Protein AF-0000000073194329 (afdb_homodimer)

Secondary structure (DSSP, 8-state):
-HHHHHHHHH-SB-HHHHHHHHHS--HHHHHTT-EEEEES-SSHHHHHHHHHHHHH---EEEEE-S-HHHHHHHHHHHHHHSS--GGGEEE----TT-GGGHHHHHHHHHHTTSS---EEEE-----B---GGG--HHHHHHHHIIIIIHHHHHHHHHHHHHHHTT--S-EEEEEE--GGGTSPPTT-HHHHHHHHHHHHHHHHHHHHTTTSSEEEEEEEE-SB--HHHHHT-B-SSTT-B------S--TTPBPHHHHHHHHHHHHHTT-SEEEE-SSHHHHHHHHHHHH-HHHHHHHHHHH-HHHHHHHHHT--/-HHHHHHHHH-SB-HHHHHHHHHS--HHHHHTT-EEEEES-SSHHHHHHHHHHHHH---EEEEE-S-HHHHHHHHHHHHHHSS--GGGEEE----TT-GGGHHHHHHHHHHTTSS---EEEE-----B---GGG--HHHHHHHHIIIIIHHHHHHHHHHHHHHHTT--S-EEEEEE--GGGTSPPTT-HHHHHHHHHHHHHHHHHHHHTTTSSEEEEEEEE-SB--HHHHHT-B-SSTT-B------S--TTPBPHHHHHHHHHHHHHTT-SEEEE-SSHHHHHHHHHHHH-HHHHHHHHHHH-HHHHHHHHHT--

Organism: Anisakis simplex (NCBI:txid6269)

InterPro domains:
  IPR002347 Short-chain dehydrogenase/reductase SDR [PF00106] (34-228)
  IPR002347 Short-chain dehydrogenase/reductase SDR [PR00081] (35-52)
  IPR002347 Short-chain dehydrogenase/reductase SDR [PR00081] (191-210)
  IPR036291 NAD(P)-binding domain superfamily [SSF51735] (32-267)
  IPR053011 Dehydrogenase/reductase SDR family member 7 [PTHR44269] (3-314)

pLDDT: mean 85.77, std 14.83, range [34.53, 98.88]

Structure (mmCIF, N/CA/C/O backbone):
data_AF-0000000073194329-model_v1
#
loop_
_entity.id
_entity.type
_entity.pdbx_description
1 polymer 'Uncharacterized protein'
#
loop_
_atom_site.group_PDB
_atom_site.id
_atom_site.type_symbol
_atom_site.label_atom_id
_atom_site.label_alt_id
_atom_site.label_comp_id
_atom_site.label_asym_id
_atom_site.label_entity_id
_atom_site.label_seq_id
_atom_site.pdbx_PDB_ins_code
_atom_site.Cartn_x
_atom_site.Cartn_y
_atom_site.Cartn_z
_atom_site.occupancy
_atom_site.B_iso_or_equiv
_atom_site.auth_seq_id
_atom_site.auth_comp_id
_atom_site.auth_asym_id
_atom_site.auth_atom_id
_atom_site.pdbx_PDB_model_num
ATOM 1 N N . MET A 1 1 ? -4.758 -9.828 30.031 1 46.78 1 MET A N 1
ATOM 2 C CA . MET A 1 1 ? -5.98 -10.078 29.266 1 46.78 1 MET A CA 1
ATOM 3 C C . MET A 1 1 ? -7.098 -9.141 29.719 1 46.78 1 MET A C 1
ATOM 5 O O . MET A 1 1 ? -7.742 -8.5 28.875 1 46.78 1 MET A O 1
ATOM 9 N N . VAL A 1 2 ? -7.359 -9.133 31.062 1 44.59 2 VAL A N 1
ATOM 10 C CA . VAL A 1 2 ? -8.422 -8.281 31.578 1 44.59 2 VAL A CA 1
ATOM 11 C C . VAL A 1 2 ? -8.125 -6.82 31.25 1 44.59 2 VAL A C 1
ATOM 13 O O . VAL A 1 2 ? -9.016 -6.082 30.828 1 44.59 2 VAL A O 1
ATOM 16 N N . LEU A 1 3 ? -7.004 -6.332 31.391 1 46.41 3 LEU A N 1
ATOM 17 C CA . LEU A 1 3 ? -6.605 -4.957 31.094 1 46.41 3 LEU A CA 1
ATOM 18 C C . LEU A 1 3 ? -6.699 -4.668 29.594 1 46.41 3 LEU A C 1
ATOM 20 O O . LEU A 1 3 ? -7.113 -3.58 29.203 1 46.41 3 LEU A O 1
ATOM 24 N N . PHE A 1 4 ? -6.367 -5.703 28.922 1 56.47 4 PHE A N 1
ATOM 25 C CA . PHE A 1 4 ? -6.5 -5.582 27.484 1 56.47 4 PHE A CA 1
ATOM 26 C C . PHE A 1 4 ? -7.965 -5.477 27.078 1 56.47 4 PHE A C 1
ATOM 28 O O . PHE A 1 4 ? -8.328 -4.645 26.25 1 56.47 4 PHE A O 1
ATOM 35 N N . ILE A 1 5 ? -8.719 -6.262 27.781 1 54.94 5 ILE A N 1
ATOM 36 C CA . ILE A 1 5 ? -10.148 -6.246 27.516 1 54.94 5 ILE A CA 1
ATOM 37 C C . ILE A 1 5 ? -10.734 -4.898 27.938 1 54.94 5 ILE A C 1
ATOM 39 O O . ILE A 1 5 ? -11.555 -4.32 27.203 1 54.94 5 ILE A O 1
ATOM 43 N N . GLY A 1 6 ? -10.375 -4.441 29.109 1 56.62 6 GLY A N 1
ATOM 44 C CA . GLY A 1 6 ? -10.836 -3.141 29.562 1 56.62 6 GLY A CA 1
ATOM 45 C C . GLY A 1 6 ? -10.445 -2.004 28.641 1 56.62 6 GLY A C 1
ATOM 46 O O . GLY A 1 6 ? -11.258 -1.117 28.359 1 56.62 6 GLY A O 1
ATOM 47 N N . PHE A 1 7 ? -9.266 -2.117 28.188 1 66 7 PHE A N 1
ATOM 48 C CA . PHE A 1 7 ? -8.789 -1.106 27.25 1 66 7 PHE A CA 1
ATOM 49 C C . PHE A 1 7 ? -9.664 -1.069 26 1 66 7 PHE A C 1
ATOM 51 O O . PHE A 1 7 ? -10.109 0.001 25.578 1 66 7 PHE A O 1
ATOM 58 N N . PHE A 1 8 ? -9.953 -2.25 25.531 1 66.12 8 PHE A N 1
ATOM 59 C CA . PHE A 1 8 ? -10.688 -2.273 24.281 1 66.12 8 PHE A CA 1
ATOM 60 C C . PHE A 1 8 ? -12.156 -1.916 24.5 1 66.12 8 PHE A C 1
ATOM 62 O O . PHE A 1 8 ? -12.828 -1.442 23.594 1 66.12 8 PHE A O 1
ATOM 69 N N . ALA A 1 9 ? -12.523 -2.088 25.703 1 63.16 9 ALA A N 1
ATOM 70 C CA . ALA A 1 9 ? -13.906 -1.741 26 1 63.16 9 ALA A CA 1
ATOM 71 C C . ALA A 1 9 ? -14.086 -0.23 26.109 1 63.16 9 ALA A C 1
ATOM 73 O O . ALA A 1 9 ? -15.188 0.289 25.922 1 63.16 9 ALA A O 1
ATOM 74 N N . VAL A 1 10 ? -13 0.378 26.281 1 67.81 10 VAL A N 1
ATOM 75 C CA . VAL A 1 10 ? -13.172 1.79 26.609 1 67.81 10 VAL A CA 1
ATOM 76 C C . VAL A 1 10 ? -12.445 2.65 25.578 1 67.81 10 VAL A C 1
ATOM 78 O O . VAL A 1 10 ? -12.781 3.822 25.391 1 67.81 10 VAL A O 1
ATOM 81 N N . SER A 1 11 ? -11.555 1.96 24.906 1 77.94 11 SER A N 1
ATOM 82 C CA . SER A 1 11 ? -10.703 2.814 24.094 1 77.94 11 SER A CA 1
ATOM 83 C C . SER A 1 11 ? -11.227 2.918 22.672 1 77.94 11 SER A C 1
ATOM 85 O O . SER A 1 11 ? -11.742 1.942 22.109 1 77.94 11 SER A O 1
ATOM 87 N N . ASP A 1 12 ? -11.117 4.125 22.141 1 87.25 12 ASP A N 1
ATOM 88 C CA . ASP A 1 12 ? -11.492 4.363 20.75 1 87.25 12 ASP A CA 1
ATOM 89 C C . ASP A 1 12 ? -10.258 4.668 19.891 1 87.25 12 ASP A C 1
ATOM 91 O O . ASP A 1 12 ? -10.375 5.285 18.844 1 87.25 12 ASP A O 1
ATOM 95 N N . SER A 1 13 ? -9.125 4.266 20.562 1 86.75 13 SER A N 1
ATOM 96 C CA . SER A 1 13 ? -7.875 4.438 19.828 1 86.75 13 SER A CA 1
ATOM 97 C C . SER A 1 13 ? -6.859 3.373 20.219 1 86.75 13 SER A C 1
ATOM 99 O O . SER A 1 13 ? -7.102 2.578 21.125 1 86.75 13 SER A O 1
ATOM 101 N N . THR A 1 14 ? -5.785 3.297 19.531 1 84.06 14 THR A N 1
ATOM 102 C CA . THR A 1 14 ? -4.684 2.416 19.906 1 84.06 14 THR A CA 1
ATOM 103 C C . THR A 1 14 ? -4.105 2.816 21.266 1 84.06 14 THR A C 1
ATOM 105 O O . THR A 1 14 ? -4.277 3.953 21.703 1 84.06 14 THR A O 1
ATOM 108 N N . LEU A 1 15 ? -3.381 1.917 21.828 1 79.94 15 LEU A N 1
ATOM 109 C CA . LEU A 1 15 ? -2.896 2.074 23.203 1 79.94 15 LEU A CA 1
ATOM 110 C C . LEU A 1 15 ? -1.995 3.299 23.328 1 79.94 15 LEU A C 1
ATOM 112 O O . LEU A 1 15 ? -2.072 4.035 24.312 1 79.94 15 LEU A O 1
ATOM 116 N N . ASN A 1 16 ? -1.137 3.506 22.391 1 84.12 16 ASN A N 1
ATOM 117 C CA . ASN A 1 16 ? -0.22 4.641 22.453 1 84.12 16 ASN A CA 1
ATOM 118 C C . ASN A 1 16 ? -0.971 5.969 22.469 1 84.12 16 ASN A C 1
ATOM 120 O O . ASN A 1 16 ? -0.647 6.855 23.266 1 84.12 16 ASN A O 1
ATOM 124 N N . LEU A 1 17 ? -1.942 6.055 21.656 1 87.94 17 LEU A N 1
ATOM 125 C CA . LEU A 1 17 ? -2.74 7.277 21.625 1 87.94 17 LEU A CA 1
ATOM 126 C C . LEU A 1 17 ? -3.582 7.414 22.875 1 87.94 17 LEU A C 1
ATOM 128 O O . LEU A 1 17 ? -3.74 8.516 23.406 1 87.94 17 LEU A O 1
ATOM 132 N N . PHE A 1 18 ? -4.094 6.324 23.328 1 87.12 18 PHE A N 1
ATOM 133 C CA . PHE A 1 18 ? -4.875 6.328 24.562 1 87.12 18 PHE A CA 1
ATOM 134 C C . PHE A 1 18 ? -4.047 6.867 25.719 1 87.12 18 PHE A C 1
ATOM 136 O O . PHE A 1 18 ? -4.531 7.691 26.5 1 87.12 18 PHE A O 1
ATOM 143 N N . ILE A 1 19 ? -2.865 6.441 25.812 1 87.62 19 ILE A N 1
ATOM 144 C CA . ILE A 1 19 ? -1.968 6.867 26.875 1 87.62 19 ILE A CA 1
ATOM 145 C C . ILE A 1 19 ? -1.648 8.352 26.719 1 87.62 19 ILE A C 1
ATOM 147 O O . ILE A 1 19 ? -1.682 9.102 27.703 1 87.62 19 ILE A O 1
ATOM 151 N N . CYS A 1 20 ? -1.438 8.773 25.531 1 89 20 CYS A N 1
ATOM 152 C CA . CYS A 1 20 ? -1.065 10.164 25.281 1 89 20 CYS A CA 1
ATOM 153 C C . CYS A 1 20 ? -2.25 11.094 25.516 1 89 20 CYS A C 1
ATOM 155 O O . CYS A 1 20 ? -2.07 12.234 25.953 1 89 20 CYS A O 1
ATOM 157 N N . GLU A 1 21 ? -3.412 10.586 25.219 1 89.19 21 GLU A N 1
ATOM 158 C CA . GLU A 1 21 ? -4.598 11.391 25.484 1 89.19 21 GLU A CA 1
ATOM 159 C C . GLU A 1 21 ? -4.73 11.703 26.984 1 89.19 21 GLU A C 1
ATOM 161 O O . GLU A 1 21 ? -5.184 12.781 27.359 1 89.19 21 GLU A O 1
ATOM 166 N N . LYS A 1 22 ? -4.305 10.828 27.797 1 87.62 22 LYS A N 1
ATOM 167 C CA . LYS A 1 22 ? -4.469 10.961 29.234 1 87.62 22 LYS A CA 1
ATOM 168 C C . LYS A 1 22 ? -3.246 11.617 29.875 1 87.62 22 LYS A C 1
ATOM 170 O O . LYS A 1 22 ? -3.371 12.383 30.828 1 87.62 22 LYS A O 1
ATOM 175 N N . PHE A 1 23 ? -2.039 11.328 29.266 1 87.38 23 PHE A N 1
ATOM 176 C CA . PHE A 1 23 ? -0.834 11.695 30 1 87.38 23 PHE A CA 1
ATOM 177 C C . PHE A 1 23 ? 0.134 12.461 29.094 1 87.38 23 PHE A C 1
ATOM 179 O O . PHE A 1 23 ? 1.197 12.891 29.547 1 87.38 23 PHE A O 1
ATOM 186 N N . GLY A 1 24 ? -0.209 12.57 27.859 1 86.62 24 GLY A N 1
ATOM 187 C CA . GLY A 1 24 ? 0.739 13.133 26.906 1 86.62 24 GLY A CA 1
ATOM 188 C C . GLY A 1 24 ? 0.737 14.648 26.891 1 86.62 24 GLY A C 1
ATOM 189 O O . GLY A 1 24 ? 0.232 15.281 27.828 1 86.62 24 GLY A O 1
ATOM 190 N N . TYR A 1 25 ? 1.499 15.156 25.922 1 83.19 25 TYR A N 1
ATOM 191 C CA . TYR A 1 25 ? 1.61 16.594 25.719 1 83.19 25 TYR A CA 1
ATOM 192 C C . TYR A 1 25 ? 0.269 17.203 25.312 1 83.19 25 TYR A C 1
ATOM 194 O O . TYR A 1 25 ? -0.468 16.609 24.531 1 83.19 25 TYR A O 1
ATOM 202 N N . SER A 1 26 ? 0.057 18.312 25.859 1 79.62 26 SER A N 1
ATOM 203 C CA . SER A 1 26 ? -1.218 18.969 25.609 1 79.62 26 SER A CA 1
ATOM 204 C C . SER A 1 26 ? -1.266 19.578 24.203 1 79.62 26 SER A C 1
ATOM 206 O O . SER A 1 26 ? -0.27 20.109 23.719 1 79.62 26 SER A O 1
ATOM 208 N N . GLU A 1 27 ? -2.375 19.516 23.547 1 81.44 27 GLU A N 1
ATOM 209 C CA . GLU A 1 27 ? -2.635 20.078 22.234 1 81.44 27 GLU A CA 1
ATOM 210 C C . GLU A 1 27 ? -2.365 21.578 22.219 1 81.44 27 GLU A C 1
ATOM 212 O O . GLU A 1 27 ? -1.794 22.109 21.25 1 81.44 27 GLU A O 1
ATOM 217 N N . GLY A 1 28 ? -2.85 22.156 23.266 1 75.88 28 GLY A N 1
ATOM 218 C CA . GLY A 1 28 ? -2.729 23.609 23.328 1 75.88 28 GLY A CA 1
ATOM 219 C C . GLY A 1 28 ? -1.295 24.094 23.203 1 75.88 28 GLY A C 1
ATOM 220 O O . GLY A 1 28 ? -1.014 25.047 22.469 1 75.88 28 GLY A O 1
ATOM 221 N N . GLN A 1 29 ? -0.383 23.484 23.75 1 83.06 29 GLN A N 1
ATOM 222 C CA . GLN A 1 29 ? 1.022 23.875 23.703 1 83.06 29 GLN A CA 1
ATOM 223 C C . GLN A 1 29 ? 1.617 23.641 22.328 1 83.06 29 GLN A C 1
ATOM 225 O O . GLN A 1 29 ? 2.51 24.375 21.891 1 83.06 29 GLN A O 1
ATOM 230 N N . HIS A 1 30 ? 1.017 22.75 21.594 1 93.44 30 HIS A N 1
ATOM 231 C CA . HIS A 1 30 ? 1.651 22.344 20.344 1 93.44 30 HIS A CA 1
ATOM 232 C C . HIS A 1 30 ? 1.155 23.203 19.188 1 93.44 30 HIS A C 1
ATOM 234 O O . HIS A 1 30 ? 1.922 23.516 18.266 1 93.44 30 HIS A O 1
ATOM 240 N N . PHE A 1 31 ? -0.049 23.688 19.203 1 96.38 31 PHE A N 1
ATOM 241 C CA . PHE A 1 31 ? -0.659 24.266 18.016 1 96.38 31 PHE A CA 1
ATOM 242 C C . PHE A 1 31 ? -0.695 25.781 18.109 1 96.38 31 PHE A C 1
ATOM 244 O O . PHE A 1 31 ? -0.845 26.469 17.109 1 96.38 31 PHE A O 1
ATOM 251 N N . VAL A 1 32 ? -0.575 26.344 19.328 1 95.31 32 VAL A N 1
ATOM 252 C CA . VAL A 1 32 ? -0.648 27.797 19.531 1 95.31 32 VAL A CA 1
ATOM 253 C C . VAL A 1 32 ? 0.504 28.484 18.797 1 95.31 32 VAL A C 1
ATOM 255 O O . VAL A 1 32 ? 1.657 28.047 18.906 1 95.31 32 VAL A O 1
ATOM 258 N N . GLY A 1 33 ? 0.202 29.453 17.984 1 94.94 33 GLY A N 1
ATOM 259 C CA . GLY A 1 33 ? 1.202 30.266 17.312 1 94.94 33 GLY A CA 1
ATOM 260 C C . GLY A 1 33 ? 1.693 29.656 16.016 1 94.94 33 GLY A C 1
ATOM 261 O O . GLY A 1 33 ? 2.482 30.266 15.297 1 94.94 33 GLY A O 1
ATOM 262 N N . LYS A 1 34 ? 1.23 28.516 15.68 1 97.06 34 LYS A N 1
ATOM 263 C CA . LYS A 1 34 ? 1.729 27.797 14.508 1 97.06 34 LYS A CA 1
ATOM 264 C C . LYS A 1 34 ? 0.876 28.109 13.281 1 97.06 34 LYS A C 1
ATOM 266 O O . LYS A 1 34 ? -0.273 28.531 13.406 1 97.06 34 LYS A O 1
ATOM 271 N N . VAL A 1 35 ? 1.477 27.984 12.141 1 98.31 35 VAL A N 1
ATOM 272 C CA . VAL A 1 35 ? 0.755 27.984 10.875 1 98.31 35 VAL A CA 1
ATOM 273 C C . VAL A 1 35 ? 0.424 26.562 10.453 1 98.31 35 VAL A C 1
ATOM 275 O O . VAL A 1 35 ? 1.323 25.734 10.273 1 98.31 35 VAL A O 1
ATOM 278 N N . ILE A 1 36 ? -0.87 26.266 10.344 1 98.62 36 ILE A N 1
ATOM 279 C CA . ILE A 1 36 ? -1.354 24.922 10.07 1 98.62 36 ILE A CA 1
ATOM 280 C C . ILE A 1 36 ? -2.102 24.906 8.734 1 98.62 36 ILE A C 1
ATOM 282 O O . ILE A 1 36 ? -3.039 25.672 8.531 1 98.62 36 ILE A O 1
ATOM 286 N N . TRP A 1 37 ? -1.616 24.109 7.797 1 98.88 37 TRP A N 1
ATOM 287 C CA . TRP A 1 37 ? -2.223 23.953 6.48 1 98.88 37 TRP A CA 1
ATOM 288 C C . TRP A 1 37 ? -3.027 22.656 6.41 1 98.88 37 TRP A C 1
ATOM 290 O O . TRP A 1 37 ? -2.461 21.562 6.461 1 98.88 37 TRP A O 1
ATOM 300 N N . VAL A 1 38 ? -4.355 22.75 6.324 1 98.69 38 VAL A N 1
ATOM 301 C CA . VAL A 1 38 ? -5.246 21.594 6.27 1 98.69 38 VAL A CA 1
ATOM 302 C C . VAL A 1 38 ? -5.703 21.359 4.832 1 98.69 38 VAL A C 1
ATOM 304 O O . VAL A 1 38 ? -6.414 22.188 4.258 1 98.69 38 VAL A O 1
ATOM 307 N N . ILE A 1 39 ? -5.246 20.25 4.281 1 98.19 39 ILE A N 1
ATOM 308 C CA . ILE A 1 39 ? -5.68 19.812 2.957 1 98.19 39 ILE A CA 1
ATOM 309 C C . ILE A 1 39 ? -6.883 18.891 3.084 1 98.19 39 ILE A C 1
ATOM 311 O O . ILE A 1 39 ? -6.852 17.922 3.842 1 98.19 39 ILE A O 1
ATOM 315 N N . GLY A 1 40 ? -7.91 19.094 2.246 1 96.25 40 GLY A N 1
ATOM 316 C CA . GLY A 1 40 ? -9.172 18.375 2.426 1 96.25 40 GLY A CA 1
ATOM 317 C C . GLY A 1 40 ? -10.016 18.938 3.555 1 96.25 40 GLY A C 1
ATOM 318 O O . GLY A 1 40 ? -10.547 18.188 4.371 1 96.25 40 GLY A O 1
ATOM 319 N N . ALA A 1 41 ? -10.117 20.25 3.611 1 96.5 41 ALA A N 1
ATOM 320 C CA . ALA A 1 41 ? -10.688 20.938 4.766 1 96.5 41 ALA A CA 1
ATOM 321 C C . ALA A 1 41 ? -12.18 21.172 4.582 1 96.5 41 ALA A C 1
ATOM 323 O O . ALA A 1 41 ? -12.852 21.656 5.496 1 96.5 41 ALA A O 1
ATOM 324 N N . SER A 1 42 ? -12.766 20.766 3.484 1 93.25 42 SER A N 1
ATOM 325 C CA . SER A 1 42 ? -14.109 21.219 3.145 1 93.25 42 SER A CA 1
ATOM 326 C C . SER A 1 42 ? -15.172 20.297 3.719 1 93.25 42 SER A C 1
ATOM 328 O O . SER A 1 42 ? -16.359 20.578 3.643 1 93.25 42 SER A O 1
ATOM 330 N N . SER A 1 43 ? -14.805 19.156 4.227 1 89.38 43 SER A N 1
ATOM 331 C CA . SER A 1 43 ? -15.797 18.234 4.773 1 89.38 43 SER A CA 1
ATOM 332 C C . SER A 1 43 ? -15.141 17.219 5.711 1 89.38 43 SER A C 1
ATOM 334 O O . SER A 1 43 ? -13.922 17.219 5.883 1 89.38 43 SER A O 1
ATOM 336 N N . GLY A 1 44 ? -15.977 16.594 6.449 1 90.81 44 GLY A N 1
ATOM 337 C CA . GLY A 1 44 ? -15.547 15.43 7.219 1 90.81 44 GLY A CA 1
ATOM 338 C C . GLY A 1 44 ? -14.523 15.766 8.289 1 90.81 44 GLY A C 1
ATOM 339 O O . GLY A 1 44 ? -14.711 16.719 9.055 1 90.81 44 GLY A O 1
ATOM 340 N N . ILE A 1 45 ? -13.539 14.945 8.32 1 93.38 45 ILE A N 1
ATOM 341 C CA . ILE A 1 45 ? -12.492 15.055 9.336 1 93.38 45 ILE A CA 1
ATOM 342 C C . ILE A 1 45 ? -11.742 16.359 9.156 1 93.38 45 ILE A C 1
ATOM 344 O O . ILE A 1 45 ? -11.43 17.047 10.141 1 93.38 45 ILE A O 1
ATOM 348 N N . GLY A 1 46 ? -11.484 16.766 7.898 1 95.94 46 GLY A N 1
ATOM 349 C CA . GLY A 1 46 ? -10.773 18 7.645 1 95.94 46 GLY A CA 1
ATOM 350 C C . GLY A 1 46 ? -11.492 19.234 8.18 1 95.94 46 GLY A C 1
ATOM 351 O O . GLY A 1 46 ? -10.891 20.078 8.82 1 95.94 46 GLY A O 1
ATOM 352 N N . GLU A 1 47 ? -12.75 19.234 7.93 1 95.69 47 GLU A N 1
ATOM 353 C CA . GLU A 1 47 ? -13.57 20.328 8.445 1 95.69 47 GLU A CA 1
ATOM 354 C C . GLU A 1 47 ? -13.578 20.344 9.969 1 95.69 47 GLU A C 1
ATOM 356 O O . GLU A 1 47 ? -13.438 21.406 10.586 1 95.69 47 GLU A O 1
ATOM 361 N N . ALA A 1 48 ? -13.734 19.188 10.547 1 95.69 48 ALA A N 1
ATOM 362 C CA . ALA A 1 48 ? -13.789 19.062 12 1 95.69 48 ALA A CA 1
ATOM 363 C C . ALA A 1 48 ? -12.469 19.5 12.633 1 95.69 48 ALA A C 1
ATOM 365 O O . ALA A 1 48 ? -12.461 20.125 13.703 1 95.69 48 ALA A O 1
ATOM 366 N N . VAL A 1 49 ? -11.414 19.188 11.992 1 96.75 49 VAL A N 1
ATOM 367 C CA . VAL A 1 49 ? -10.094 19.594 12.484 1 96.75 49 VAL A CA 1
ATOM 368 C C . VAL A 1 49 ? -9.961 21.109 12.461 1 96.75 49 VAL A C 1
ATOM 370 O O . VAL A 1 49 ? -9.516 21.719 13.438 1 96.75 49 VAL A O 1
ATOM 373 N N . CYS A 1 50 ? -10.359 21.688 11.367 1 97.38 50 CYS A N 1
ATOM 374 C CA . CYS A 1 50 ? -10.305 23.156 11.258 1 97.38 50 CYS A CA 1
ATOM 375 C C . CYS A 1 50 ? -11.125 23.812 12.359 1 97.38 50 CYS A C 1
ATOM 377 O O . CYS A 1 50 ? -10.648 24.734 13.016 1 97.38 50 CYS A O 1
ATOM 379 N N . LYS A 1 51 ? -12.297 23.328 12.57 1 96.81 51 LYS A N 1
ATOM 380 C CA . LYS A 1 51 ? -13.18 23.891 13.586 1 96.81 51 LYS A CA 1
ATOM 381 C C . LYS A 1 51 ? -12.594 23.734 14.984 1 96.81 51 LYS A C 1
ATOM 383 O O . LYS A 1 51 ? -12.664 24.656 15.797 1 96.81 51 LYS A O 1
ATOM 388 N N . ARG A 1 52 ? -12.031 22.594 15.203 1 95.88 52 ARG A N 1
ATOM 389 C CA . ARG A 1 52 ? -11.445 22.375 16.516 1 95.88 52 ARG A CA 1
ATOM 390 C C . ARG A 1 52 ? -10.234 23.266 16.75 1 95.88 52 ARG A C 1
ATOM 392 O O . ARG A 1 52 ? -10.078 23.844 17.828 1 95.88 52 ARG A O 1
ATOM 399 N N . LEU A 1 53 ? -9.375 23.375 15.773 1 96.81 53 LEU A N 1
ATOM 400 C CA . LEU A 1 53 ? -8.211 24.25 15.883 1 96.81 53 LEU A CA 1
ATOM 401 C C . LEU A 1 53 ? -8.633 25.688 16.141 1 96.81 53 LEU A C 1
ATOM 403 O O . LEU A 1 53 ? -8.094 26.359 17.016 1 96.81 53 LEU A O 1
ATOM 407 N N . ALA A 1 54 ? -9.609 26.125 15.398 1 96.38 54 ALA A N 1
ATOM 408 C CA . ALA A 1 54 ? -10.07 27.5 15.477 1 96.38 54 ALA A CA 1
ATOM 409 C C . ALA A 1 54 ? -10.719 27.781 16.828 1 96.38 54 ALA A C 1
ATOM 411 O O . ALA A 1 54 ? -10.602 28.891 17.359 1 96.38 54 ALA A O 1
ATOM 412 N N . SER A 1 55 ? -11.367 26.766 17.375 1 95.06 55 SER A N 1
ATOM 413 C CA . SER A 1 55 ? -12.125 26.953 18.609 1 95.06 55 SER A CA 1
ATOM 414 C C . SER A 1 55 ? -11.211 26.922 19.828 1 95.06 55 SER A C 1
ATOM 416 O O . SER A 1 55 ? -11.5 27.531 20.859 1 95.06 55 SER A O 1
ATOM 418 N N . ASN A 1 56 ? -10.102 26.266 19.688 1 94.19 56 ASN A N 1
ATOM 419 C CA . ASN A 1 56 ? -9.391 25.922 20.922 1 94.19 56 ASN A CA 1
ATOM 420 C C . ASN A 1 56 ? -8.008 26.578 20.969 1 94.19 56 ASN A C 1
ATOM 422 O O . ASN A 1 56 ? -7.422 26.734 22.031 1 94.19 56 ASN A O 1
ATOM 426 N N . TYR A 1 57 ? -7.496 26.953 19.797 1 94.06 57 TYR A N 1
ATOM 427 C CA . TYR A 1 57 ? -6.102 27.375 19.781 1 94.06 57 TYR A CA 1
ATOM 428 C C . TYR A 1 57 ? -5.914 28.625 18.938 1 94.06 57 TYR A C 1
ATOM 430 O O . TYR A 1 57 ? -6.535 28.766 17.875 1 94.06 57 TYR A O 1
ATOM 438 N N . GLN A 1 58 ? -5.039 29.594 19.453 1 94.62 58 GLN A N 1
ATOM 439 C CA . GLN A 1 58 ? -4.652 30.75 18.656 1 94.62 58 GLN A CA 1
ATOM 440 C C . GLN A 1 58 ? -3.59 30.391 17.625 1 94.62 58 GLN A C 1
ATOM 442 O O . GLN A 1 58 ? -2.393 30.516 17.891 1 94.62 58 GLN A O 1
ATOM 447 N N . CYS A 1 59 ? -4.004 29.938 16.5 1 96.5 59 CYS A N 1
ATOM 448 C CA . CYS A 1 59 ? -3.141 29.547 15.398 1 96.5 59 CYS A CA 1
ATOM 449 C C . CYS A 1 59 ? -3.562 30.219 14.102 1 96.5 59 CYS A C 1
ATOM 451 O O . CYS A 1 59 ? -4.445 31.078 14.109 1 96.5 59 CYS A O 1
ATOM 453 N N . ARG A 1 60 ? -2.832 30.047 13.102 1 97.44 60 ARG A N 1
ATOM 454 C CA . ARG A 1 60 ? -3.186 30.484 11.758 1 97.44 60 ARG A CA 1
ATOM 455 C C . ARG A 1 60 ? -3.496 29.281 10.859 1 97.44 60 ARG A C 1
ATOM 457 O O . ARG A 1 60 ? -2.764 28.297 10.867 1 97.44 60 ARG A O 1
ATOM 464 N N . LEU A 1 61 ? -4.59 29.391 10.156 1 98.12 61 LEU A N 1
ATOM 465 C CA . LEU A 1 61 ? -5.074 28.266 9.367 1 98.12 61 LEU A CA 1
ATOM 466 C C . LEU A 1 61 ? -5.016 28.578 7.875 1 98.12 61 LEU A C 1
ATOM 468 O O . LEU A 1 61 ? -5.41 29.672 7.449 1 98.12 61 LEU A O 1
ATOM 472 N N . ILE A 1 62 ? -4.406 27.719 7.137 1 98.75 62 ILE A N 1
ATOM 473 C CA . ILE A 1 62 ? -4.566 27.656 5.688 1 98.75 62 ILE A CA 1
ATOM 474 C C . ILE A 1 62 ? -5.441 26.453 5.32 1 98.75 62 ILE A C 1
ATOM 476 O O . ILE A 1 62 ? -5.152 25.328 5.711 1 98.75 62 ILE A O 1
ATOM 480 N N . ILE A 1 63 ? -6.566 26.703 4.652 1 98.62 63 ILE A N 1
ATOM 481 C CA . ILE A 1 63 ? -7.504 25.625 4.375 1 98.62 63 ILE A CA 1
ATOM 482 C C . ILE A 1 63 ? -7.617 25.406 2.867 1 98.62 63 ILE A C 1
ATOM 484 O O . ILE A 1 63 ? -7.773 26.375 2.111 1 98.62 63 ILE A O 1
ATOM 488 N N . SER A 1 64 ? -7.449 24.172 2.449 1 98.44 64 SER A N 1
ATOM 489 C CA . SER A 1 64 ? -7.434 23.844 1.026 1 98.44 64 SER A CA 1
ATOM 490 C C . SER A 1 64 ? -8.375 22.688 0.709 1 98.44 64 SER A C 1
ATOM 492 O O . SER A 1 64 ? -8.492 21.75 1.497 1 98.44 64 SER A O 1
ATOM 494 N N . ALA A 1 65 ? -8.984 22.688 -0.304 1 96.75 65 ALA A N 1
ATOM 495 C CA . ALA A 1 65 ? -9.805 21.703 -1.016 1 96.75 65 ALA A CA 1
ATOM 496 C C . ALA A 1 65 ? -10.117 22.172 -2.434 1 96.75 65 ALA A C 1
ATOM 498 O O . ALA A 1 65 ? -9.641 23.219 -2.863 1 96.75 65 ALA A O 1
ATOM 499 N N . ARG A 1 66 ? -10.914 21.422 -3.145 1 91 66 ARG A N 1
ATOM 500 C CA . ARG A 1 66 ? -11.164 21.75 -4.547 1 91 66 ARG A CA 1
ATOM 501 C C . ARG A 1 66 ? -12.164 22.891 -4.676 1 91 66 ARG A C 1
ATOM 503 O O . ARG A 1 66 ? -11.984 23.781 -5.504 1 91 66 ARG A O 1
ATOM 510 N N . ARG A 1 67 ? -13.156 22.875 -3.729 1 88.25 67 ARG A N 1
ATOM 511 C CA . ARG A 1 67 ? -14.266 23.797 -3.891 1 88.25 67 ARG A CA 1
ATOM 512 C C . ARG A 1 67 ? -14.133 24.984 -2.941 1 88.25 67 ARG A C 1
ATOM 514 O O . ARG A 1 67 ? -14.398 24.875 -1.744 1 88.25 67 ARG A O 1
ATOM 521 N N . GLU A 1 68 ? -13.898 26.094 -3.592 1 95.31 68 GLU A N 1
ATOM 522 C CA . GLU A 1 68 ? -13.641 27.312 -2.822 1 95.31 68 GLU A CA 1
ATOM 523 C C . GLU A 1 68 ? -14.852 27.703 -1.979 1 95.31 68 GLU A C 1
ATOM 525 O O . GLU A 1 68 ? -14.711 28.109 -0.827 1 95.31 68 GLU A O 1
ATOM 530 N N . ASN A 1 69 ? -16.016 27.547 -2.525 1 96.56 69 ASN A N 1
ATOM 531 C CA . ASN A 1 69 ? -17.219 27.922 -1.807 1 96.56 69 ASN A CA 1
ATOM 532 C C . ASN A 1 69 ? -17.375 27.125 -0.512 1 96.56 69 ASN A C 1
ATOM 534 O O . ASN A 1 69 ? -17.781 27.688 0.516 1 96.56 69 ASN A O 1
ATOM 538 N N . ASN A 1 70 ? -17.125 25.875 -0.59 1 95.19 70 ASN A N 1
ATOM 539 C CA . ASN A 1 70 ? -17.188 25.047 0.607 1 95.19 70 ASN A CA 1
ATOM 540 C C . ASN A 1 70 ? -16.141 25.469 1.637 1 95.19 70 ASN A C 1
ATOM 542 O O . ASN A 1 70 ? -16.391 25.422 2.842 1 95.19 70 ASN A O 1
ATOM 546 N N . LEU A 1 71 ? -15.008 25.875 1.171 1 97 71 LEU A N 1
ATOM 547 C CA . LEU A 1 71 ? -13.938 26.344 2.051 1 97 71 LEU A CA 1
ATOM 548 C C . LEU A 1 71 ? -14.344 27.625 2.766 1 97 71 LEU A C 1
ATOM 550 O O . LEU A 1 71 ? -14.055 27.797 3.951 1 97 71 LEU A O 1
ATOM 554 N N . GLU A 1 72 ? -15.008 28.469 2.014 1 97.12 72 GLU A N 1
ATOM 555 C CA . GLU A 1 72 ? -15.469 29.719 2.602 1 97.12 72 GLU A CA 1
ATOM 556 C C . GLU A 1 72 ? -16.484 29.469 3.717 1 97.12 72 GLU A C 1
ATOM 558 O O . GLU A 1 72 ? -16.484 30.188 4.727 1 97.12 72 GLU A O 1
ATOM 563 N N . VAL A 1 73 ? -17.297 28.484 3.494 1 96.44 73 VAL A N 1
ATOM 564 C CA . VAL A 1 73 ? -18.266 28.109 4.52 1 96.44 73 VAL A CA 1
ATOM 565 C C . VAL A 1 73 ? -17.531 27.656 5.781 1 96.44 73 VAL A C 1
ATOM 567 O O . VAL A 1 73 ? -17.891 28.047 6.895 1 96.44 73 VAL A O 1
ATOM 570 N N . VAL A 1 74 ? -16.5 26.875 5.609 1 96.44 74 VAL A N 1
ATOM 571 C CA . VAL A 1 74 ? -15.711 26.391 6.738 1 96.44 74 VAL A CA 1
ATOM 572 C C . VAL A 1 74 ? -15 27.562 7.406 1 96.44 74 VAL A C 1
ATOM 574 O O . VAL A 1 74 ? -14.977 27.672 8.633 1 96.44 74 VAL A O 1
ATOM 577 N N . ALA A 1 75 ? -14.453 28.469 6.621 1 97.19 75 ALA A N 1
ATOM 578 C CA . ALA A 1 75 ? -13.758 29.641 7.152 1 97.19 75 ALA A CA 1
ATOM 579 C C . ALA A 1 75 ? -14.688 30.5 8.008 1 97.19 75 ALA A C 1
ATOM 581 O O . ALA A 1 75 ? -14.312 30.938 9.102 1 97.19 75 ALA A O 1
ATOM 582 N N . ARG A 1 76 ? -15.867 30.688 7.543 1 96.06 76 ARG A N 1
ATOM 583 C CA . ARG A 1 76 ? -16.844 31.484 8.273 1 96.06 76 ARG A CA 1
ATOM 584 C C . ARG A 1 76 ? -17.234 30.812 9.586 1 96.06 76 ARG A C 1
ATOM 586 O O . ARG A 1 76 ? -17.375 31.484 10.617 1 96.06 76 ARG A O 1
ATOM 593 N N . SER A 1 77 ? -17.359 29.531 9.492 1 94.56 77 SER A N 1
ATOM 594 C CA . SER A 1 77 ? -17.688 28.781 10.703 1 94.56 77 SER A CA 1
ATOM 595 C C . SER A 1 77 ? -16.562 28.875 11.734 1 94.56 77 SER A C 1
ATOM 597 O O . SER A 1 77 ? -16.828 28.984 12.93 1 94.56 77 SER A O 1
ATOM 599 N N . CYS A 1 78 ? -15.391 28.828 11.289 1 95.38 78 CYS A N 1
ATOM 600 C CA . CYS A 1 78 ? -14.227 28.891 12.164 1 95.38 78 CYS A CA 1
ATOM 601 C C . CYS A 1 78 ? -14.109 30.25 12.828 1 95.38 78 CYS A C 1
ATOM 603 O O . CYS A 1 78 ? -13.664 30.344 13.977 1 95.38 78 CYS A O 1
ATOM 605 N N . THR A 1 79 ? -14.531 31.266 12.164 1 94 79 THR A N 1
ATOM 606 C CA . THR A 1 79 ? -14.438 32.625 12.703 1 94 79 THR A CA 1
ATOM 607 C C . THR A 1 79 ? -15.617 32.938 13.625 1 94 79 THR A C 1
ATOM 609 O O . THR A 1 79 ? -15.469 33.656 14.609 1 94 79 THR A O 1
ATOM 612 N N . LYS A 1 80 ? -16.719 32.375 13.289 1 90.06 80 LYS A N 1
ATOM 613 C CA . LYS A 1 80 ? -17.922 32.656 14.047 1 90.06 80 LYS A CA 1
ATOM 614 C C . LYS A 1 80 ? -17.922 31.938 15.383 1 90.06 80 LYS A C 1
ATOM 616 O O . LYS A 1 80 ? -18.328 32.5 16.406 1 90.06 80 LYS A O 1
ATOM 621 N N . PHE A 1 81 ? -17.422 30.703 15.32 1 81.19 81 PHE A N 1
ATOM 622 C CA . PHE A 1 81 ? -17.547 29.875 16.516 1 81.19 81 PHE A CA 1
ATOM 623 C C . PHE A 1 81 ? -16.188 29.594 17.141 1 81.19 81 PHE A C 1
ATOM 625 O O . PHE A 1 81 ? -16.078 28.828 18.094 1 81.19 81 PHE A O 1
ATOM 632 N N . GLY A 1 82 ? -15.211 30.203 16.562 1 81.81 82 GLY A N 1
ATOM 633 C CA . GLY A 1 82 ? -13.867 29.984 17.078 1 81.81 82 GLY A CA 1
ATOM 634 C C . GLY A 1 82 ? -13.227 31.25 17.641 1 81.81 82 GLY A C 1
ATOM 635 O O . GLY A 1 82 ? -13.93 32.219 17.953 1 81.81 82 GLY A O 1
ATOM 636 N N . GLN A 1 83 ? -11.938 31.094 17.938 1 86.81 83 GLN A N 1
ATOM 637 C CA . GLN A 1 83 ? -11.172 32.188 18.516 1 86.81 83 GLN A CA 1
ATOM 638 C C . GLN A 1 83 ? -10.359 32.938 17.453 1 86.81 83 GLN A C 1
ATOM 640 O O . GLN A 1 83 ? -9.656 33.906 17.766 1 86.81 83 GLN A O 1
ATOM 645 N N . LEU A 1 84 ? -10.555 32.438 16.234 1 92.25 84 LEU A N 1
ATOM 646 C CA . LEU A 1 84 ? -9.742 33.031 15.172 1 92.25 84 LEU A CA 1
ATOM 647 C C . LEU A 1 84 ? -10.516 34.094 14.422 1 92.25 84 LEU A C 1
ATOM 649 O O . LEU A 1 84 ? -11.734 34.031 14.305 1 92.25 84 LEU A O 1
ATOM 653 N N . SER A 1 85 ? -9.82 35.094 13.961 1 94.69 85 SER A N 1
ATOM 654 C CA . SER A 1 85 ? -10.398 36.094 13.086 1 94.69 85 SER A CA 1
ATOM 655 C C . SER A 1 85 ? -10.203 35.75 11.617 1 94.69 85 SER A C 1
ATOM 657 O O . SER A 1 85 ? -9.5 34.781 11.297 1 94.69 85 SER A O 1
ATOM 659 N N . ALA A 1 86 ? -10.891 36.438 10.797 1 94.19 86 ALA A N 1
ATOM 660 C CA . ALA A 1 86 ? -10.797 36.188 9.359 1 94.19 86 ALA A CA 1
ATOM 661 C C . ALA A 1 86 ? -9.352 36.312 8.883 1 94.19 86 ALA A C 1
ATOM 663 O O . ALA A 1 86 ? -8.945 35.625 7.945 1 94.19 86 ALA A O 1
ATOM 664 N N . GLU A 1 87 ? -8.57 37.156 9.555 1 95.62 87 GLU A N 1
ATOM 665 C CA . GLU A 1 87 ? -7.188 37.375 9.164 1 95.62 87 GLU A CA 1
ATOM 666 C C . GLU A 1 87 ? -6.312 36.156 9.5 1 95.62 87 GLU A C 1
ATOM 668 O O . GLU A 1 87 ? -5.191 36.031 9 1 95.62 87 GLU A O 1
ATOM 673 N N . ASP A 1 88 ? -6.82 35.312 10.344 1 97.25 88 ASP A N 1
ATOM 674 C CA . ASP A 1 88 ? -6.062 34.125 10.781 1 97.25 88 ASP A CA 1
ATOM 675 C C . ASP A 1 88 ? -6.34 32.938 9.875 1 97.25 88 ASP A C 1
ATOM 677 O O . ASP A 1 88 ? -5.785 31.859 10.078 1 97.25 88 ASP A O 1
ATOM 681 N N . ILE A 1 89 ? -7.191 33.125 8.891 1 98.06 89 ILE A N 1
ATOM 682 C CA . ILE A 1 89 ? -7.578 32 8.023 1 98.06 89 ILE A CA 1
ATOM 683 C C . ILE A 1 89 ? -7.316 32.375 6.566 1 98.06 89 ILE A C 1
ATOM 685 O O . ILE A 1 89 ? -7.77 33.438 6.094 1 98.06 89 ILE A O 1
ATOM 689 N N . TYR A 1 90 ? -6.562 31.562 5.883 1 98.38 90 TYR A N 1
ATOM 690 C CA . TYR A 1 90 ? -6.285 31.719 4.461 1 98.38 90 TYR A CA 1
ATOM 691 C C . TYR A 1 90 ? -6.953 30.609 3.65 1 98.38 90 TYR A C 1
ATOM 693 O O . TYR A 1 90 ? -6.633 29.438 3.814 1 98.38 90 TYR A O 1
ATOM 701 N N . VAL A 1 91 ? -7.938 31.016 2.842 1 98.56 91 VAL A N 1
ATOM 702 C CA . VAL A 1 91 ? -8.578 30.078 1.929 1 98.56 91 VAL A CA 1
ATOM 703 C C . VAL A 1 91 ? -7.727 29.906 0.675 1 98.56 91 VAL A C 1
ATOM 705 O O . VAL A 1 91 ? -7.57 30.844 -0.109 1 98.56 91 VAL A O 1
ATOM 708 N N . LEU A 1 92 ? -7.109 28.766 0.449 1 98.56 92 LEU A N 1
ATOM 709 C CA . LEU A 1 92 ? -6.211 28.453 -0.656 1 98.56 92 LEU A CA 1
ATOM 710 C C . LEU A 1 92 ? -6.688 27.219 -1.418 1 98.56 92 LEU A C 1
ATOM 712 O O . LEU A 1 92 ? -6.277 26.094 -1.114 1 98.56 92 LEU A O 1
ATOM 716 N N . PRO A 1 93 ? -7.59 27.438 -2.439 1 98.19 93 PRO A N 1
ATOM 717 C CA . PRO A 1 93 ? -8.102 26.297 -3.193 1 98.19 93 PRO A CA 1
ATOM 718 C C . PRO A 1 93 ? -6.996 25.453 -3.828 1 98.19 93 PRO A C 1
ATOM 720 O O . PRO A 1 93 ? -6.027 26.016 -4.359 1 98.19 93 PRO A O 1
ATOM 723 N N . LEU A 1 94 ? -7.137 24.156 -3.703 1 97.69 94 LEU A N 1
ATOM 724 C CA . LEU A 1 94 ? -6.121 23.219 -4.18 1 97.69 94 LEU A CA 1
ATOM 725 C C . LEU A 1 94 ? -6.746 21.875 -4.539 1 97.69 94 LEU A C 1
ATOM 727 O O . LEU A 1 94 ? -7.52 21.312 -3.758 1 97.69 94 LEU A O 1
ATOM 731 N N . ASP A 1 95 ? -6.531 21.469 -5.801 1 97.12 95 ASP A N 1
ATOM 732 C CA . ASP A 1 95 ? -6.855 20.109 -6.227 1 97.12 95 ASP A CA 1
ATOM 733 C C . ASP A 1 95 ? -5.656 19.188 -6.051 1 97.12 95 ASP A C 1
ATOM 735 O O . ASP A 1 95 ? -4.652 19.312 -6.754 1 97.12 95 ASP A O 1
ATOM 739 N N . ILE A 1 96 ? -5.824 18.203 -5.16 1 97.12 96 ILE A N 1
ATOM 740 C CA . ILE A 1 96 ? -4.723 17.344 -4.719 1 97.12 96 ILE A CA 1
ATOM 741 C C . ILE A 1 96 ? -4.227 16.5 -5.887 1 97.12 96 ILE A C 1
ATOM 743 O O . ILE A 1 96 ? -3.162 15.883 -5.805 1 97.12 96 ILE A O 1
ATOM 747 N N . THR A 1 97 ? -4.949 16.453 -7.027 1 96.38 97 THR A N 1
ATOM 748 C CA . THR A 1 97 ? -4.547 15.648 -8.18 1 96.38 97 THR A CA 1
ATOM 749 C C . THR A 1 97 ? -3.85 16.516 -9.219 1 96.38 97 THR A C 1
ATOM 751 O O . THR A 1 97 ? -3.355 16.016 -10.227 1 96.38 97 THR A O 1
ATOM 754 N N . LYS A 1 98 ? -3.811 17.828 -8.992 1 97.56 98 LYS A N 1
ATOM 755 C CA . LYS A 1 98 ? -3.172 18.734 -9.945 1 97.56 98 LYS A CA 1
ATOM 756 C C . LYS A 1 98 ? -1.76 19.094 -9.492 1 97.56 98 LYS A C 1
ATOM 758 O O . LYS A 1 98 ? -1.507 20.234 -9.086 1 97.56 98 LYS A O 1
ATOM 763 N N . PHE A 1 99 ? -0.841 18.25 -9.828 1 97.62 99 PHE A N 1
ATOM 764 C CA . PHE A 1 99 ? 0.525 18.312 -9.32 1 97.62 99 PHE A CA 1
ATOM 765 C C . PHE A 1 99 ? 1.236 19.547 -9.828 1 97.62 99 PHE A C 1
ATOM 767 O O . PHE A 1 99 ? 2.113 20.094 -9.156 1 97.62 99 PHE A O 1
ATOM 774 N N . ASP A 1 100 ? 0.876 20 -10.969 1 96.62 100 ASP A N 1
ATOM 775 C CA . ASP A 1 100 ? 1.563 21.109 -11.625 1 96.62 100 ASP A CA 1
ATOM 776 C C . ASP A 1 100 ? 1.324 22.422 -10.883 1 96.62 100 ASP A C 1
ATOM 778 O O . ASP A 1 100 ? 2.031 23.406 -11.109 1 96.62 100 ASP A O 1
ATOM 782 N N . THR A 1 101 ? 0.373 22.5 -9.977 1 97.88 101 THR A N 1
ATOM 783 C CA . THR A 1 101 ? 0.054 23.719 -9.242 1 97.88 101 THR A CA 1
ATOM 784 C C . THR A 1 101 ? 0.755 23.734 -7.883 1 97.88 101 THR A C 1
ATOM 786 O O . THR A 1 101 ? 0.768 24.75 -7.195 1 97.88 101 THR A O 1
ATOM 789 N N . PHE A 1 102 ? 1.399 22.656 -7.484 1 98.31 102 PHE A N 1
ATOM 790 C CA . PHE A 1 102 ? 1.811 22.453 -6.102 1 98.31 102 PHE A CA 1
ATOM 791 C C . PHE A 1 102 ? 2.934 23.406 -5.723 1 98.31 102 PHE A C 1
ATOM 793 O O . PHE A 1 102 ? 2.967 23.922 -4.602 1 98.31 102 PHE A O 1
ATOM 800 N N . GLU A 1 103 ? 3.824 23.609 -6.633 1 97.38 103 GLU A N 1
ATOM 801 C CA . GLU A 1 103 ? 4.914 24.531 -6.324 1 97.38 103 GLU A CA 1
ATOM 802 C C . GLU A 1 103 ? 4.375 25.922 -5.949 1 97.38 103 GLU A C 1
ATOM 804 O O . GLU A 1 103 ? 4.77 26.484 -4.93 1 97.38 103 GLU A O 1
ATOM 809 N N . GLN A 1 104 ? 3.512 26.391 -6.773 1 98.12 104 GLN A N 1
ATOM 810 C CA . GLN A 1 104 ? 2.912 27.703 -6.535 1 98.12 104 GLN A CA 1
ATOM 811 C C . GLN A 1 104 ? 2.107 27.703 -5.234 1 98.12 104 GLN A C 1
ATOM 813 O O . GLN A 1 104 ? 2.168 28.672 -4.469 1 98.12 104 GLN A O 1
ATOM 818 N N . LYS A 1 105 ? 1.317 26.672 -5.012 1 98.62 105 LYS A N 1
ATOM 819 C CA . LYS A 1 105 ? 0.481 26.594 -3.816 1 98.62 105 LYS A CA 1
ATOM 820 C C . LYS A 1 105 ? 1.333 26.547 -2.551 1 98.62 105 LYS A C 1
ATOM 822 O O . LYS A 1 105 ? 0.996 27.172 -1.543 1 98.62 105 LYS A O 1
ATOM 827 N N . VAL A 1 106 ? 2.438 25.797 -2.604 1 98.62 106 VAL A N 1
ATOM 828 C CA . VAL A 1 106 ? 3.348 25.688 -1.468 1 98.62 106 VAL A CA 1
ATOM 829 C C . VAL A 1 106 ? 3.992 27.047 -1.194 1 98.62 106 VAL A C 1
ATOM 831 O O . VAL A 1 106 ? 4.105 27.469 -0.039 1 98.62 106 VAL A O 1
ATOM 834 N N . ASP A 1 107 ? 4.375 27.719 -2.23 1 98.06 107 ASP A N 1
ATOM 835 C CA . ASP A 1 107 ? 4.949 29.047 -2.076 1 98.06 107 ASP A CA 1
ATOM 836 C C . ASP A 1 107 ? 3.949 30 -1.432 1 98.06 107 ASP A C 1
ATOM 838 O O . ASP A 1 107 ? 4.297 30.75 -0.507 1 98.06 107 ASP A O 1
ATOM 842 N N . LEU A 1 108 ? 2.729 29.984 -1.893 1 98.5 108 LEU A N 1
ATOM 843 C CA . LEU A 1 108 ? 1.687 30.844 -1.352 1 98.5 108 LEU A CA 1
ATOM 844 C C . LEU A 1 108 ? 1.419 30.531 0.115 1 98.5 108 LEU A C 1
ATOM 846 O O . LEU A 1 108 ? 1.311 31.438 0.945 1 98.5 108 LEU A O 1
ATOM 850 N N . ALA A 1 109 ? 1.339 29.234 0.429 1 98.62 109 ALA A N 1
ATOM 851 C CA . ALA A 1 109 ? 1.082 28.812 1.801 1 98.62 109 ALA A CA 1
ATOM 852 C C . ALA A 1 109 ? 2.18 29.297 2.742 1 98.62 109 ALA A C 1
ATOM 854 O O . ALA A 1 109 ? 1.902 29.688 3.875 1 98.62 109 ALA A O 1
ATOM 855 N N . ASN A 1 110 ? 3.391 29.281 2.25 1 98.12 110 ASN A N 1
ATOM 856 C CA . ASN A 1 110 ? 4.539 29.578 3.102 1 98.12 110 ASN A CA 1
ATOM 857 C C . ASN A 1 110 ? 4.809 31.078 3.168 1 98.12 110 ASN A C 1
ATOM 859 O O . ASN A 1 110 ? 5.637 31.531 3.961 1 98.12 110 ASN A O 1
ATOM 863 N N . SER A 1 111 ? 4.055 31.891 2.383 1 97.44 111 SER A N 1
ATOM 864 C CA . SER A 1 111 ? 4.355 33.312 2.367 1 97.44 111 SER A CA 1
ATOM 865 C C . SER A 1 111 ? 3.195 34.125 2.926 1 97.44 111 SER A C 1
ATOM 867 O O . SER A 1 111 ? 3.377 35.281 3.33 1 97.44 111 SER A O 1
ATOM 869 N N . TYR A 1 112 ? 2.031 33.531 2.986 1 97.75 112 TYR A N 1
ATOM 870 C CA . TYR A 1 112 ? 0.82 34.312 3.227 1 97.75 112 TYR A CA 1
ATOM 871 C C . TYR A 1 112 ? 0.873 35 4.59 1 97.75 112 TYR A C 1
ATOM 873 O O . TYR A 1 112 ? 0.56 36.188 4.711 1 97.75 112 TYR A O 1
ATOM 881 N N . PHE A 1 113 ? 1.25 34.344 5.633 1 97.88 113 PHE A N 1
ATOM 882 C CA . PHE A 1 113 ? 1.245 34.875 6.988 1 97.88 113 PHE A CA 1
ATOM 883 C C . PHE A 1 113 ? 2.617 35.406 7.359 1 97.88 113 PHE A C 1
ATOM 885 O O . PHE A 1 113 ? 2.916 35.625 8.539 1 97.88 113 PHE A O 1
ATOM 892 N N . ASN A 1 114 ? 3.494 35.625 6.32 1 96.75 114 ASN A N 1
ATOM 893 C CA . ASN A 1 114 ? 4.883 36 6.539 1 96.75 114 ASN A CA 1
ATOM 894 C C . ASN A 1 114 ? 5.582 35.062 7.516 1 96.75 114 ASN A C 1
ATOM 896 O O . ASN A 1 114 ? 6.312 35.531 8.398 1 96.75 114 ASN A O 1
ATOM 900 N N . ARG A 1 115 ? 5.16 33.875 7.438 1 95.38 115 ARG A N 1
ATOM 901 C CA . ARG A 1 115 ? 5.691 32.812 8.25 1 95.38 115 ARG A CA 1
ATOM 902 C C . ARG A 1 115 ? 5.535 31.453 7.539 1 95.38 115 ARG A C 1
ATOM 904 O O . ARG A 1 115 ? 4.531 31.219 6.859 1 95.38 115 ARG A O 1
ATOM 911 N N . HIS A 1 116 ? 6.465 30.562 7.711 1 97.12 116 HIS A N 1
ATOM 912 C CA . HIS A 1 116 ? 6.426 29.25 7.074 1 97.12 116 HIS A CA 1
ATOM 913 C C . HIS A 1 116 ? 5.379 28.359 7.727 1 97.12 116 HIS A C 1
ATOM 915 O O . HIS A 1 116 ? 5.035 28.547 8.898 1 97.12 116 HIS A O 1
ATOM 921 N N . VAL A 1 117 ? 4.918 27.422 6.969 1 98.5 117 VAL A N 1
ATOM 922 C CA . VAL A 1 117 ? 3.986 26.406 7.469 1 98.5 117 VAL A CA 1
ATOM 923 C C . VAL A 1 117 ? 4.703 25.484 8.445 1 98.5 117 VAL A C 1
ATOM 925 O O . VAL A 1 117 ? 5.805 25 8.164 1 98.5 117 VAL A O 1
ATOM 928 N N . ASP A 1 118 ? 4.082 25.266 9.609 1 98.19 118 ASP A N 1
ATOM 929 C CA . ASP A 1 118 ? 4.656 24.391 10.633 1 98.19 118 ASP A CA 1
ATOM 930 C C . ASP A 1 118 ? 4.117 22.969 10.5 1 98.19 118 ASP A C 1
ATOM 932 O O . ASP A 1 118 ? 4.844 22 10.727 1 98.19 118 ASP A O 1
ATOM 936 N N . ILE A 1 119 ? 2.811 22.875 10.219 1 98.69 119 ILE A N 1
ATOM 937 C CA . ILE A 1 119 ? 2.109 21.609 10.219 1 98.69 119 ILE A CA 1
ATOM 938 C C . ILE A 1 119 ? 1.222 21.5 8.984 1 98.69 119 ILE A C 1
ATOM 940 O O . ILE A 1 119 ? 0.51 22.438 8.641 1 98.69 119 ILE A O 1
ATOM 944 N N . ILE A 1 120 ? 1.309 20.469 8.273 1 98.81 120 ILE A N 1
ATOM 945 C CA . ILE A 1 120 ? 0.432 20.172 7.145 1 98.81 120 ILE A CA 1
ATOM 946 C C . ILE A 1 120 ? -0.42 18.938 7.465 1 98.81 120 ILE A C 1
ATOM 948 O O . ILE A 1 120 ? 0.112 17.859 7.742 1 98.81 120 ILE A O 1
ATOM 952 N N . LEU A 1 121 ? -1.731 19.125 7.551 1 98.69 121 LEU A N 1
ATOM 953 C CA . LEU A 1 121 ? -2.668 18.016 7.703 1 98.69 121 LEU A CA 1
ATOM 954 C C . LEU A 1 121 ? -3.191 17.562 6.348 1 98.69 121 LEU A C 1
ATOM 956 O O . LEU A 1 121 ? -3.793 18.344 5.609 1 98.69 121 LEU A O 1
ATOM 960 N N . LEU A 1 122 ? -2.926 16.344 6.023 1 98.31 122 LEU A N 1
ATOM 961 C CA . LEU A 1 122 ? -3.373 15.734 4.777 1 98.31 122 LEU A CA 1
ATOM 962 C C . LEU A 1 122 ? -4.645 14.922 5 1 98.31 122 LEU A C 1
ATOM 964 O O . LEU A 1 122 ? -4.582 13.727 5.309 1 98.31 122 LEU A O 1
ATOM 968 N N . CYS A 1 123 ? -5.805 15.547 4.742 1 95.81 123 CYS A N 1
ATOM 969 C CA . CYS A 1 123 ? -7.094 14.945 5.047 1 95.81 123 CYS A CA 1
ATOM 970 C C . CYS A 1 123 ? -7.863 14.625 3.77 1 95.81 123 CYS A C 1
ATOM 972 O O . CYS A 1 123 ? -9.016 14.195 3.826 1 95.81 123 CYS A O 1
ATOM 974 N N . SER A 1 124 ? -7.215 14.844 2.676 1 91 124 SER A N 1
ATOM 975 C CA . SER A 1 124 ? -7.906 14.578 1.418 1 91 124 SER A CA 1
ATOM 976 C C . SER A 1 124 ? -8.031 13.078 1.166 1 91 124 SER A C 1
ATOM 978 O O . SER A 1 124 ? -7.16 12.297 1.569 1 91 124 SER A O 1
ATOM 980 N N . GLY A 1 125 ? -9.148 12.703 0.522 1 88.31 125 GLY A N 1
ATOM 981 C CA . GLY A 1 125 ? -9.359 11.312 0.146 1 88.31 125 GLY A CA 1
ATOM 982 C C . GLY A 1 125 ? -10.742 11.055 -0.422 1 88.31 125 GLY A C 1
ATOM 983 O O . GLY A 1 125 ? -11.648 11.883 -0.269 1 88.31 125 GLY A O 1
ATOM 984 N N . GLN A 1 126 ? -10.836 10.016 -1.095 1 86.69 126 GLN A N 1
ATOM 985 C CA . GLN A 1 126 ? -12.086 9.547 -1.686 1 86.69 126 GLN A CA 1
ATOM 986 C C . GLN A 1 126 ? -12.188 8.023 -1.633 1 86.69 126 GLN A C 1
ATOM 988 O O . GLN A 1 126 ? -11.289 7.324 -2.113 1 86.69 126 GLN A O 1
ATOM 993 N N . SER A 1 127 ? -13.266 7.523 -1.079 1 86.06 127 SER A N 1
ATOM 994 C CA . SER A 1 127 ? -13.453 6.082 -0.938 1 86.06 127 SER A CA 1
ATOM 995 C C . SER A 1 127 ? -13.82 5.441 -2.273 1 86.06 127 SER A C 1
ATOM 997 O O . SER A 1 127 ? -13.859 6.117 -3.303 1 86.06 127 SER A O 1
ATOM 999 N N . GLN A 1 128 ? -13.984 4.121 -2.232 1 85.31 128 GLN A N 1
ATOM 1000 C CA . GLN A 1 128 ? -14.32 3.332 -3.412 1 85.31 128 GLN A CA 1
ATOM 1001 C C . GLN A 1 128 ? -15.133 2.098 -3.035 1 85.31 128 GLN A C 1
ATOM 1003 O O . GLN A 1 128 ? -14.867 1.464 -2.01 1 85.31 128 GLN A O 1
ATOM 1008 N N . ARG A 1 129 ? -16.078 1.787 -3.9 1 85.25 129 ARG A N 1
ATOM 1009 C CA . ARG A 1 129 ? -16.906 0.604 -3.684 1 85.25 129 ARG A CA 1
ATOM 1010 C C . ARG A 1 129 ? -17.031 -0.218 -4.961 1 85.25 129 ARG A C 1
ATOM 1012 O O . ARG A 1 129 ? -17.531 0.269 -5.973 1 85.25 129 ARG A O 1
ATOM 1019 N N . ALA A 1 130 ? -16.609 -1.391 -4.883 1 89.31 130 ALA A N 1
ATOM 1020 C CA . ALA A 1 130 ? -16.719 -2.346 -5.98 1 89.31 130 ALA A CA 1
ATOM 1021 C C . ALA A 1 130 ? -16.172 -3.711 -5.574 1 89.31 130 ALA A C 1
ATOM 1023 O O . ALA A 1 130 ? -15.344 -3.812 -4.664 1 89.31 130 ALA A O 1
ATOM 1024 N N . GLU A 1 131 ? -16.656 -4.73 -6.242 1 90.19 131 GLU A N 1
ATOM 1025 C CA . GLU A 1 131 ? -16.047 -6.043 -6.086 1 90.19 131 GLU A CA 1
ATOM 1026 C C . GLU A 1 131 ? -14.625 -6.051 -6.633 1 90.19 131 GLU A C 1
ATOM 1028 O O . GLU A 1 131 ? -14.32 -5.363 -7.609 1 90.19 131 GLU A O 1
ATOM 1033 N N . TRP A 1 132 ? -13.82 -6.895 -6.039 1 92.25 132 TRP A N 1
ATOM 1034 C CA . TRP A 1 132 ? -12.391 -6.93 -6.324 1 92.25 132 TRP A CA 1
ATOM 1035 C C . TRP A 1 132 ? -12.141 -7.117 -7.816 1 92.25 132 TRP A C 1
ATOM 1037 O O . TRP A 1 132 ? -11.305 -6.422 -8.406 1 92.25 132 TRP A O 1
ATOM 1047 N N . HIS A 1 133 ? -12.883 -7.992 -8.484 1 93.56 133 HIS A N 1
ATOM 1048 C CA . HIS A 1 133 ? -12.586 -8.352 -9.867 1 93.56 133 HIS A CA 1
ATOM 1049 C C . HIS A 1 133 ? -13.312 -7.438 -10.844 1 93.56 133 HIS A C 1
ATOM 1051 O O . HIS A 1 133 ? -13.078 -7.5 -12.055 1 93.56 133 HIS A O 1
ATOM 1057 N N . GLU A 1 134 ? -14.102 -6.461 -10.359 1 92.5 134 GLU A N 1
ATOM 1058 C CA . GLU A 1 134 ? -14.938 -5.645 -11.234 1 92.5 134 GLU A CA 1
ATOM 1059 C C . GLU A 1 134 ? -14.375 -4.238 -11.383 1 92.5 134 GLU A C 1
ATOM 1061 O O . GLU A 1 134 ? -14.961 -3.395 -12.062 1 92.5 134 GLU A O 1
ATOM 1066 N N . VAL A 1 135 ? -13.281 -3.973 -10.875 1 94.56 135 VAL A N 1
ATOM 1067 C CA . VAL A 1 135 ? -12.727 -2.625 -10.891 1 94.56 135 VAL A CA 1
ATOM 1068 C C . VAL A 1 135 ? -11.938 -2.402 -12.172 1 94.56 135 VAL A C 1
ATOM 1070 O O . VAL A 1 135 ? -11.109 -3.238 -12.562 1 94.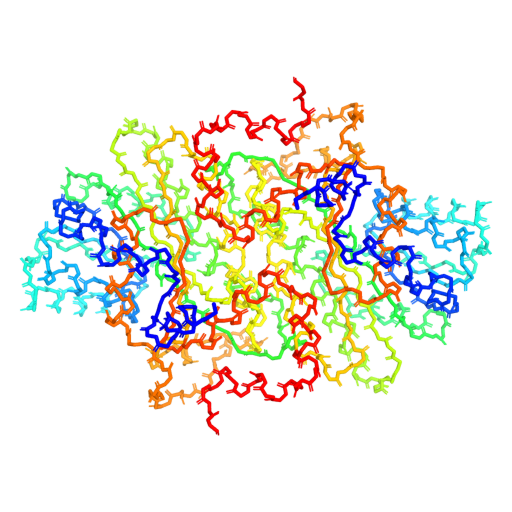56 135 VAL A O 1
ATOM 1073 N N . GLU A 1 136 ? -12.242 -1.371 -12.867 1 95.94 136 GLU A N 1
ATOM 1074 C CA . GLU A 1 136 ? -11.438 -0.977 -14.016 1 95.94 136 GLU A CA 1
ATOM 1075 C C . GLU A 1 136 ? -10.117 -0.348 -13.57 1 95.94 136 GLU A C 1
ATOM 1077 O O . GLU A 1 136 ? -10.078 0.409 -12.594 1 95.94 136 GLU A O 1
ATOM 1082 N N . ALA A 1 137 ? -9.07 -0.586 -14.328 1 96.81 137 ALA A N 1
ATOM 1083 C CA . ALA A 1 137 ? -7.727 -0.127 -13.977 1 96.81 137 ALA A CA 1
ATOM 1084 C C . ALA A 1 137 ? -7.695 1.388 -13.805 1 96.81 137 ALA A C 1
ATOM 1086 O O . ALA A 1 137 ? -6.957 1.904 -12.961 1 96.81 137 ALA A O 1
ATOM 1087 N N . SER A 1 138 ? -8.43 2.088 -14.594 1 96.25 138 SER A N 1
ATOM 1088 C CA . SER A 1 138 ? -8.445 3.545 -14.516 1 96.25 138 SER A CA 1
ATOM 1089 C C . SER A 1 138 ? -8.945 4.02 -13.156 1 96.25 138 SER A C 1
ATOM 1091 O O . SER A 1 138 ? -8.508 5.059 -12.656 1 96.25 138 SER A O 1
ATOM 1093 N N . VAL A 1 139 ? -9.852 3.268 -12.531 1 95.69 139 VAL A N 1
ATOM 1094 C CA . VAL A 1 139 ? -10.352 3.592 -11.203 1 95.69 139 VAL A CA 1
ATOM 1095 C C . VAL A 1 139 ? -9.234 3.428 -10.172 1 95.69 139 VAL A C 1
ATOM 1097 O O . VAL A 1 139 ? -9.086 4.258 -9.273 1 95.69 139 VAL A O 1
ATOM 1100 N N . ASP A 1 140 ? -8.484 2.371 -10.352 1 97.56 140 ASP A N 1
ATOM 1101 C CA . ASP A 1 140 ? -7.34 2.162 -9.477 1 97.56 140 ASP A CA 1
ATOM 1102 C C . ASP A 1 140 ? -6.371 3.34 -9.547 1 97.56 140 ASP A C 1
ATOM 1104 O O . ASP A 1 140 ? -5.906 3.832 -8.516 1 97.56 140 ASP A O 1
ATOM 1108 N N . GLU A 1 141 ? -6.07 3.736 -10.766 1 97.12 141 GLU A N 1
ATOM 1109 C CA . GLU A 1 141 ? -5.117 4.824 -10.977 1 97.12 141 GLU A CA 1
ATOM 1110 C C . GLU A 1 141 ? -5.637 6.133 -10.383 1 97.12 141 GLU A C 1
ATOM 1112 O O . GLU A 1 141 ? -4.879 6.883 -9.766 1 97.12 141 GLU A O 1
ATOM 1117 N N . GLN A 1 142 ? -6.887 6.395 -10.555 1 95.44 142 GLN A N 1
ATOM 1118 C CA . GLN A 1 142 ? -7.484 7.609 -10.008 1 95.44 142 GLN A CA 1
ATOM 1119 C C . GLN A 1 142 ? -7.48 7.574 -8.477 1 95.44 142 GLN A C 1
ATOM 1121 O O . GLN A 1 142 ? -7.156 8.57 -7.832 1 95.44 142 GLN A O 1
ATOM 1126 N N . CYS A 1 143 ? -7.859 6.453 -7.949 1 95.19 143 CYS A N 1
ATOM 1127 C CA . CYS A 1 143 ? -7.879 6.281 -6.5 1 95.19 143 CYS A CA 1
ATOM 1128 C C . CYS A 1 143 ? -6.484 6.465 -5.91 1 95.19 143 CYS A C 1
ATOM 1130 O O . CYS A 1 143 ? -6.328 7.094 -4.863 1 95.19 143 CYS A O 1
ATOM 1132 N N . TYR A 1 144 ? -5.535 5.93 -6.578 1 97 144 TYR A N 1
ATOM 1133 C CA . TYR A 1 144 ? -4.145 6.062 -6.168 1 97 144 TYR A CA 1
ATOM 1134 C C . TYR A 1 144 ? -3.701 7.52 -6.203 1 97 144 TYR A C 1
ATOM 1136 O O . TYR A 1 144 ? -3.059 8 -5.27 1 97 144 TYR A O 1
ATOM 1144 N N . ARG A 1 145 ? -4.031 8.195 -7.238 1 97.12 145 ARG A N 1
ATOM 1145 C CA . ARG A 1 145 ? -3.631 9.586 -7.438 1 97.12 145 ARG A CA 1
ATOM 1146 C C . ARG A 1 145 ? -4.219 10.484 -6.355 1 97.12 145 ARG A C 1
ATOM 1148 O O . ARG A 1 145 ? -3.518 11.32 -5.793 1 97.12 145 ARG A O 1
ATOM 1155 N N . VAL A 1 146 ? -5.418 10.266 -5.984 1 96 146 VAL A N 1
ATOM 1156 C CA . VAL A 1 146 ? -6.121 11.141 -5.051 1 96 146 VAL A CA 1
ATOM 1157 C C . VAL A 1 146 ? -5.707 10.812 -3.619 1 96 146 VAL A C 1
ATOM 1159 O O . VAL A 1 146 ? -5.461 11.719 -2.814 1 96 146 VAL A O 1
ATOM 1162 N N . ASN A 1 147 ? -5.617 9.516 -3.309 1 96.44 147 ASN A N 1
ATOM 1163 C CA . ASN A 1 147 ? -5.531 9.094 -1.914 1 96.44 147 ASN A CA 1
ATOM 1164 C C . ASN A 1 147 ? -4.086 8.914 -1.467 1 96.44 147 ASN A C 1
ATOM 1166 O O . ASN A 1 147 ? -3.791 8.953 -0.27 1 96.44 147 ASN A O 1
ATOM 1170 N N . ALA A 1 148 ? -3.203 8.711 -2.412 1 97.94 148 ALA A N 1
ATOM 1171 C CA . ALA A 1 148 ? -1.844 8.375 -1.992 1 97.94 148 ALA A CA 1
ATOM 1172 C C . ALA A 1 148 ? -0.823 9.305 -2.648 1 97.94 148 ALA A C 1
ATOM 1174 O O . ALA A 1 148 ? -0.055 9.977 -1.961 1 97.94 148 ALA A O 1
ATOM 1175 N N . LEU A 1 149 ? -0.849 9.375 -3.932 1 98.44 149 LEU A N 1
ATOM 1176 C CA . LEU A 1 149 ? 0.195 10.086 -4.66 1 98.44 149 LEU A CA 1
ATOM 1177 C C . LEU A 1 149 ? 0.071 11.594 -4.453 1 98.44 149 LEU A C 1
ATOM 1179 O O . LEU A 1 149 ? 1.074 12.281 -4.25 1 98.44 149 LEU A O 1
ATOM 1183 N N . GLY A 1 150 ? -1.133 12.117 -4.52 1 98.38 150 GLY A N 1
ATOM 1184 C CA . GLY A 1 150 ? -1.362 13.539 -4.348 1 98.38 150 GLY A CA 1
ATOM 1185 C C . GLY A 1 150 ? -0.771 14.094 -3.066 1 98.38 150 GLY A C 1
ATOM 1186 O O . GLY A 1 150 ? 0.103 14.961 -3.102 1 98.38 150 GLY A O 1
ATOM 1187 N N . PRO A 1 151 ? -1.237 13.531 -1.914 1 98.38 151 PRO A N 1
ATOM 1188 C CA . PRO A 1 151 ? -0.675 13.984 -0.638 1 98.38 151 PRO A CA 1
ATOM 1189 C C . PRO A 1 151 ? 0.844 13.828 -0.578 1 98.38 151 PRO A C 1
ATOM 1191 O O . PRO A 1 151 ? 1.527 14.664 0.026 1 98.38 151 PRO A O 1
ATOM 1194 N N . THR A 1 152 ? 1.375 12.82 -1.188 1 98.5 152 THR A N 1
ATOM 1195 C CA . THR A 1 152 ? 2.811 12.555 -1.178 1 98.5 152 THR A CA 1
ATOM 1196 C C . THR A 1 152 ? 3.559 13.617 -1.986 1 98.5 152 THR A C 1
ATOM 1198 O O . THR A 1 152 ? 4.551 14.172 -1.518 1 98.5 152 THR A O 1
ATOM 1201 N N . VAL A 1 153 ? 3.094 13.875 -3.174 1 98.56 153 VAL A N 1
ATOM 1202 C CA . VAL A 1 153 ? 3.754 14.836 -4.051 1 98.56 153 VAL A CA 1
ATOM 1203 C C . VAL A 1 153 ? 3.707 16.234 -3.426 1 98.56 153 VAL A C 1
ATOM 1205 O O . VAL A 1 153 ? 4.699 16.969 -3.449 1 98.56 153 VAL A O 1
ATOM 1208 N N . LEU A 1 154 ? 2.564 16.594 -2.855 1 98.62 154 LEU A N 1
ATOM 1209 C CA . LEU A 1 154 ? 2.48 17.875 -2.164 1 98.62 154 LEU A CA 1
ATOM 1210 C C . LEU A 1 154 ? 3.518 17.969 -1.051 1 98.62 154 LEU A C 1
ATOM 1212 O O . LEU A 1 154 ? 4.172 19 -0.886 1 98.62 154 LEU A O 1
ATOM 1216 N N . SER A 1 155 ? 3.648 16.906 -0.265 1 98.62 155 SER A N 1
ATOM 1217 C CA . SER A 1 155 ? 4.617 16.844 0.824 1 98.62 155 SER A CA 1
ATOM 1218 C C . SER A 1 155 ? 6.043 17 0.303 1 98.62 155 SER A C 1
ATOM 1220 O O . SER A 1 155 ? 6.891 17.594 0.967 1 98.62 155 SER A O 1
ATOM 1222 N N . ARG A 1 156 ? 6.312 16.422 -0.889 1 98.31 156 ARG A N 1
ATOM 1223 C CA . ARG A 1 156 ? 7.629 16.578 -1.494 1 98.31 156 ARG A CA 1
ATOM 1224 C C . ARG A 1 156 ? 7.926 18.031 -1.793 1 98.31 156 ARG A C 1
ATOM 1226 O O . ARG A 1 156 ? 9.031 18.516 -1.531 1 98.31 156 ARG A O 1
ATOM 1233 N N . PHE A 1 157 ? 6.961 18.703 -2.359 1 98.25 157 PHE A N 1
ATOM 1234 C CA . PHE A 1 157 ? 7.137 20.125 -2.643 1 98.25 157 PHE A CA 1
ATOM 1235 C C . PHE A 1 157 ? 7.352 20.906 -1.354 1 98.25 157 PHE A C 1
ATOM 1237 O O . PHE A 1 157 ? 8.164 21.844 -1.313 1 98.25 157 PHE A O 1
ATOM 1244 N N . ALA A 1 158 ? 6.621 20.578 -0.283 1 98.44 158 ALA A N 1
ATOM 1245 C CA . ALA A 1 158 ? 6.785 21.234 1.011 1 98.44 158 ALA A CA 1
ATOM 1246 C C . ALA A 1 158 ? 8.188 21.016 1.563 1 98.44 158 ALA A C 1
ATOM 1248 O O . ALA A 1 158 ? 8.812 21.938 2.074 1 98.44 158 ALA A O 1
ATOM 1249 N N . ILE A 1 159 ? 8.688 19.797 1.44 1 97.88 159 ILE A N 1
ATOM 1250 C CA . ILE A 1 159 ? 10.008 19.469 1.954 1 97.88 159 ILE A CA 1
ATOM 1251 C C . ILE A 1 159 ? 11.078 20.172 1.134 1 97.88 159 ILE A C 1
ATOM 1253 O O . ILE A 1 159 ? 12.047 20.688 1.688 1 97.88 159 ILE A O 1
ATOM 1257 N N . ARG A 1 160 ? 10.898 20.203 -0.193 1 96.88 160 ARG A N 1
ATOM 1258 C CA . ARG A 1 160 ? 11.852 20.922 -1.038 1 96.88 160 ARG A CA 1
ATOM 1259 C C . ARG A 1 160 ? 11.906 22.391 -0.661 1 96.88 160 ARG A C 1
ATOM 1261 O O . ARG A 1 160 ? 12.984 22.984 -0.625 1 96.88 160 ARG A O 1
ATOM 1268 N N . HIS A 1 161 ? 10.742 22.938 -0.423 1 96.94 161 HIS A N 1
ATOM 1269 C CA . HIS A 1 161 ? 10.688 24.328 0.039 1 96.94 161 HIS A CA 1
ATOM 1270 C C . HIS A 1 161 ? 11.406 24.484 1.373 1 96.94 161 HIS A C 1
ATOM 1272 O O . HIS A 1 161 ? 12.18 25.438 1.557 1 96.94 161 HIS A O 1
ATOM 1278 N N . TYR A 1 162 ? 11.133 23.578 2.266 1 96.56 162 TYR A N 1
ATOM 1279 C CA . TYR A 1 162 ? 11.742 23.562 3.592 1 96.56 162 TYR A CA 1
ATOM 1280 C C . TYR A 1 162 ? 13.258 23.516 3.498 1 96.56 162 TYR A C 1
ATOM 1282 O O . TYR A 1 162 ? 13.953 24.281 4.176 1 96.56 162 TYR A O 1
ATOM 1290 N N . GLN A 1 163 ? 13.734 22.672 2.631 1 94.62 163 GLN A N 1
ATOM 1291 C CA . GLN A 1 163 ? 15.172 22.484 2.457 1 94.62 163 GLN A CA 1
ATOM 1292 C C . GLN A 1 163 ? 15.797 23.672 1.73 1 94.62 163 GLN A C 1
ATOM 1294 O O . GLN A 1 163 ? 16.875 24.141 2.107 1 94.62 163 GLN A O 1
ATOM 1299 N N . LYS A 1 164 ? 15.117 24.125 0.724 1 94.19 164 LYS A N 1
ATOM 1300 C CA . LYS A 1 164 ? 15.594 25.234 -0.088 1 94.19 164 LYS A CA 1
ATOM 1301 C C . LYS A 1 164 ? 15.828 26.484 0.766 1 94.19 164 LYS A C 1
ATOM 1303 O O . LYS A 1 164 ? 16.781 27.234 0.538 1 94.19 164 LYS A O 1
ATOM 1308 N N . HIS A 1 165 ? 15.031 26.625 1.782 1 93.94 165 HIS A N 1
ATOM 1309 C CA . HIS A 1 165 ? 15.102 27.844 2.598 1 93.94 165 HIS A CA 1
ATOM 1310 C C . HIS A 1 165 ? 15.836 27.578 3.906 1 93.94 165 HIS A C 1
ATOM 1312 O O . HIS A 1 165 ? 15.836 28.422 4.801 1 93.94 165 HIS A O 1
ATOM 1318 N N . SER A 1 166 ? 16.422 26.344 4.078 1 91.19 166 SER A N 1
ATOM 1319 C CA . SER A 1 166 ? 17.234 25.969 5.23 1 91.19 166 SER A CA 1
ATOM 1320 C C . SER A 1 166 ? 16.5 26.25 6.539 1 91.19 166 SER A C 1
ATOM 1322 O O . SER A 1 166 ? 17.078 26.844 7.453 1 91.19 166 SER A O 1
ATOM 1324 N N . LEU A 1 167 ? 15.242 25.969 6.449 1 88.94 167 LEU A N 1
ATOM 1325 C CA . LEU A 1 167 ? 14.438 26.188 7.652 1 88.94 167 LEU A CA 1
ATOM 1326 C C . LEU A 1 167 ? 14.883 25.25 8.773 1 88.94 167 LEU A C 1
ATOM 1328 O O . LEU A 1 167 ? 15.258 24.094 8.516 1 88.94 167 LEU A O 1
ATOM 1332 N N . LYS A 1 168 ? 14.766 25.75 10.008 1 88.88 168 LYS A N 1
ATOM 1333 C CA . LYS A 1 168 ? 15.188 24.953 11.156 1 88.88 168 LYS A CA 1
ATOM 1334 C C . LYS A 1 168 ? 13.992 24.562 12.023 1 88.88 168 LYS A C 1
ATOM 1336 O O . LYS A 1 168 ? 14.109 23.734 12.922 1 88.88 168 LYS A O 1
ATOM 1341 N N . SER A 1 169 ? 12.906 25.172 11.68 1 91.38 169 SER A N 1
ATOM 1342 C CA . SER A 1 169 ? 11.68 24.844 12.398 1 91.38 169 SER A CA 1
ATOM 1343 C C . SER A 1 169 ? 11.203 23.438 12.047 1 91.38 169 SER A C 1
ATOM 1345 O O . SER A 1 169 ? 11.711 22.812 11.109 1 91.38 169 SER A O 1
ATOM 1347 N N . GLU A 1 170 ? 10.328 22.969 12.82 1 94.62 170 GLU A N 1
ATOM 1348 C CA . GLU A 1 170 ? 9.734 21.656 12.555 1 94.62 170 GLU A CA 1
ATOM 1349 C C . GLU A 1 170 ? 8.734 21.734 11.406 1 94.62 170 GLU A C 1
ATOM 1351 O O . GLU A 1 170 ? 7.992 22.703 11.281 1 94.62 170 GLU A O 1
ATOM 1356 N N . LEU A 1 171 ? 8.805 20.812 10.602 1 98.06 171 LEU A N 1
ATOM 1357 C CA . LEU A 1 171 ? 7.75 20.547 9.625 1 98.06 171 LEU A CA 1
ATOM 1358 C C . LEU A 1 171 ? 7.07 19.219 9.906 1 98.06 171 LEU A C 1
ATOM 1360 O O . LEU A 1 171 ? 7.676 18.156 9.727 1 98.06 171 LEU A O 1
ATOM 1364 N N . GLN A 1 172 ? 5.859 19.312 10.398 1 98.12 172 GLN A N 1
ATOM 1365 C CA . GLN A 1 172 ? 5.121 18.109 10.758 1 98.12 172 GLN A CA 1
ATOM 1366 C C . GLN A 1 172 ? 4.008 17.812 9.758 1 98.12 172 GLN A C 1
ATOM 1368 O O . GLN A 1 172 ? 3.258 18.719 9.375 1 98.12 172 GLN A O 1
ATOM 1373 N N . PHE A 1 173 ? 4.02 16.609 9.328 1 98.56 173 PHE A N 1
ATOM 1374 C CA . PHE A 1 173 ? 2.877 16.109 8.562 1 98.56 173 PHE A CA 1
ATOM 1375 C C . PHE A 1 173 ? 1.959 15.273 9.445 1 98.56 173 PHE A C 1
ATOM 1377 O O . PHE A 1 173 ? 2.426 14.422 10.195 1 98.56 173 PHE A O 1
ATOM 1384 N N . ILE A 1 174 ? 0.677 15.547 9.484 1 98.5 174 ILE A N 1
ATOM 1385 C CA . ILE A 1 174 ? -0.355 14.672 10.031 1 98.5 174 ILE A CA 1
ATOM 1386 C C . ILE A 1 174 ? -1.183 14.078 8.891 1 98.5 174 ILE A C 1
ATOM 1388 O O . ILE A 1 174 ? -1.914 14.797 8.203 1 98.5 174 ILE A O 1
ATOM 1392 N N . VAL A 1 175 ? -1.02 12.812 8.672 1 97.81 175 VAL A N 1
ATOM 1393 C CA . VAL A 1 175 ? -1.552 12.117 7.504 1 97.81 175 VAL A CA 1
ATOM 1394 C C . VAL A 1 175 ? -2.768 11.289 7.906 1 97.81 175 VAL A C 1
ATOM 1396 O O . VAL A 1 175 ? -2.658 10.383 8.734 1 97.81 175 VAL A O 1
ATOM 1399 N N . ILE A 1 176 ? -3.879 11.617 7.309 1 96 176 ILE A N 1
ATOM 1400 C CA . ILE A 1 176 ? -5.086 10.852 7.59 1 96 176 ILE A CA 1
ATOM 1401 C C . ILE A 1 176 ? -5.203 9.695 6.598 1 96 176 ILE A C 1
ATOM 1403 O O . ILE A 1 176 ? -5.609 9.891 5.449 1 96 176 ILE A O 1
ATOM 1407 N N . SER A 1 177 ? -4.848 8.57 7.035 1 93.69 177 SER A N 1
ATOM 1408 C CA . SER A 1 177 ? -5.031 7.34 6.273 1 93.69 177 SER A CA 1
ATOM 1409 C C . SER A 1 177 ? -6.363 6.672 6.609 1 93.69 177 SER A C 1
ATOM 1411 O O . SER A 1 177 ? -7.418 7.301 6.516 1 93.69 177 SER A O 1
ATOM 1413 N N . SER A 1 178 ? -6.34 5.406 6.812 1 84.56 178 SER A N 1
ATOM 1414 C CA . SER A 1 178 ? -7.492 4.578 7.152 1 84.56 178 SER A CA 1
ATOM 1415 C C . SER A 1 178 ? -7.059 3.236 7.734 1 84.56 178 SER A C 1
ATOM 1417 O O . SER A 1 178 ? -5.918 2.809 7.531 1 84.56 178 SER A O 1
ATOM 1419 N N . ILE A 1 179 ? -7.957 2.723 8.5 1 75.25 179 ILE A N 1
ATOM 1420 C CA . ILE A 1 179 ? -7.711 1.35 8.93 1 75.25 179 ILE A CA 1
ATOM 1421 C C . ILE A 1 179 ? -7.512 0.459 7.703 1 75.25 179 ILE A C 1
ATOM 1423 O O . ILE A 1 179 ? -6.805 -0.548 7.77 1 75.25 179 ILE A O 1
ATOM 1427 N N . CYS A 1 180 ? -8.031 0.922 6.633 1 74.88 180 CYS A N 1
ATOM 1428 C CA . CYS A 1 180 ? -7.895 0.214 5.367 1 74.88 180 CYS A CA 1
ATOM 1429 C C . CYS A 1 180 ? -6.453 0.248 4.871 1 74.88 180 CYS A C 1
ATOM 1431 O O . CYS A 1 180 ? -6.086 -0.501 3.967 1 74.88 180 CYS A O 1
ATOM 1433 N N . GLY A 1 181 ? -5.672 1.037 5.43 1 79.69 181 GLY A N 1
ATOM 1434 C CA . GLY A 1 181 ? -4.25 1.051 5.125 1 79.69 181 GLY A CA 1
ATOM 1435 C C . GLY A 1 181 ? -3.484 -0.07 5.805 1 79.69 181 GLY A C 1
ATOM 1436 O O . GLY A 1 181 ? -2.334 -0.344 5.457 1 79.69 181 GLY A O 1
ATOM 1437 N N . ILE A 1 182 ? -4.16 -0.647 6.742 1 74.5 182 ILE A N 1
ATOM 1438 C CA . ILE A 1 182 ? -3.547 -1.723 7.512 1 74.5 182 ILE A CA 1
ATOM 1439 C C . ILE A 1 182 ? -4.277 -3.035 7.242 1 74.5 182 ILE A C 1
ATOM 1441 O O . ILE A 1 182 ? -3.652 -4.043 6.906 1 74.5 182 ILE A O 1
ATOM 1445 N N . VAL A 1 183 ? -5.617 -2.889 7.285 1 76.06 183 VAL A N 1
ATOM 1446 C CA . VAL A 1 183 ? -6.473 -4.055 7.086 1 76.06 183 VAL A CA 1
ATOM 1447 C C . VAL A 1 183 ? -7.25 -3.912 5.781 1 76.06 183 VAL A C 1
ATOM 1449 O O . VAL A 1 183 ? -7.703 -2.818 5.438 1 76.06 183 VAL A O 1
ATOM 1452 N N . PRO A 1 184 ? -7.41 -5.07 5.137 1 74.75 184 PRO A N 1
ATOM 1453 C CA . PRO A 1 184 ? -8.211 -4.984 3.912 1 74.75 184 PRO A CA 1
ATOM 1454 C C . PRO A 1 184 ? -9.68 -4.68 4.188 1 74.75 184 PRO A C 1
ATOM 1456 O O . PRO A 1 184 ? -10.273 -5.254 5.102 1 74.75 184 PRO A O 1
ATOM 1459 N N . ALA A 1 185 ? -10.234 -3.699 3.398 1 73.62 185 ALA A N 1
ATOM 1460 C CA . ALA A 1 185 ? -11.648 -3.348 3.506 1 73.62 185 ALA A CA 1
ATOM 1461 C C . ALA A 1 185 ? -12.461 -4.016 2.404 1 73.62 185 ALA A C 1
ATOM 1463 O O . ALA A 1 185 ? -12.266 -3.734 1.22 1 73.62 185 ALA A O 1
ATOM 1464 N N . PRO A 1 186 ? -13.406 -4.773 2.812 1 77.19 186 PRO A N 1
ATOM 1465 C CA . PRO A 1 186 ? -14.195 -5.457 1.789 1 77.19 186 PRO A CA 1
ATOM 1466 C C . PRO A 1 186 ? -14.844 -4.488 0.8 1 77.19 186 PRO A C 1
ATOM 1468 O O . PRO A 1 186 ? -15.289 -3.406 1.191 1 77.19 186 PRO A O 1
ATOM 1471 N N . LEU A 1 187 ? -14.805 -4.754 -0.469 1 81.06 187 LEU A N 1
ATOM 1472 C CA . LEU A 1 187 ? -15.453 -4.055 -1.571 1 81.06 187 LEU A CA 1
ATOM 1473 C C . LEU A 1 187 ? -14.766 -2.721 -1.846 1 81.06 187 LEU A C 1
ATOM 1475 O O . LEU A 1 187 ? -15.383 -1.794 -2.373 1 81.06 187 LEU A O 1
ATOM 1479 N N . SER A 1 188 ? -13.539 -2.58 -1.446 1 89.62 188 SER A N 1
ATOM 1480 C CA . SER A 1 188 ? -12.797 -1.35 -1.699 1 89.62 188 SER A CA 1
ATOM 1481 C C . SER A 1 188 ? -11.352 -1.646 -2.09 1 89.62 188 SER A C 1
ATOM 1483 O O . SER A 1 188 ? -10.422 -1.097 -1.501 1 89.62 188 SER A O 1
ATOM 1485 N N . PRO A 1 189 ? -11.227 -2.404 -3.148 1 93.06 189 PRO A N 1
ATOM 1486 C CA . PRO A 1 189 ? -9.859 -2.82 -3.477 1 93.06 189 PRO A CA 1
ATOM 1487 C C . PRO A 1 189 ? -8.961 -1.646 -3.852 1 93.06 189 PRO A C 1
ATOM 1489 O O . PRO A 1 189 ? -7.824 -1.561 -3.383 1 93.06 189 PRO A O 1
ATOM 1492 N N . SER A 1 190 ? -9.461 -0.715 -4.691 1 94.94 190 SER A N 1
ATOM 1493 C CA . SER A 1 190 ? -8.648 0.417 -5.129 1 94.94 190 SER A CA 1
ATOM 1494 C C . SER A 1 190 ? -8.297 1.327 -3.957 1 94.94 190 SER A C 1
ATOM 1496 O O . SER A 1 190 ? -7.16 1.796 -3.846 1 94.94 190 SER A O 1
ATOM 1498 N N . TYR A 1 191 ? -9.25 1.516 -3.096 1 92.69 191 TYR A N 1
ATOM 1499 C CA . TYR A 1 191 ? -9.047 2.367 -1.929 1 92.69 191 TYR A CA 1
ATOM 1500 C C . TYR A 1 191 ? -8.078 1.718 -0.943 1 92.69 191 TYR A C 1
ATOM 1502 O O . TYR A 1 191 ? -7.172 2.375 -0.432 1 92.69 191 TYR A O 1
ATOM 1510 N N . THR A 1 192 ? -8.289 0.434 -0.682 1 92.88 192 THR A N 1
ATOM 1511 C CA . THR A 1 192 ? -7.406 -0.317 0.203 1 92.88 192 THR A CA 1
ATOM 1512 C C . THR A 1 192 ? -5.961 -0.234 -0.279 1 92.88 192 THR A C 1
ATOM 1514 O O . THR A 1 192 ? -5.055 0.05 0.506 1 92.88 192 THR A O 1
ATOM 1517 N N . ALA A 1 193 ? -5.812 -0.437 -1.528 1 95.75 193 ALA A N 1
ATOM 1518 C CA . ALA A 1 193 ? -4.469 -0.398 -2.1 1 95.75 193 ALA A CA 1
ATOM 1519 C C . ALA A 1 193 ? -3.863 0.997 -1.981 1 95.75 193 ALA A C 1
ATOM 1521 O O . ALA A 1 193 ? -2.691 1.144 -1.628 1 95.75 193 ALA A O 1
ATOM 1522 N N . ALA A 1 194 ? -4.633 1.995 -2.293 1 96.19 194 ALA A N 1
ATOM 1523 C CA . ALA A 1 194 ? -4.148 3.373 -2.238 1 96.19 194 ALA A CA 1
ATOM 1524 C C . ALA A 1 194 ? -3.74 3.754 -0.819 1 96.19 194 ALA A C 1
ATOM 1526 O O . ALA A 1 194 ? -2.703 4.391 -0.615 1 96.19 194 ALA A O 1
ATOM 1527 N N . LYS A 1 195 ? -4.531 3.389 0.113 1 94.88 195 LYS A N 1
ATOM 1528 C CA . LYS A 1 195 ? -4.227 3.736 1.498 1 94.88 195 LYS A CA 1
ATOM 1529 C C . LYS A 1 195 ? -3.031 2.938 2.016 1 94.88 195 LYS A C 1
ATOM 1531 O O . LYS A 1 195 ? -2.246 3.439 2.824 1 94.88 195 LYS A O 1
ATOM 1536 N N . HIS A 1 196 ? -2.893 1.7 1.544 1 94.19 196 HIS A N 1
ATOM 1537 C CA . HIS A 1 196 ? -1.66 0.974 1.828 1 94.19 196 HIS A CA 1
ATOM 1538 C C . HIS A 1 196 ? -0.447 1.709 1.271 1 94.19 196 HIS A C 1
ATOM 1540 O O . HIS A 1 196 ? 0.578 1.826 1.948 1 94.19 196 HIS A O 1
ATOM 1546 N N . ALA A 1 197 ? -0.592 2.15 0.071 1 96.56 197 ALA A N 1
ATOM 1547 C CA . ALA A 1 197 ? 0.5 2.895 -0.553 1 96.56 197 ALA A CA 1
ATOM 1548 C C . ALA A 1 197 ? 0.841 4.145 0.251 1 96.56 197 ALA A C 1
ATOM 1550 O O . ALA A 1 197 ? 2.018 4.457 0.454 1 96.56 197 ALA A O 1
ATOM 1551 N N . LEU A 1 198 ? -0.208 4.832 0.684 1 96.94 198 LEU A N 1
ATOM 1552 C CA . LEU A 1 198 ? -0.019 6.027 1.498 1 96.94 198 LEU A CA 1
ATOM 1553 C C . LEU A 1 198 ? 0.792 5.707 2.75 1 96.94 198 LEU A C 1
ATOM 1555 O O . LEU A 1 198 ? 1.711 6.449 3.105 1 96.94 198 LEU A O 1
ATOM 1559 N N . MET A 1 199 ? 0.444 4.625 3.389 1 93.56 199 MET A N 1
ATOM 1560 C CA . MET A 1 199 ? 1.195 4.172 4.555 1 93.56 199 MET A CA 1
ATOM 1561 C C . MET A 1 199 ? 2.666 3.971 4.211 1 93.56 199 MET A C 1
ATOM 1563 O O . MET A 1 199 ? 3.549 4.422 4.945 1 93.56 199 MET A O 1
ATOM 1567 N N . GLY A 1 200 ? 2.918 3.299 3.113 1 93.62 200 GLY A N 1
ATOM 1568 C CA . GLY A 1 200 ? 4.289 3.045 2.699 1 93.62 200 GLY A CA 1
ATOM 1569 C C . GLY A 1 200 ? 5.098 4.312 2.508 1 93.62 200 GLY A C 1
ATOM 1570 O O . GLY A 1 200 ? 6.246 4.398 2.957 1 93.62 200 GLY A O 1
ATOM 1571 N N . TYR A 1 201 ? 4.492 5.305 1.856 1 96.31 201 TYR A N 1
ATOM 1572 C CA . TYR A 1 201 ? 5.168 6.574 1.603 1 96.31 201 TYR A CA 1
ATOM 1573 C C . TYR A 1 201 ? 5.574 7.246 2.908 1 96.31 201 TYR A C 1
ATOM 1575 O O . TYR A 1 201 ? 6.738 7.613 3.088 1 96.31 201 TYR A O 1
ATOM 1583 N N . PHE A 1 202 ? 4.742 7.328 3.832 1 95.12 202 PHE A N 1
ATOM 1584 C CA . PHE A 1 202 ? 4.988 8.195 4.977 1 95.12 202 PHE A CA 1
ATOM 1585 C C . PHE A 1 202 ? 5.699 7.438 6.09 1 95.12 202 PHE A C 1
ATOM 1587 O O . PHE A 1 202 ? 6.422 8.031 6.891 1 95.12 202 PHE A O 1
ATOM 1594 N N . ARG A 1 203 ? 5.496 6.105 6.141 1 90.56 203 ARG A N 1
ATOM 1595 C CA . ARG A 1 203 ? 6.379 5.324 6.996 1 90.56 203 ARG A CA 1
ATOM 1596 C C . ARG A 1 203 ? 7.84 5.52 6.598 1 90.56 203 ARG A C 1
ATOM 1598 O O . ARG A 1 203 ? 8.703 5.676 7.461 1 90.56 203 ARG A O 1
ATOM 1605 N N . LEU A 1 204 ? 8.031 5.539 5.316 1 90.38 204 LEU A N 1
ATOM 1606 C CA . LEU A 1 204 ? 9.391 5.711 4.824 1 90.38 204 LEU A CA 1
ATOM 1607 C C . LEU A 1 204 ? 9.883 7.137 5.066 1 90.38 204 LEU A C 1
ATOM 1609 O O . LEU A 1 204 ? 11.062 7.352 5.355 1 90.38 204 LEU A O 1
ATOM 1613 N N . LEU A 1 205 ? 9 8.086 4.914 1 92.94 205 LEU A N 1
ATOM 1614 C CA . LEU A 1 205 ? 9.383 9.461 5.234 1 92.94 205 LEU A CA 1
ATOM 1615 C C . LEU A 1 205 ? 9.953 9.547 6.645 1 92.94 205 LEU A C 1
ATOM 1617 O O . LEU A 1 205 ? 11.016 10.133 6.852 1 92.94 205 LEU A O 1
ATOM 1621 N N . ASN A 1 206 ? 9.242 8.953 7.621 1 90.38 206 ASN A N 1
ATOM 1622 C CA . ASN A 1 206 ? 9.688 8.984 9.008 1 90.38 206 ASN A CA 1
ATOM 1623 C C . ASN A 1 206 ? 11.062 8.336 9.172 1 90.38 206 ASN A C 1
ATOM 1625 O O . ASN A 1 206 ? 11.867 8.773 9.992 1 90.38 206 ASN A O 1
ATOM 1629 N N . LEU A 1 207 ? 11.25 7.344 8.352 1 86 207 LEU A N 1
ATOM 1630 C CA . LEU A 1 207 ? 12.531 6.648 8.43 1 86 207 LEU A CA 1
ATOM 1631 C C . LEU A 1 207 ? 13.648 7.492 7.824 1 86 207 LEU A C 1
ATOM 1633 O O . LEU A 1 207 ? 14.695 7.676 8.445 1 86 207 LEU A O 1
ATOM 1637 N N . GLU A 1 208 ? 13.461 8.016 6.699 1 85.62 208 GLU A N 1
ATOM 1638 C CA . GLU A 1 208 ? 14.5 8.727 5.961 1 85.62 208 GLU A CA 1
ATOM 1639 C C . GLU A 1 208 ? 14.812 10.07 6.617 1 85.62 208 GLU A C 1
ATOM 1641 O O . GLU A 1 208 ? 15.945 10.562 6.52 1 85.62 208 GLU A O 1
ATOM 1646 N N . TYR A 1 209 ? 13.836 10.586 7.258 1 89.19 209 TYR A N 1
ATOM 1647 C CA . TYR A 1 209 ? 14.031 11.898 7.875 1 89.19 209 TYR A CA 1
ATOM 1648 C C . TYR A 1 209 ? 14.133 11.773 9.391 1 89.19 209 TYR A C 1
ATOM 1650 O O . TYR A 1 209 ? 13.828 12.727 10.117 1 89.19 209 TYR A O 1
ATOM 1658 N N . SER A 1 210 ? 14.547 10.656 9.867 1 84.88 210 SER A N 1
ATOM 1659 C CA . SER A 1 210 ? 14.617 10.391 11.297 1 84.88 210 SER A CA 1
ATOM 1660 C C . SER A 1 210 ? 15.602 11.328 11.992 1 84.88 210 SER A C 1
ATOM 1662 O O . SER A 1 210 ? 15.484 11.586 13.195 1 84.88 210 SER A O 1
ATOM 1664 N N . ASP A 1 211 ? 16.547 11.906 11.25 1 84.38 211 ASP A N 1
ATOM 1665 C CA . ASP A 1 211 ? 17.531 12.797 11.836 1 84.38 211 ASP A CA 1
ATOM 1666 C C . ASP A 1 211 ? 17.203 14.258 11.539 1 84.38 211 ASP A C 1
ATOM 1668 O O . ASP A 1 211 ? 18.047 15.141 11.719 1 84.38 211 ASP A O 1
ATOM 1672 N N . SER A 1 212 ? 16.047 14.469 11.039 1 87.38 212 SER A N 1
ATOM 1673 C CA . SER A 1 212 ? 15.609 15.82 10.727 1 87.38 212 SER A CA 1
ATOM 1674 C C . SER A 1 212 ? 14.469 16.25 11.633 1 87.38 212 SER A C 1
ATOM 1676 O O . SER A 1 212 ? 14.117 15.547 12.578 1 87.38 212 SER A O 1
ATOM 1678 N N . ARG A 1 213 ? 14.016 17.453 11.414 1 93.38 213 ARG A N 1
ATOM 1679 C CA . ARG A 1 213 ? 12.875 17.969 12.156 1 93.38 213 ARG A CA 1
ATOM 1680 C C . ARG A 1 213 ? 11.594 17.828 11.352 1 93.38 213 ARG A C 1
ATOM 1682 O O . ARG A 1 213 ? 10.609 18.531 11.617 1 93.38 213 ARG A O 1
ATOM 1689 N N . ILE A 1 214 ? 11.711 17 10.328 1 95.12 214 ILE A N 1
ATOM 1690 C CA . ILE A 1 214 ? 10.539 16.641 9.531 1 95.12 214 ILE A CA 1
ATOM 1691 C C . ILE A 1 214 ? 9.945 15.328 10.062 1 95.12 214 ILE A C 1
ATOM 1693 O O . ILE A 1 214 ? 10.656 14.328 10.195 1 95.12 214 ILE A O 1
ATOM 1697 N N . THR A 1 215 ? 8.672 15.352 10.453 1 94.69 215 THR A N 1
ATOM 1698 C CA . THR A 1 215 ? 8.031 14.172 11.031 1 94.69 215 THR A CA 1
ATOM 1699 C C . THR A 1 215 ? 6.656 13.945 10.398 1 94.69 215 THR A C 1
ATOM 1701 O O . THR A 1 215 ? 6.066 14.867 9.836 1 94.69 215 THR A O 1
ATOM 1704 N N . ALA A 1 216 ? 6.273 12.711 10.453 1 95.75 216 ALA A N 1
ATOM 1705 C CA . ALA A 1 216 ? 4.922 12.367 10.008 1 95.75 216 ALA A CA 1
ATOM 1706 C C . ALA A 1 216 ? 4.184 11.562 11.07 1 95.75 216 ALA A C 1
ATOM 1708 O O . ALA A 1 216 ? 4.73 10.617 11.633 1 95.75 216 ALA A O 1
ATOM 1709 N N . THR A 1 217 ? 2.99 12.016 11.445 1 95.88 217 THR A N 1
ATOM 1710 C CA . THR A 1 217 ? 2.031 11.25 12.234 1 95.88 217 THR A CA 1
ATOM 1711 C C . THR A 1 217 ? 0.933 10.672 11.352 1 95.88 217 THR A C 1
ATOM 1713 O O . THR A 1 217 ? 0.176 11.422 10.727 1 95.88 217 THR A O 1
ATOM 1716 N N . ILE A 1 218 ? 0.904 9.344 11.266 1 94.75 218 ILE A N 1
ATOM 1717 C CA . ILE A 1 218 ? -0.109 8.68 10.453 1 94.75 218 ILE A CA 1
ATOM 1718 C C . ILE A 1 218 ? -1.286 8.266 11.336 1 94.75 218 ILE A C 1
ATOM 1720 O O . ILE A 1 218 ? -1.106 7.551 12.328 1 94.75 218 ILE A O 1
ATOM 1724 N N . VAL A 1 219 ? -2.469 8.727 11 1 95.12 219 VAL A N 1
ATOM 1725 C CA . VAL A 1 219 ? -3.682 8.391 11.734 1 95.12 219 VAL A CA 1
ATOM 1726 C C . VAL A 1 219 ? -4.598 7.539 10.867 1 95.12 219 VAL A C 1
ATOM 1728 O O . VAL A 1 219 ? -4.906 7.906 9.727 1 95.12 219 VAL A O 1
ATOM 1731 N N . CYS A 1 220 ? -5.023 6.441 11.398 1 92.38 220 CYS A N 1
ATOM 1732 C CA . CYS A 1 220 ? -5.859 5.496 10.672 1 92.38 220 CYS A CA 1
ATOM 1733 C C . CYS A 1 220 ? -7.242 5.387 11.305 1 92.38 220 CYS A C 1
ATOM 1735 O O . CYS A 1 220 ? -7.492 4.484 12.102 1 92.38 220 CYS A O 1
ATOM 1737 N N . PRO A 1 221 ? -8.117 6.246 10.836 1 90.12 221 PRO A N 1
ATOM 1738 C CA . PRO A 1 221 ? -9.484 6.121 11.344 1 90.12 221 PRO A CA 1
ATOM 1739 C C . PRO A 1 221 ? -10.219 4.922 10.758 1 90.12 221 PRO A C 1
ATOM 1741 O O . PRO A 1 221 ? -9.992 4.559 9.602 1 90.12 221 PRO A O 1
ATOM 1744 N N . SER A 1 222 ? -11.023 4.355 11.523 1 80.75 222 SER A N 1
ATOM 1745 C CA . SER A 1 222 ? -11.938 3.346 11.008 1 80.75 222 SER A CA 1
ATOM 1746 C C . SER A 1 222 ? -13.234 3.979 10.516 1 80.75 222 SER A C 1
ATOM 1748 O O . SER A 1 222 ? -13.242 5.121 10.062 1 80.75 222 SER A O 1
ATOM 1750 N N . LEU A 1 223 ? -14.375 3.416 10.805 1 65.31 223 LEU A N 1
ATOM 1751 C CA . LEU A 1 223 ? -15.672 3.889 10.312 1 65.31 223 LEU A CA 1
ATOM 1752 C C . LEU A 1 223 ? -16 5.262 10.891 1 65.31 223 LEU A C 1
ATOM 1754 O O . LEU A 1 223 ? -16.141 5.41 12.109 1 65.31 223 LEU A O 1
ATOM 1758 N N . THR A 1 224 ? -15.703 6.18 10.055 1 61.72 224 THR A N 1
ATOM 1759 C CA . THR A 1 224 ? -16.109 7.527 10.445 1 61.72 224 THR A CA 1
ATOM 1760 C C . THR A 1 224 ? -17.297 7.996 9.609 1 61.72 224 THR A C 1
ATOM 1762 O O . THR A 1 224 ? -17.344 7.754 8.398 1 61.72 224 THR A O 1
ATOM 1765 N N . TYR A 1 225 ? -18.25 8.344 10.258 1 52.5 225 TYR A N 1
ATOM 1766 C CA . TYR A 1 225 ? -19.469 8.758 9.57 1 52.5 225 TYR A CA 1
ATOM 1767 C C . TYR A 1 225 ? -19.297 10.109 8.891 1 52.5 225 TYR A C 1
ATOM 1769 O O . TYR A 1 225 ? -18.922 11.086 9.531 1 52.5 225 TYR A O 1
ATOM 1777 N N . SER A 1 226 ? -19.156 9.992 7.613 1 56.5 226 SER A N 1
ATOM 1778 C CA . SER A 1 226 ? -19.312 11.219 6.832 1 56.5 226 SER A CA 1
ATOM 1779 C C . SER A 1 226 ? -20.391 11.047 5.762 1 56.5 226 SER A C 1
ATOM 1781 O O . SER A 1 226 ? -20.266 10.211 4.871 1 56.5 226 SER A O 1
ATOM 1783 N N . PRO A 1 227 ? -21.594 11.602 6.051 1 47.44 227 PRO A N 1
ATOM 1784 C CA . PRO A 1 227 ? -22.719 11.391 5.129 1 47.44 227 PRO A CA 1
ATOM 1785 C C . PRO A 1 227 ? -22.281 11.375 3.666 1 47.44 227 PRO A C 1
ATOM 1787 O O . PRO A 1 227 ? -22.766 10.555 2.885 1 47.44 227 PRO A O 1
ATOM 1790 N N . ASN A 1 228 ? -21.422 12.297 3.297 1 53.47 228 ASN A N 1
ATOM 1791 C CA . ASN A 1 228 ? -21.141 12.484 1.877 1 53.47 228 ASN A CA 1
ATOM 1792 C C . ASN A 1 228 ? -20.047 11.539 1.395 1 53.47 228 ASN A C 1
ATOM 1794 O O . ASN A 1 228 ? -19.781 11.453 0.194 1 53.47 228 ASN A O 1
ATOM 1798 N N . ASN A 1 229 ? -19.531 10.781 2.326 1 56.16 229 ASN A N 1
ATOM 1799 C CA . ASN A 1 229 ? -18.375 9.977 1.939 1 56.16 229 ASN A CA 1
ATOM 1800 C C . ASN A 1 229 ? -18.781 8.828 1.024 1 56.16 229 ASN A C 1
ATOM 1802 O O . ASN A 1 229 ? -18.094 8.547 0.036 1 56.16 229 ASN A O 1
ATOM 1806 N N . VAL A 1 230 ? -19.875 8.273 1.298 1 55.97 230 VAL A N 1
ATOM 1807 C CA . VAL A 1 230 ? -20.281 7.129 0.496 1 55.97 230 VAL A CA 1
ATOM 1808 C C . VAL A 1 230 ? -20.766 7.602 -0.872 1 55.97 230 VAL A C 1
ATOM 1810 O O . VAL A 1 230 ? -20.531 6.945 -1.887 1 55.97 230 VAL A O 1
ATOM 1813 N N . PHE A 1 231 ? -21.281 8.836 -0.792 1 53.41 231 PHE A N 1
ATOM 1814 C CA . PHE A 1 231 ? -21.828 9.383 -2.031 1 53.41 231 PHE A CA 1
ATOM 1815 C C . PHE A 1 231 ? -20.703 9.711 -3.014 1 53.41 231 PHE A C 1
ATOM 1817 O O . PHE A 1 231 ? -20.859 9.508 -4.223 1 53.41 231 PHE A O 1
ATOM 1824 N N . ASN A 1 232 ? -19.594 9.992 -2.518 1 67.12 232 ASN A N 1
ATOM 1825 C CA . ASN A 1 232 ? -18.5 10.445 -3.377 1 67.12 232 ASN A CA 1
ATOM 1826 C C . ASN A 1 232 ? -17.484 9.336 -3.615 1 67.12 232 ASN A C 1
ATOM 1828 O O . ASN A 1 232 ? -16.438 9.562 -4.242 1 67.12 232 ASN A O 1
ATOM 1832 N N . ALA A 1 233 ? -17.938 8.172 -3.293 1 75.62 233 ALA A N 1
ATOM 1833 C CA . ALA A 1 233 ? -17.016 7.059 -3.445 1 75.62 233 ALA A CA 1
ATOM 1834 C C . ALA A 1 233 ? -16.859 6.66 -4.91 1 75.62 233 ALA A C 1
ATOM 1836 O O . ALA A 1 233 ? -17.844 6.695 -5.668 1 75.62 233 ALA A O 1
ATOM 1837 N N . PHE A 1 234 ? -15.656 6.297 -5.297 1 79.81 234 PHE A N 1
ATOM 1838 C CA . PHE A 1 234 ? -15.461 5.652 -6.594 1 79.81 234 PHE A CA 1
ATOM 1839 C C . PHE A 1 234 ? -16.219 4.332 -6.66 1 79.81 234 PHE A C 1
ATOM 1841 O O . PHE A 1 234 ? -16.438 3.682 -5.637 1 79.81 234 PHE A O 1
ATOM 1848 N N . THR A 1 235 ? -16.703 4.02 -7.848 1 84.12 235 THR A N 1
ATOM 1849 C CA . THR A 1 235 ? -17.188 2.674 -8.117 1 84.12 235 THR A CA 1
ATOM 1850 C C . THR A 1 235 ? -16.141 1.854 -8.859 1 84.12 235 THR A C 1
ATOM 1852 O O . THR A 1 235 ? -14.953 2.16 -8.789 1 84.12 235 THR A O 1
ATOM 1855 N N . GLY A 1 236 ? -16.609 0.79 -9.461 1 83.25 236 GLY A N 1
ATOM 1856 C CA . GLY A 1 236 ? -15.68 -0.016 -10.242 1 83.25 236 GLY A CA 1
ATOM 1857 C C . GLY A 1 236 ? -15.484 0.501 -11.656 1 83.25 236 GLY A C 1
ATOM 1858 O O . GLY A 1 236 ? -14.625 0.01 -12.391 1 83.25 236 GLY A O 1
ATOM 1859 N N . ILE A 1 237 ? -16.312 1.425 -11.992 1 82.69 237 ILE A N 1
ATOM 1860 C CA . ILE A 1 237 ? -16.297 2.004 -13.336 1 82.69 237 ILE A CA 1
ATOM 1861 C C . ILE A 1 237 ? -16.016 3.502 -13.242 1 82.69 237 ILE A C 1
ATOM 1863 O O . ILE A 1 237 ? -16.625 4.207 -12.438 1 82.69 237 ILE A O 1
ATOM 1867 N N . PRO A 1 238 ? -15.07 3.934 -14.062 1 79.81 238 PRO A N 1
ATOM 1868 C CA . PRO A 1 238 ? -14.727 5.355 -14 1 79.81 238 PRO A CA 1
ATOM 1869 C C . PRO A 1 238 ? -15.93 6.27 -14.188 1 79.81 238 PRO A C 1
ATOM 1871 O O . PRO A 1 238 ? -16.781 6.008 -15.047 1 79.81 238 PRO A O 1
ATOM 1874 N N . GLY A 1 239 ? -15.953 7.285 -13.352 1 73.56 239 GLY A N 1
ATOM 1875 C CA . GLY A 1 239 ? -16.969 8.312 -13.523 1 73.56 239 GLY A CA 1
ATOM 1876 C C . GLY A 1 239 ? -18.281 7.961 -12.859 1 73.56 239 GLY A C 1
ATOM 1877 O O . GLY A 1 239 ? -19.156 8.82 -12.703 1 73.56 239 GLY A O 1
ATOM 1878 N N . LYS A 1 240 ? -18.469 6.551 -12.5 1 71.94 240 LYS A N 1
ATOM 1879 C CA . LYS A 1 240 ? -19.703 6.141 -11.844 1 71.94 240 LYS A CA 1
ATOM 1880 C C . LYS A 1 240 ? -19.625 6.336 -10.328 1 71.94 240 LYS A C 1
ATOM 1882 O O . LYS A 1 240 ? -18.594 6.023 -9.719 1 71.94 240 LYS A O 1
ATOM 1887 N N . ARG A 1 241 ? -20.562 7.145 -9.844 1 63.88 241 ARG A N 1
ATOM 1888 C CA . ARG A 1 241 ? -20.594 7.383 -8.398 1 63.88 241 ARG A CA 1
ATOM 1889 C C . ARG A 1 241 ? -21.438 6.332 -7.691 1 63.88 241 ARG A C 1
ATOM 1891 O O . ARG A 1 241 ? -22.344 5.746 -8.297 1 63.88 241 ARG A O 1
ATOM 1898 N N . ASN A 1 242 ? -20.953 5.961 -6.473 1 62.56 242 ASN A N 1
ATOM 1899 C CA . ASN A 1 242 ? -21.75 5.047 -5.664 1 62.56 242 ASN A CA 1
ATOM 1900 C C . ASN A 1 242 ? -23.047 5.695 -5.191 1 62.56 242 ASN A C 1
ATOM 1902 O O . ASN A 1 242 ? -23.062 6.863 -4.793 1 62.56 242 ASN A O 1
ATOM 1906 N N . GLU A 1 243 ? -24.141 5.223 -5.734 1 54.19 243 GLU A N 1
ATOM 1907 C CA . GLU A 1 243 ? -25.422 5.836 -5.41 1 54.19 243 GLU A CA 1
ATOM 1908 C C . GLU A 1 243 ? -25.875 5.457 -4 1 54.19 243 GLU A C 1
ATOM 1910 O O . GLU A 1 243 ? -26.969 5.828 -3.574 1 54.19 243 GLU A O 1
ATOM 1915 N N . GLU A 1 244 ? -25.016 4.727 -3.365 1 51.88 244 GLU A N 1
ATOM 1916 C CA . GLU A 1 244 ? -25.516 4.336 -2.053 1 51.88 244 GLU A CA 1
ATOM 1917 C C . GLU A 1 244 ? -25.344 5.465 -1.037 1 51.88 244 GLU A C 1
ATOM 1919 O O . GLU A 1 244 ? -24.297 6.113 -0.997 1 51.88 244 GLU A O 1
ATOM 1924 N N . ILE A 1 245 ? -26.469 6.035 -0.564 1 46.44 245 ILE A N 1
ATOM 1925 C CA . ILE A 1 245 ? -26.484 7.035 0.497 1 46.44 245 ILE A CA 1
ATOM 1926 C C . ILE A 1 245 ? -26.547 6.348 1.856 1 46.44 245 ILE A C 1
ATOM 1928 O O . ILE A 1 245 ? -27.422 5.512 2.092 1 46.44 245 ILE A O 1
ATOM 1932 N N . ILE A 1 246 ? -25.406 6.191 2.451 1 47.94 246 ILE A N 1
ATOM 1933 C CA . ILE A 1 246 ? -25.578 5.762 3.836 1 47.94 246 ILE A CA 1
ATOM 1934 C C . ILE A 1 246 ? -26.25 6.871 4.637 1 47.94 246 ILE A C 1
ATOM 1936 O O . ILE A 1 246 ? -25.688 7.957 4.801 1 47.94 246 ILE A O 1
ATOM 1940 N N . THR A 1 247 ? -27.531 6.859 4.746 1 46.22 247 THR A N 1
ATOM 1941 C CA . THR A 1 247 ? -28.391 7.875 5.352 1 46.22 247 THR A CA 1
ATOM 1942 C C . THR A 1 247 ? -28.172 7.934 6.859 1 46.22 247 THR A C 1
ATOM 1944 O O . THR A 1 247 ? -28.516 8.93 7.504 1 46.22 247 THR A O 1
ATOM 1947 N N . GLU A 1 248 ? -27.891 6.781 7.496 1 47.59 248 GLU A N 1
ATOM 1948 C CA . GLU A 1 248 ? -27.969 6.934 8.945 1 47.59 248 GLU A CA 1
ATOM 1949 C C . GLU A 1 248 ? -26.641 6.637 9.609 1 47.59 248 GLU A C 1
ATOM 1951 O O . GLU A 1 248 ? -25.953 5.672 9.25 1 47.59 248 GLU A O 1
ATOM 1956 N N . GLN A 1 249 ? -26.141 7.66 10.273 1 52.59 249 GLN A N 1
ATOM 1957 C CA . GLN A 1 249 ? -25.078 7.441 11.242 1 52.59 249 GLN A CA 1
ATOM 1958 C C . GLN A 1 249 ? -25.375 6.246 12.141 1 52.59 249 GLN A C 1
ATOM 1960 O O . GLN A 1 249 ? -26.422 6.195 12.781 1 52.59 249 GLN A O 1
ATOM 1965 N N . SER A 1 250 ? -24.797 5.113 11.805 1 56.34 250 SER A N 1
ATOM 1966 C CA . SER A 1 250 ? -25.047 4.035 12.766 1 56.34 250 SER A CA 1
ATOM 1967 C C . SER A 1 250 ? -24.172 4.184 14 1 56.34 250 SER A C 1
ATOM 1969 O O . SER A 1 250 ? -23.203 4.941 14 1 56.34 250 SER A O 1
ATOM 1971 N N . ALA A 1 251 ? -24.719 3.676 15.258 1 59 251 ALA A N 1
ATOM 1972 C CA . ALA A 1 251 ? -24.062 3.668 16.562 1 59 251 ALA A CA 1
ATOM 1973 C C . ALA A 1 251 ? -22.625 3.174 16.438 1 59 251 ALA A C 1
ATOM 1975 O O . ALA A 1 251 ? -21.812 3.359 17.359 1 59 251 ALA A O 1
ATOM 1976 N N . LYS A 1 252 ? -22.188 2.893 15.203 1 64.88 252 LYS A N 1
ATOM 1977 C CA . LYS A 1 252 ? -20.891 2.242 15.062 1 64.88 252 LYS A CA 1
ATOM 1978 C C . LYS A 1 252 ? -19.844 3.201 14.484 1 64.88 252 LYS A C 1
ATOM 1980 O O . LYS A 1 252 ? -18.656 2.91 14.5 1 64.88 252 LYS A O 1
ATOM 1985 N N . HIS A 1 253 ? -20.297 4.406 14.211 1 77.56 253 HIS A N 1
ATOM 1986 C CA . HIS A 1 253 ? -19.391 5.344 13.555 1 77.56 253 HIS A CA 1
ATOM 1987 C C . HIS A 1 253 ? -18.844 6.367 14.547 1 77.56 253 HIS A C 1
ATOM 1989 O O . HIS A 1 253 ? -19.578 6.848 15.414 1 77.56 253 HIS A O 1
ATOM 1995 N N . MET A 1 254 ? -17.547 6.641 14.539 1 84.62 254 MET A N 1
ATOM 1996 C CA . MET A 1 254 ? -16.938 7.758 15.258 1 84.62 254 MET A CA 1
ATOM 1997 C C . MET A 1 254 ? -17.297 9.086 14.602 1 84.62 254 MET A C 1
ATOM 1999 O O . MET A 1 254 ? -17.281 9.195 13.367 1 84.62 254 MET A O 1
ATOM 2003 N N . SER A 1 255 ? -17.672 10.023 15.445 1 88 255 SER A N 1
ATOM 2004 C CA . SER A 1 255 ? -17.969 11.344 14.891 1 88 255 SER A CA 1
ATOM 2005 C C . SER A 1 255 ? -16.688 12.008 14.375 1 88 255 SER A C 1
ATOM 2007 O O . SER A 1 255 ? -15.594 11.734 14.867 1 88 255 SER A O 1
ATOM 2009 N N . CYS A 1 256 ? -16.844 12.883 13.43 1 91.44 256 CYS A N 1
ATOM 2010 C CA . CYS A 1 256 ? -15.703 13.625 12.898 1 91.44 256 CYS A CA 1
ATOM 2011 C C . CYS A 1 256 ? -15.07 14.5 13.977 1 91.44 256 CYS A C 1
ATOM 2013 O O . CYS A 1 256 ? -13.859 14.688 14 1 91.44 256 CYS A O 1
ATOM 2015 N N . GLU A 1 257 ? -15.875 14.969 14.922 1 93.31 257 GLU A N 1
ATOM 2016 C CA . GLU A 1 257 ? -15.398 15.812 16.016 1 93.31 257 GLU A CA 1
ATOM 2017 C C . GLU A 1 257 ? -14.469 15.039 16.953 1 93.31 257 GLU A C 1
ATOM 2019 O O . GLU A 1 257 ? -13.406 15.531 17.328 1 93.31 257 GLU A O 1
ATOM 2024 N N . ARG A 1 258 ? -14.898 13.82 17.25 1 93.06 258 ARG A N 1
ATOM 2025 C CA . ARG A 1 258 ? -14.07 12.992 18.125 1 93.06 258 ARG A CA 1
ATOM 2026 C C . ARG A 1 258 ? -12.781 12.578 17.422 1 93.06 258 ARG A C 1
ATOM 2028 O O . ARG A 1 258 ? -11.711 12.578 18.031 1 93.06 258 ARG A O 1
ATOM 2035 N N . ALA A 1 259 ? -12.922 12.281 16.188 1 93.81 259 ALA A N 1
ATOM 2036 C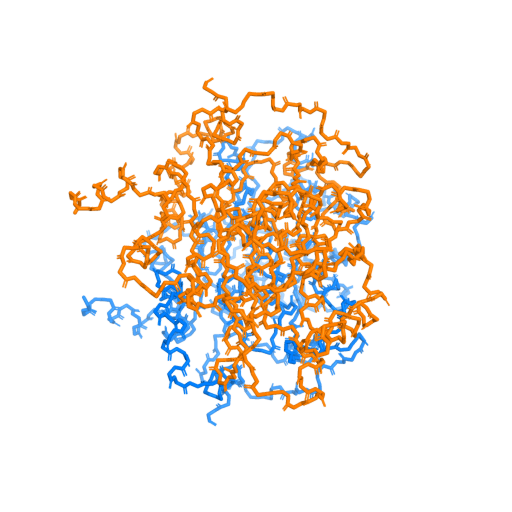 CA . ALA A 1 259 ? -11.734 11.945 15.406 1 93.81 259 ALA A CA 1
ATOM 2037 C C . ALA A 1 259 ? -10.75 13.117 15.383 1 93.81 259 ALA A C 1
ATOM 2039 O O . ALA A 1 259 ? -9.547 12.93 15.57 1 93.81 259 ALA A O 1
ATOM 2040 N N . ALA A 1 260 ? -11.273 14.305 15.188 1 95.44 260 ALA A N 1
ATOM 2041 C CA . ALA A 1 260 ? -10.438 15.5 15.133 1 95.44 260 ALA A CA 1
ATOM 2042 C C . ALA A 1 260 ? -9.672 15.695 16.438 1 95.44 260 ALA A C 1
ATOM 2044 O O . ALA A 1 260 ? -8.484 16.031 16.422 1 95.44 260 ALA A O 1
ATOM 2045 N N . GLU A 1 261 ? -10.367 15.445 17.531 1 94.75 261 GLU A N 1
ATOM 2046 C CA . GLU A 1 261 ? -9.734 15.555 18.844 1 94.75 261 GLU A CA 1
ATOM 2047 C C . GLU A 1 261 ? -8.539 14.609 18.953 1 94.75 261 GLU A C 1
ATOM 2049 O O . GLU A 1 261 ? -7.441 15.023 19.328 1 94.75 261 GLU A O 1
ATOM 2054 N N . LEU A 1 262 ? -8.766 13.398 18.578 1 94.25 262 LEU A N 1
ATOM 2055 C CA . LEU A 1 262 ? -7.738 12.375 18.734 1 94.25 262 LEU A CA 1
ATOM 2056 C C . LEU A 1 262 ? -6.602 12.609 17.734 1 94.25 262 LEU A C 1
ATOM 2058 O O . LEU A 1 262 ? -5.438 12.359 18.047 1 94.25 262 LEU A O 1
ATOM 2062 N N . ILE A 1 263 ? -6.93 13.062 16.578 1 96.31 263 ILE A N 1
ATOM 2063 C CA . ILE A 1 263 ? -5.941 13.375 15.547 1 96.31 263 ILE A CA 1
ATOM 2064 C C . ILE A 1 263 ? -4.984 14.445 16.062 1 96.31 263 ILE A C 1
ATOM 2066 O O . ILE A 1 263 ? -3.766 14.32 15.922 1 96.31 263 ILE A O 1
ATOM 2070 N N . LEU A 1 264 ? -5.52 15.477 16.688 1 96.94 264 LEU A N 1
ATOM 2071 C CA . LEU A 1 264 ? -4.695 16.578 17.172 1 96.94 264 LEU A CA 1
ATOM 2072 C C . LEU A 1 264 ? -3.855 16.141 18.359 1 96.94 264 LEU A C 1
ATOM 2074 O O . LEU A 1 264 ? -2.717 16.594 18.531 1 96.94 264 LEU A O 1
ATOM 2078 N N . VAL A 1 265 ? -4.395 15.234 19.203 1 95.81 265 VAL A N 1
ATOM 2079 C CA . VAL A 1 265 ? -3.607 14.672 20.297 1 95.81 265 VAL A CA 1
ATOM 2080 C C . VAL A 1 265 ? -2.436 13.867 19.734 1 95.81 265 VAL A C 1
ATOM 2082 O O . VAL A 1 265 ? -1.305 13.992 20.203 1 95.81 265 VAL A O 1
ATOM 2085 N N . ALA A 1 266 ? -2.703 13.102 18.719 1 94.94 266 ALA A N 1
ATOM 2086 C CA . ALA A 1 266 ? -1.655 12.297 18.094 1 94.94 266 ALA A CA 1
ATOM 2087 C C . ALA A 1 266 ? -0.559 13.188 17.516 1 94.94 266 ALA A C 1
ATOM 2089 O O . ALA A 1 266 ? 0.63 12.906 17.688 1 94.94 266 ALA A O 1
ATOM 2090 N N . GLY A 1 267 ? -0.983 14.203 16.859 1 96.06 267 GLY A N 1
ATOM 2091 C CA . GLY A 1 267 ? -0.036 15.141 16.266 1 96.06 267 GLY A CA 1
ATOM 2092 C C . GLY A 1 267 ? 0.81 15.852 17.312 1 96.06 267 GLY A C 1
ATOM 2093 O O . GLY A 1 267 ? 2.029 15.953 17.156 1 96.06 267 GLY A O 1
ATOM 2094 N N . ALA A 1 268 ? 0.137 16.312 18.359 1 96.25 268 ALA A N 1
ATOM 2095 C CA . ALA A 1 268 ? 0.822 17.062 19.422 1 96.25 268 ALA A CA 1
ATOM 2096 C C . ALA A 1 268 ? 1.881 16.203 20.094 1 96.25 268 ALA A C 1
ATOM 2098 O O . ALA A 1 268 ? 2.889 16.719 20.594 1 96.25 268 ALA A O 1
ATOM 2099 N N . ASN A 1 269 ? 1.646 14.914 20.047 1 94.19 269 ASN A N 1
ATOM 2100 C CA . ASN A 1 269 ? 2.561 14 20.719 1 94.19 269 ASN A CA 1
ATOM 2101 C C . ASN A 1 269 ? 3.49 13.305 19.734 1 94.19 269 ASN A C 1
ATOM 2103 O O . ASN A 1 269 ? 4.23 12.391 20.094 1 94.19 269 ASN A O 1
ATOM 2107 N N . HIS A 1 270 ? 3.447 13.633 18.5 1 93.25 270 HIS A N 1
ATOM 2108 C CA . HIS A 1 270 ? 4.301 13.125 17.422 1 93.25 270 HIS A CA 1
ATOM 2109 C C . HIS A 1 270 ? 4.273 11.602 17.375 1 93.25 270 HIS A C 1
ATOM 2111 O O . HIS A 1 270 ? 5.32 10.953 17.266 1 93.25 270 HIS A O 1
ATOM 2117 N N . LEU A 1 271 ? 3.072 11.086 17.578 1 91.5 271 LEU A N 1
ATOM 2118 C CA . LEU A 1 271 ? 2.945 9.641 17.453 1 91.5 271 LEU A CA 1
ATOM 2119 C C . LEU A 1 271 ? 3.098 9.211 16 1 91.5 271 LEU A C 1
ATOM 2121 O O . LEU A 1 271 ? 2.508 9.812 15.102 1 91.5 271 LEU A O 1
ATOM 2125 N N . ALA A 1 272 ? 3.883 8.203 15.773 1 90.25 272 ALA A N 1
ATOM 2126 C CA . ALA A 1 272 ? 4.188 7.793 14.406 1 90.25 272 ALA A CA 1
ATOM 2127 C C . ALA A 1 272 ? 2.949 7.238 13.711 1 90.25 272 ALA A C 1
ATOM 2129 O O . ALA A 1 272 ? 2.674 7.578 12.555 1 90.25 272 ALA A O 1
ATOM 2130 N N . GLU A 1 273 ? 2.275 6.375 14.367 1 90.5 273 GLU A N 1
ATOM 2131 C CA . GLU A 1 273 ? 1.109 5.715 13.789 1 90.5 273 GLU A CA 1
ATOM 2132 C C . GLU A 1 273 ? 0.062 5.41 14.859 1 90.5 273 GLU A C 1
ATOM 2134 O O . GLU A 1 273 ? 0.395 4.926 15.945 1 90.5 273 GLU A O 1
ATOM 2139 N N . VAL A 1 274 ? -1.217 5.754 14.562 1 90.25 274 VAL A N 1
ATOM 2140 C CA . VAL A 1 274 ? -2.309 5.457 15.484 1 90.25 274 VAL A CA 1
ATOM 2141 C C . VAL A 1 274 ? -3.551 5.043 14.695 1 90.25 274 VAL A C 1
ATOM 2143 O O . VAL A 1 274 ? -3.678 5.359 13.516 1 90.25 274 VAL A O 1
ATOM 2146 N N . SER A 1 275 ? -4.422 4.297 15.352 1 89.88 275 SER A N 1
ATOM 2147 C CA . SER A 1 275 ? -5.715 3.938 14.789 1 89.88 275 SER A CA 1
ATOM 2148 C C . SER A 1 275 ? -6.859 4.395 15.688 1 89.88 275 SER A C 1
ATOM 2150 O O . SER A 1 275 ? -6.723 4.418 16.906 1 89.88 275 SER A O 1
ATOM 2152 N N . LEU A 1 276 ? -7.906 4.789 15.031 1 91.5 276 LEU A N 1
ATOM 2153 C CA . LEU A 1 276 ? -9.109 5.238 15.719 1 91.5 276 LEU A CA 1
ATOM 2154 C C . LEU A 1 276 ? -10.289 4.316 15.422 1 91.5 276 LEU A C 1
ATOM 2156 O O . LEU A 1 276 ? -10.453 3.863 14.281 1 91.5 276 LEU A O 1
ATOM 2160 N N . SER A 1 277 ? -11.039 4.027 16.438 1 87.25 277 SER A N 1
ATOM 2161 C CA . SER A 1 277 ? -12.281 3.279 16.234 1 87.25 277 SER A CA 1
ATOM 2162 C C . SER A 1 277 ? -13.25 3.494 17.391 1 87.25 277 SER A C 1
ATOM 2164 O O . SER A 1 277 ? -12.859 3.398 18.562 1 87.25 277 SER A O 1
ATOM 2166 N N . LYS A 1 278 ? -14.477 3.797 16.969 1 83 278 LYS A N 1
ATOM 2167 C CA . LYS A 1 278 ? -15.492 3.945 18.016 1 83 278 LYS A CA 1
ATOM 2168 C C . LYS A 1 278 ? -15.695 2.637 18.781 1 83 278 LYS A C 1
ATOM 2170 O O . LYS A 1 278 ? -15.953 2.648 19.984 1 83 278 LYS A O 1
ATOM 2175 N N . THR A 1 279 ? -15.586 1.558 18 1 78.44 279 THR A N 1
ATOM 2176 C CA . THR A 1 279 ? -15.773 0.242 18.609 1 78.44 279 THR A CA 1
ATOM 2177 C C . THR A 1 279 ? -14.453 -0.519 18.672 1 78.44 279 THR A C 1
ATOM 2179 O O . THR A 1 279 ? -13.531 -0.237 17.891 1 78.44 279 THR A O 1
ATOM 2182 N N . ALA A 1 280 ? -14.43 -1.514 19.469 1 78.25 280 ALA A N 1
ATOM 2183 C CA . ALA A 1 280 ? -13.195 -2.258 19.734 1 78.25 280 ALA A CA 1
ATOM 2184 C C . ALA A 1 280 ? -12.883 -3.207 18.578 1 78.25 280 ALA A C 1
ATOM 2186 O O . ALA A 1 280 ? -11.719 -3.52 18.312 1 78.25 280 ALA A O 1
ATOM 2187 N N . LEU A 1 281 ? -13.836 -3.551 17.906 1 77.5 281 LEU A N 1
ATOM 2188 C CA . LEU A 1 281 ? -13.695 -4.668 16.984 1 77.5 281 LEU A CA 1
ATOM 2189 C C . LEU A 1 281 ? -12.727 -4.328 15.852 1 77.5 281 LEU A C 1
ATOM 2191 O O . LEU A 1 281 ? -11.805 -5.094 15.562 1 77.5 281 LEU A O 1
ATOM 2195 N N . PRO A 1 282 ? -12.875 -3.17 15.258 1 77.06 282 PRO A N 1
ATOM 2196 C CA . PRO A 1 282 ? -11.914 -2.848 14.195 1 77.06 282 PRO A CA 1
ATOM 2197 C C . PRO A 1 282 ? -10.484 -2.742 14.711 1 77.06 282 PRO A C 1
ATOM 2199 O O . PRO A 1 282 ? -9.539 -3.125 14.016 1 77.06 282 PRO A O 1
ATOM 2202 N N . LEU A 1 283 ? -10.32 -2.271 15.883 1 80.25 283 LEU A N 1
ATOM 2203 C CA . LEU A 1 283 ? -8.984 -2.166 16.469 1 80.25 283 LEU A CA 1
ATOM 2204 C C . LEU A 1 283 ? -8.406 -3.547 16.75 1 80.25 283 LEU A C 1
ATOM 2206 O O . LEU A 1 283 ? -7.227 -3.793 16.484 1 80.25 283 LEU A O 1
ATOM 2210 N N . LEU A 1 284 ? -9.297 -4.402 17.219 1 76.69 284 LEU A N 1
ATOM 2211 C CA . LEU A 1 284 ? -8.875 -5.773 17.484 1 76.69 284 LEU A CA 1
ATOM 2212 C C . LEU A 1 284 ? -8.484 -6.484 16.203 1 76.69 284 LEU A C 1
ATOM 2214 O O . LEU A 1 284 ? -7.508 -7.234 16.172 1 76.69 284 LEU A O 1
ATOM 2218 N N . PHE A 1 285 ? -9.242 -6.172 15.234 1 76.44 285 PHE A N 1
ATOM 2219 C CA . PHE A 1 285 ? -8.961 -6.766 13.93 1 76.44 285 PHE A CA 1
ATOM 2220 C C . PHE A 1 285 ? -7.629 -6.266 13.383 1 76.44 285 PHE A C 1
ATOM 2222 O O . PHE A 1 285 ? -6.844 -7.047 12.836 1 76.44 285 PHE A O 1
ATOM 2229 N N . ALA A 1 286 ? -7.438 -5.043 13.523 1 76.31 286 ALA A N 1
ATOM 2230 C CA . ALA A 1 286 ? -6.176 -4.465 13.062 1 76.31 286 ALA A CA 1
ATOM 2231 C C . ALA A 1 286 ? -4.988 -5.082 13.789 1 76.31 286 ALA A C 1
ATOM 2233 O O . ALA A 1 286 ? -3.98 -5.43 13.164 1 76.31 286 ALA A O 1
ATOM 2234 N N . TYR A 1 287 ? -5.164 -5.273 15.062 1 73.38 287 TYR A N 1
ATOM 2235 C CA . TYR A 1 287 ? -4.105 -5.891 15.852 1 73.38 287 TYR A CA 1
ATOM 2236 C C . TYR A 1 287 ? -3.889 -7.34 15.445 1 73.38 287 TYR A C 1
ATOM 2238 O O . TYR A 1 287 ? -2.75 -7.773 15.25 1 73.38 287 TYR A O 1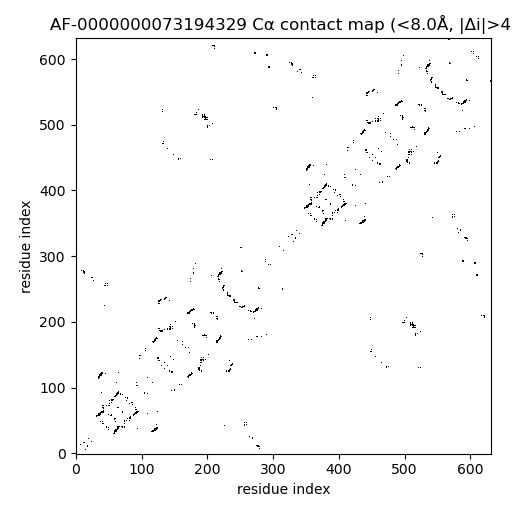
ATOM 2246 N N . SER A 1 288 ? -4.984 -8.008 15.266 1 74.81 288 SER A N 1
ATOM 2247 C CA . SER A 1 288 ? -4.895 -9.422 14.906 1 74.81 288 SER A CA 1
ATOM 2248 C C . SER A 1 288 ? -4.281 -9.602 13.523 1 74.81 288 SER A C 1
ATOM 2250 O O . SER A 1 288 ? -3.465 -10.492 13.312 1 74.81 288 SER A O 1
ATOM 2252 N N . PHE A 1 289 ? -4.672 -8.758 12.68 1 74.94 289 PHE A N 1
ATOM 2253 C CA . PHE A 1 289 ? -4.195 -8.844 11.305 1 74.94 289 PHE A CA 1
ATOM 2254 C C . PHE A 1 289 ? -2.699 -8.562 11.227 1 74.94 289 PHE A C 1
ATOM 2256 O O . PHE A 1 289 ? -1.971 -9.234 10.492 1 74.94 289 PHE A O 1
ATOM 2263 N N . THR A 1 290 ? -2.344 -7.633 11.992 1 71.38 290 THR A N 1
ATOM 2264 C CA . THR A 1 290 ? -0.943 -7.23 11.961 1 71.38 290 THR A CA 1
ATOM 2265 C C . THR A 1 290 ? -0.069 -8.258 12.68 1 71.38 290 THR A C 1
ATOM 2267 O O . THR A 1 290 ? 1.034 -8.562 12.227 1 71.38 290 THR A O 1
ATOM 2270 N N . LEU A 1 291 ? -0.625 -8.875 13.727 1 67.25 291 LEU A N 1
ATOM 2271 C CA . LEU A 1 291 ? 0.162 -9.781 14.555 1 67.25 291 LEU A CA 1
ATOM 2272 C C . LEU A 1 291 ? 0.099 -11.203 14.016 1 67.25 291 LEU A C 1
ATOM 2274 O O . LEU A 1 291 ? 1.094 -11.93 14.055 1 67.25 291 LEU A O 1
ATOM 2278 N N . PHE A 1 292 ? -1.105 -11.586 13.484 1 71.88 292 PHE A N 1
ATOM 2279 C CA . PHE A 1 292 ? -1.342 -12.969 13.086 1 71.88 292 PHE A CA 1
ATOM 2280 C C . PHE A 1 292 ? -2.117 -13.023 11.773 1 71.88 292 PHE A C 1
ATOM 2282 O O . PHE A 1 292 ? -3.236 -13.539 11.727 1 71.88 292 PHE A O 1
ATOM 2289 N N . PRO A 1 293 ? -1.46 -12.609 10.734 1 66.88 293 PRO A N 1
ATOM 2290 C CA . PRO A 1 293 ? -2.223 -12.539 9.484 1 66.88 293 PRO A CA 1
ATOM 2291 C C . PRO A 1 293 ? -2.789 -13.891 9.062 1 66.88 293 PRO A C 1
ATOM 2293 O O . PRO A 1 293 ? -3.953 -13.977 8.656 1 66.88 293 PRO A O 1
ATOM 2296 N N . ASP A 1 294 ? -2.031 -14.922 9.188 1 71.94 294 ASP A N 1
ATOM 2297 C CA . ASP A 1 294 ? -2.494 -16.234 8.758 1 71.94 294 ASP A CA 1
ATOM 2298 C C . ASP A 1 294 ? -3.68 -16.703 9.594 1 71.94 294 ASP A C 1
ATOM 2300 O O . ASP A 1 294 ? -4.672 -17.203 9.062 1 71.94 294 ASP A O 1
ATOM 2304 N N . ILE A 1 295 ? -3.512 -16.484 10.867 1 71.19 295 ILE A N 1
ATOM 2305 C CA . ILE A 1 295 ? -4.59 -16.891 11.758 1 71.19 295 ILE A CA 1
ATOM 2306 C C . ILE A 1 295 ? -5.828 -16.047 11.492 1 71.19 295 ILE A C 1
ATOM 2308 O O . ILE A 1 295 ? -6.949 -16.562 11.484 1 71.19 295 ILE A O 1
ATOM 2312 N N . THR A 1 296 ? -5.547 -14.812 11.289 1 72.56 296 THR A N 1
ATOM 2313 C CA . THR A 1 296 ? -6.652 -13.891 11.039 1 72.56 296 THR A CA 1
ATOM 2314 C C . THR A 1 296 ? -7.387 -14.266 9.75 1 72.56 296 THR A C 1
ATOM 2316 O O . THR A 1 296 ? -8.617 -14.32 9.727 1 72.56 296 THR A O 1
ATOM 2319 N N . PHE A 1 297 ? -6.652 -14.594 8.766 1 71.62 297 PHE A N 1
ATOM 2320 C CA . PHE A 1 297 ? -7.281 -14.977 7.508 1 71.62 297 PHE A CA 1
ATOM 2321 C C . PHE A 1 297 ? -8.031 -16.297 7.652 1 71.62 297 PHE A C 1
ATOM 2323 O O . PHE A 1 297 ? -9.109 -16.469 7.078 1 71.62 297 PHE A O 1
ATOM 2330 N N . ARG A 1 298 ? -7.508 -17.172 8.344 1 73.19 298 ARG A N 1
ATOM 2331 C CA . ARG A 1 298 ? -8.172 -18.453 8.57 1 73.19 298 ARG A CA 1
ATOM 2332 C C . ARG A 1 298 ? -9.492 -18.25 9.32 1 73.19 298 ARG A C 1
ATOM 2334 O O . ARG A 1 298 ? -10.484 -18.922 9.023 1 73.19 298 ARG A O 1
ATOM 2341 N N . MET A 1 299 ? -9.398 -17.359 10.297 1 73.94 299 MET A N 1
ATOM 2342 C CA . MET A 1 299 ? -10.609 -17.078 11.055 1 73.94 299 MET A CA 1
ATOM 2343 C C . MET A 1 299 ? -11.68 -16.453 10.164 1 73.94 299 MET A C 1
ATOM 2345 O O . MET A 1 299 ? -12.859 -16.781 10.273 1 73.94 299 MET A O 1
ATOM 2349 N N . ILE A 1 300 ? -11.273 -15.586 9.359 1 73.31 300 ILE A N 1
ATOM 2350 C CA . ILE A 1 300 ? -12.195 -14.93 8.438 1 73.31 300 ILE A CA 1
ATOM 2351 C C . ILE A 1 300 ? -12.805 -15.961 7.488 1 73.31 300 ILE A C 1
ATOM 2353 O O . ILE A 1 300 ? -14 -15.93 7.211 1 73.31 300 ILE A O 1
ATOM 2357 N N . ARG A 1 301 ? -11.977 -16.812 6.992 1 73.38 301 ARG A N 1
ATOM 2358 C CA . ARG A 1 301 ? -12.445 -17.875 6.113 1 73.38 301 ARG A CA 1
ATOM 2359 C C . ARG A 1 301 ? -13.484 -18.75 6.812 1 73.38 301 ARG A C 1
ATOM 2361 O O . ARG A 1 301 ? -14.453 -19.188 6.191 1 73.38 301 ARG A O 1
ATOM 2368 N N . ALA A 1 302 ? -13.258 -18.891 8.109 1 71.06 302 ALA A N 1
ATOM 2369 C CA . ALA A 1 302 ? -14.172 -19.703 8.891 1 71.06 302 ALA A CA 1
ATOM 2370 C C . ALA A 1 302 ? -15.516 -19 9.086 1 71.06 302 ALA A C 1
ATOM 2372 O O . ALA A 1 302 ? -16.562 -19.641 9.109 1 71.06 302 ALA A O 1
ATOM 2373 N N . ILE A 1 303 ? -15.422 -17.703 9.203 1 70 303 ILE A N 1
ATOM 2374 C CA . ILE A 1 303 ? -16.625 -16.891 9.461 1 70 303 ILE A CA 1
ATOM 2375 C C . ILE A 1 303 ? -17.359 -16.641 8.148 1 70 303 ILE A C 1
ATOM 2377 O O . ILE A 1 303 ? -18.594 -16.609 8.117 1 70 303 ILE A O 1
ATOM 2381 N N . GLY A 1 304 ? -16.703 -16.625 7.098 1 65.5 304 GLY A N 1
ATOM 2382 C CA . GLY A 1 304 ? -17.297 -16.422 5.785 1 65.5 304 GLY A CA 1
ATOM 2383 C C . GLY A 1 304 ? -17.328 -14.969 5.359 1 65.5 304 GLY A C 1
ATOM 2384 O O . GLY A 1 304 ? -17.344 -14.07 6.199 1 65.5 304 GLY A O 1
ATOM 2385 N N . SER A 1 305 ? -17.391 -14.719 4.035 1 63 305 SER A N 1
ATOM 2386 C CA . SER A 1 305 ? -17.281 -13.398 3.42 1 63 305 SER A CA 1
ATOM 2387 C C . SER A 1 305 ? -18.516 -12.562 3.686 1 63 305 SER A C 1
ATOM 2389 O O . SER A 1 305 ? -18.453 -11.336 3.752 1 63 305 SER A O 1
ATOM 2391 N N . LYS A 1 306 ? -19.578 -13.203 3.789 1 63.16 306 LYS A N 1
ATOM 2392 C CA . LYS A 1 306 ? -20.844 -12.492 3.971 1 63.16 306 LYS A CA 1
ATOM 2393 C C . LYS A 1 306 ? -20.828 -11.664 5.254 1 63.16 306 LYS A C 1
ATOM 2395 O O . LYS A 1 306 ? -21.297 -10.523 5.27 1 63.16 306 LYS A O 1
ATOM 2400 N N . TYR A 1 307 ? -20.234 -12.188 6.203 1 59.72 307 TYR A N 1
ATOM 2401 C CA . TYR A 1 307 ? -20.172 -11.492 7.484 1 59.72 307 TYR A CA 1
ATOM 2402 C C . TYR A 1 307 ? -19.234 -10.297 7.41 1 59.72 307 TYR A C 1
ATOM 2404 O O . TYR A 1 307 ? -19.531 -9.234 7.957 1 59.72 307 TYR A O 1
ATOM 2412 N N . ILE A 1 308 ? -18.281 -10.414 6.637 1 62.66 308 ILE A N 1
ATOM 2413 C CA . ILE A 1 308 ? -17.266 -9.367 6.531 1 62.66 308 ILE A CA 1
ATOM 2414 C C . ILE A 1 308 ? -17.828 -8.188 5.75 1 62.66 308 ILE A C 1
ATOM 2416 O O . ILE A 1 308 ? -17.594 -7.027 6.102 1 62.66 308 ILE A O 1
ATOM 2420 N N . ARG A 1 309 ? -18.578 -8.594 4.762 1 62.62 309 ARG A N 1
ATOM 2421 C CA . ARG A 1 309 ? -19.188 -7.539 3.959 1 62.62 309 ARG A CA 1
ATOM 2422 C C . ARG A 1 309 ? -20.172 -6.719 4.793 1 62.62 309 ARG A C 1
ATOM 2424 O O . ARG A 1 309 ? -20.281 -5.504 4.605 1 62.62 309 ARG A O 1
ATOM 2431 N N . LYS A 1 310 ? -20.812 -7.371 5.695 1 56.59 310 LYS A N 1
ATOM 2432 C CA . LYS A 1 310 ? -21.781 -6.695 6.562 1 56.59 310 LYS A CA 1
ATOM 2433 C C . LYS A 1 310 ? -21.078 -5.707 7.492 1 56.59 310 LYS A C 1
ATOM 2435 O O . LYS A 1 310 ? -21.672 -4.699 7.891 1 56.59 310 LYS A O 1
ATOM 2440 N N . MET A 1 311 ? -19.875 -6.004 7.773 1 54.22 311 MET A N 1
ATOM 2441 C CA . MET A 1 311 ? -19.125 -5.141 8.672 1 54.22 311 MET A CA 1
ATOM 2442 C C . MET A 1 311 ? -18.828 -3.795 8.016 1 54.22 311 MET A C 1
ATOM 2444 O O . MET A 1 311 ? -18.703 -2.779 8.703 1 54.22 311 MET A O 1
ATOM 2448 N N . ARG A 1 312 ? -18.609 -3.783 6.711 1 55.84 312 ARG A N 1
ATOM 2449 C CA . ARG A 1 312 ? -18.297 -2.535 6.02 1 55.84 312 ARG A CA 1
ATOM 2450 C C . ARG A 1 312 ? -19.516 -1.636 5.934 1 55.84 312 ARG A C 1
ATOM 2452 O O . ARG A 1 312 ? -19.406 -0.411 6.012 1 55.84 312 ARG A O 1
ATOM 2459 N N . THR A 1 313 ? -20.594 -2.27 5.703 1 49.66 313 THR A N 1
ATOM 2460 C CA . THR A 1 313 ? -21.797 -1.472 5.492 1 49.66 313 THR A CA 1
ATOM 2461 C C . THR A 1 313 ? -22.406 -1.042 6.828 1 49.66 313 THR A C 1
ATOM 2463 O O . THR A 1 313 ? -23.297 -0.192 6.863 1 49.66 313 THR A O 1
ATOM 2466 N N . GLY A 1 314 ? -21.703 -1.258 7.844 1 44 314 GLY A N 1
ATOM 2467 C CA . GLY A 1 314 ? -22.328 -0.916 9.109 1 44 314 GLY A CA 1
ATOM 2468 C C . GLY A 1 314 ? -23.719 -1.501 9.266 1 44 314 GLY A C 1
ATOM 2469 O O . GLY A 1 314 ? -24.469 -1.104 10.156 1 44 314 GLY A O 1
ATOM 2470 N N . ALA A 1 315 ? -24.312 -2.197 8.219 1 34.53 315 ALA A N 1
ATOM 2471 C CA . ALA A 1 315 ? -25.688 -2.666 8.266 1 34.53 315 ALA A CA 1
ATOM 2472 C C . ALA A 1 315 ? -25.844 -3.826 9.25 1 34.53 315 ALA A C 1
ATOM 2474 O O . ALA A 1 315 ? -25 -4.734 9.273 1 34.53 315 ALA A O 1
ATOM 2475 N N . ASP A 1 316 ? -26.5 -3.781 10.375 1 34.62 316 ASP A N 1
ATOM 2476 C CA . ASP A 1 316 ? -26.984 -4.816 11.281 1 34.62 316 ASP A CA 1
ATOM 2477 C C . ASP A 1 316 ? -27.672 -5.941 10.508 1 34.62 316 ASP A C 1
ATOM 2479 O O . ASP A 1 316 ? -28.391 -5.688 9.547 1 34.62 316 ASP A O 1
ATOM 2483 N N . MET B 1 1 ? 11.867 -16.656 24.641 1 46.41 1 MET B N 1
ATOM 2484 C CA . MET B 1 1 ? 12.93 -15.797 24.141 1 46.41 1 MET B CA 1
ATOM 2485 C C . MET B 1 1 ? 14.023 -16.625 23.469 1 46.41 1 MET B C 1
ATOM 2487 O O . MET B 1 1 ? 14.438 -16.312 22.344 1 46.41 1 MET B O 1
ATOM 2491 N N . VAL B 1 2 ? 14.523 -17.656 24.219 1 44.28 2 VAL B N 1
ATOM 2492 C CA . VAL B 1 2 ? 15.594 -18.484 23.688 1 44.28 2 VAL B CA 1
ATOM 2493 C C . VAL B 1 2 ? 15.109 -19.172 22.406 1 44.28 2 VAL B C 1
ATOM 2495 O O . VAL B 1 2 ? 15.836 -19.234 21.406 1 44.28 2 VAL B O 1
ATOM 2498 N N . LEU B 1 3 ? 14.008 -19.703 22.328 1 46.28 3 LEU B N 1
ATOM 2499 C CA . LEU B 1 3 ? 13.445 -20.375 21.172 1 46.28 3 LEU B CA 1
ATOM 2500 C C . LEU B 1 3 ? 13.211 -19.406 20.031 1 46.28 3 LEU B C 1
ATOM 2502 O O . LEU B 1 3 ? 13.438 -19.734 18.859 1 46.28 3 LEU B O 1
ATOM 2506 N N . PHE B 1 4 ? 12.844 -18.266 20.453 1 56.25 4 PHE B N 1
ATOM 2507 C CA . PHE B 1 4 ? 12.672 -17.219 19.469 1 56.25 4 PHE B CA 1
ATOM 2508 C C . PHE B 1 4 ? 14.016 -16.812 18.859 1 56.25 4 PHE B C 1
ATOM 2510 O O . PHE B 1 4 ? 14.125 -16.656 17.641 1 56.25 4 PHE B O 1
ATOM 2517 N N . ILE B 1 5 ? 14.953 -16.781 19.75 1 54.88 5 ILE B N 1
ATOM 2518 C CA . ILE B 1 5 ? 16.297 -16.453 19.297 1 54.88 5 ILE B CA 1
ATOM 2519 C C . ILE B 1 5 ? 16.828 -17.547 18.391 1 54.88 5 ILE B C 1
ATOM 2521 O O . ILE B 1 5 ? 17.438 -17.266 17.359 1 54.88 5 ILE B O 1
ATOM 2525 N N . GLY B 1 6 ? 16.656 -18.781 18.828 1 56.72 6 GLY B N 1
ATOM 2526 C CA . GLY B 1 6 ? 17.094 -19.906 18 1 56.72 6 GLY B CA 1
ATOM 2527 C C . GLY B 1 6 ? 16.422 -19.953 16.641 1 56.72 6 GLY B C 1
ATOM 2528 O O . GLY B 1 6 ? 17.078 -20.203 15.625 1 56.72 6 GLY B O 1
ATOM 2529 N N . PHE B 1 7 ? 15.188 -19.656 16.688 1 66.38 7 PHE B N 1
ATOM 2530 C CA . PHE B 1 7 ? 14.445 -19.609 15.43 1 66.38 7 PHE B CA 1
ATOM 2531 C C . PHE B 1 7 ? 15.047 -18.578 14.484 1 66.38 7 PHE B C 1
ATOM 2533 O O . PHE B 1 7 ? 15.305 -18.875 13.312 1 66.38 7 PHE B O 1
ATOM 2540 N N . PHE B 1 8 ? 15.344 -17.438 15.055 1 66.12 8 PHE B N 1
ATOM 2541 C CA . PHE B 1 8 ? 15.82 -16.391 14.172 1 66.12 8 PHE B CA 1
ATOM 2542 C C . PHE B 1 8 ? 17.25 -16.641 13.742 1 66.12 8 PHE B C 1
ATOM 2544 O O . PHE B 1 8 ? 17.688 -16.172 12.688 1 66.12 8 PHE B O 1
ATOM 2551 N N . ALA B 1 9 ? 17.875 -17.438 14.516 1 63.59 9 ALA B N 1
ATOM 2552 C CA . ALA B 1 9 ? 19.266 -17.75 14.156 1 63.59 9 ALA B CA 1
ATOM 2553 C C . ALA B 1 9 ? 19.312 -18.766 13.016 1 63.59 9 ALA B C 1
ATOM 2555 O O . ALA B 1 9 ? 20.297 -18.828 12.281 1 63.59 9 ALA B O 1
ATOM 2556 N N . VAL B 1 10 ? 18.219 -19.375 12.867 1 68.19 10 VAL B N 1
ATOM 2557 C CA . VAL B 1 10 ? 18.328 -20.484 11.938 1 68.19 10 VAL B CA 1
ATOM 2558 C C . VAL B 1 10 ? 17.328 -20.281 10.789 1 68.19 10 VAL B C 1
ATOM 2560 O O . VAL B 1 10 ? 17.516 -20.844 9.703 1 68.19 10 VAL B O 1
ATOM 2563 N N . SER B 1 11 ? 16.391 -19.422 11.102 1 78 11 SER B N 1
ATOM 2564 C CA . SER B 1 11 ? 15.32 -19.406 10.117 1 78 11 SER B CA 1
ATOM 2565 C C . SER B 1 11 ? 15.547 -18.312 9.078 1 78 11 SER B C 1
ATOM 2567 O O . SER B 1 11 ? 16.047 -17.234 9.406 1 78 11 SER B O 1
ATOM 2569 N N . ASP B 1 12 ? 15.227 -18.672 7.844 1 87.31 12 ASP B N 1
ATOM 2570 C CA . ASP B 1 12 ? 15.305 -17.703 6.754 1 87.31 12 ASP B CA 1
ATOM 2571 C C . ASP B 1 12 ? 13.914 -17.344 6.242 1 87.31 12 ASP B C 1
ATOM 2573 O O . ASP B 1 12 ? 13.758 -16.891 5.105 1 87.31 12 ASP B O 1
ATOM 2577 N N . SER B 1 13 ? 12.961 -17.719 7.172 1 86.81 13 SER B N 1
ATOM 2578 C CA . SER B 1 13 ? 11.578 -17.375 6.844 1 86.81 13 SER B CA 1
ATOM 2579 C C . SER B 1 13 ? 10.766 -17.109 8.102 1 86.81 13 SER B C 1
ATOM 2581 O O . SER B 1 13 ? 11.25 -17.312 9.219 1 86.81 13 SER B O 1
ATOM 2583 N N . THR B 1 14 ? 9.594 -16.625 7.953 1 84.06 14 THR B N 1
ATOM 2584 C CA . THR B 1 14 ? 8.672 -16.469 9.07 1 84.06 1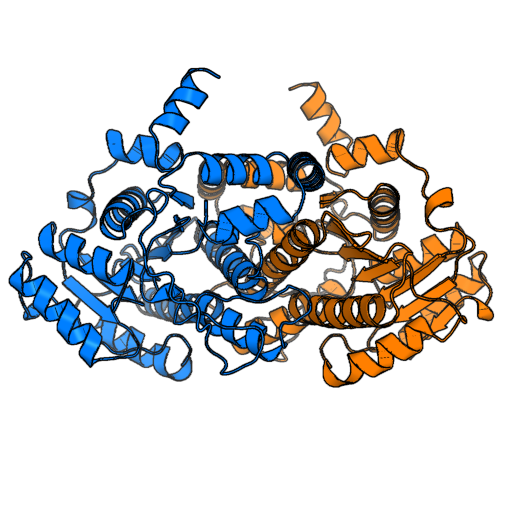4 THR B CA 1
ATOM 2585 C C . THR B 1 14 ? 8.328 -17.828 9.68 1 84.06 14 THR B C 1
ATOM 2587 O O . THR B 1 14 ? 8.477 -18.859 9.023 1 84.06 14 THR B O 1
ATOM 2590 N N . LEU B 1 15 ? 7.816 -17.781 10.867 1 80 15 LEU B N 1
ATOM 2591 C CA . LEU B 1 15 ? 7.59 -18.984 11.648 1 80 15 LEU B CA 1
ATOM 2592 C C . LEU B 1 15 ? 6.617 -19.922 10.938 1 80 15 LEU B C 1
ATOM 2594 O O . LEU B 1 15 ? 6.812 -21.141 10.938 1 80 15 LEU B O 1
ATOM 2598 N N . ASN B 1 16 ? 5.582 -19.406 10.383 1 84.19 16 ASN B N 1
ATOM 2599 C CA . ASN B 1 16 ? 4.59 -20.25 9.711 1 84.19 16 ASN B CA 1
ATOM 2600 C C . ASN B 1 16 ? 5.203 -21.016 8.547 1 84.19 16 ASN B C 1
ATOM 2602 O O . ASN B 1 16 ? 4.957 -22.219 8.398 1 84.19 16 ASN B O 1
ATOM 2606 N N . LEU B 1 17 ? 5.992 -20.359 7.805 1 87.94 17 LEU B N 1
ATOM 2607 C CA . LEU B 1 17 ? 6.648 -21.016 6.68 1 87.94 17 LEU B CA 1
ATOM 2608 C C . LEU B 1 17 ? 7.699 -22 7.164 1 87.94 17 LEU B C 1
ATOM 2610 O O . LEU B 1 17 ? 7.852 -23.078 6.594 1 87.94 17 LEU B O 1
ATOM 2614 N N . PHE B 1 18 ? 8.391 -21.625 8.18 1 87.25 18 PHE B N 1
ATOM 2615 C CA . PHE B 1 18 ? 9.391 -22.5 8.766 1 87.25 18 PHE B CA 1
ATOM 2616 C C . PHE B 1 18 ? 8.758 -23.828 9.195 1 87.25 18 PHE B C 1
ATOM 2618 O O . PHE B 1 18 ? 9.297 -24.891 8.93 1 87.25 18 PHE B O 1
ATOM 2625 N N . ILE B 1 19 ? 7.656 -23.734 9.805 1 87.5 19 ILE B N 1
ATOM 2626 C CA . ILE B 1 19 ? 6.945 -24.922 10.289 1 87.5 19 ILE B CA 1
ATOM 2627 C C . ILE B 1 19 ? 6.465 -25.75 9.102 1 87.5 19 ILE B C 1
ATOM 2629 O O . ILE B 1 19 ? 6.617 -26.969 9.086 1 87.5 19 ILE B O 1
ATOM 2633 N N . CYS B 1 20 ? 5.988 -25.109 8.094 1 89 20 CYS B N 1
ATOM 2634 C CA . CYS B 1 20 ? 5.449 -25.812 6.938 1 89 20 CYS B CA 1
ATOM 2635 C C . CYS B 1 20 ? 6.562 -26.469 6.125 1 89 20 CYS B C 1
ATOM 2637 O O . CYS B 1 20 ? 6.363 -27.516 5.523 1 89 20 CYS B O 1
ATOM 2639 N N . GLU B 1 21 ? 7.688 -25.797 6.121 1 89.12 21 GLU B N 1
ATOM 2640 C CA . GLU B 1 21 ? 8.82 -26.391 5.422 1 89.12 21 GLU B CA 1
ATOM 2641 C C . GLU B 1 21 ? 9.211 -27.734 6.047 1 89.12 21 GLU B C 1
ATOM 2643 O O . GLU B 1 21 ? 9.617 -28.656 5.34 1 89.12 21 GLU B O 1
ATOM 2648 N N . LYS B 1 22 ? 9.031 -27.875 7.301 1 87.44 22 LYS B N 1
ATOM 2649 C CA . LYS B 1 22 ? 9.453 -29.062 8.031 1 87.44 22 LYS B CA 1
ATOM 2650 C C . LYS B 1 22 ? 8.32 -30.078 8.133 1 87.44 22 LYS B C 1
ATOM 2652 O O . LYS B 1 22 ? 8.555 -31.281 8.086 1 87.44 22 LYS B O 1
ATOM 2657 N N . PHE B 1 23 ? 7.047 -29.531 8.227 1 87.19 23 PHE B N 1
ATOM 2658 C CA . PHE B 1 23 ? 5.977 -30.453 8.602 1 87.19 23 PHE B CA 1
ATOM 2659 C C . PHE B 1 23 ? 4.789 -30.312 7.66 1 87.19 23 PHE B C 1
ATOM 2661 O O . PHE B 1 23 ? 3.795 -31.031 7.797 1 87.19 23 PHE B O 1
ATOM 2668 N N . GLY B 1 24 ? 4.871 -29.391 6.77 1 86.38 24 GLY B N 1
ATOM 2669 C CA . GLY B 1 24 ? 3.711 -29.078 5.945 1 86.38 24 GLY B CA 1
ATOM 2670 C C . GLY B 1 24 ? 3.562 -30.016 4.762 1 86.38 24 GLY B C 1
ATOM 2671 O O . GLY B 1 24 ? 4.18 -31.078 4.723 1 86.38 24 GLY B O 1
ATOM 2672 N N . TYR B 1 25 ? 2.578 -29.656 3.936 1 82.81 25 TYR B N 1
ATOM 2673 C CA . TYR B 1 25 ? 2.289 -30.406 2.719 1 82.81 25 TYR B CA 1
ATOM 2674 C C . TYR B 1 25 ? 3.461 -30.344 1.748 1 82.81 25 TYR B C 1
ATOM 2676 O O . TYR B 1 25 ? 4.094 -29.297 1.595 1 82.81 25 TYR B O 1
ATOM 2684 N N . SER B 1 26 ? 3.658 -31.422 1.163 1 79.19 26 SER B N 1
ATOM 2685 C CA . SER B 1 26 ? 4.793 -31.531 0.251 1 79.19 26 SER B CA 1
ATOM 2686 C C . SER B 1 26 ? 4.523 -30.812 -1.061 1 79.19 26 SER B C 1
ATOM 2688 O O . SER B 1 26 ? 3.406 -30.859 -1.584 1 79.19 26 SER B O 1
ATOM 2690 N N . GLU B 1 27 ? 5.484 -30.172 -1.616 1 81.25 27 GLU B N 1
ATOM 2691 C CA . GLU B 1 27 ? 5.445 -29.469 -2.895 1 81.25 27 GLU B CA 1
ATOM 2692 C C . GLU B 1 27 ? 5.031 -30.406 -4.027 1 81.25 27 GLU B C 1
ATOM 2694 O O . GLU B 1 27 ? 4.246 -30.016 -4.898 1 81.25 27 GLU B O 1
ATOM 2699 N N . GLY B 1 28 ? 5.645 -31.531 -3.936 1 75.12 28 GLY B N 1
ATOM 2700 C CA . GLY B 1 28 ? 5.402 -32.469 -5.012 1 75.12 28 GLY B CA 1
ATOM 2701 C C . GLY B 1 28 ? 3.934 -32.812 -5.188 1 75.12 28 GLY B C 1
ATOM 2702 O O . GLY B 1 28 ? 3.432 -32.844 -6.312 1 75.12 28 GLY B O 1
ATOM 2703 N N . GLN B 1 29 ? 3.215 -32.969 -4.242 1 82.25 29 GLN B N 1
ATOM 2704 C CA . GLN B 1 29 ? 1.796 -33.281 -4.309 1 82.25 29 GLN B CA 1
ATOM 2705 C C . GLN B 1 29 ? 0.977 -32.125 -4.836 1 82.25 29 GLN B C 1
ATOM 2707 O O . GLN B 1 29 ? -0.043 -32.312 -5.5 1 82.25 29 GLN B O 1
ATOM 2712 N N . HIS B 1 30 ? 1.497 -30.938 -4.672 1 93.25 30 HIS B N 1
ATOM 2713 C CA . HIS B 1 30 ? 0.677 -29.781 -4.977 1 93.25 30 HIS B CA 1
ATOM 2714 C C . HIS B 1 30 ? 0.86 -29.344 -6.43 1 93.25 30 HIS B C 1
ATOM 2716 O O . HIS B 1 30 ? -0.093 -28.906 -7.074 1 93.25 30 HIS B O 1
ATOM 2722 N N . PHE B 1 31 ? 2.002 -29.547 -7.027 1 96.25 31 PHE B N 1
ATOM 2723 C CA . PHE B 1 31 ? 2.318 -28.922 -8.305 1 96.25 31 PHE B CA 1
ATOM 2724 C C . PHE B 1 31 ? 2.229 -29.938 -9.438 1 96.25 31 PHE B C 1
ATOM 2726 O O . PHE B 1 31 ? 2.113 -29.562 -10.609 1 96.25 31 PHE B O 1
ATOM 2733 N N . VAL B 1 32 ? 2.287 -31.234 -9.133 1 95.19 32 VAL B N 1
ATOM 2734 C CA . VAL B 1 32 ? 2.262 -32.281 -10.156 1 95.19 32 VAL B CA 1
ATOM 2735 C C . VAL B 1 32 ? 0.93 -32.25 -10.906 1 95.19 32 VAL B C 1
ATOM 2737 O O . VAL B 1 32 ? -0.134 -32.188 -10.281 1 95.19 32 VAL B O 1
ATOM 2740 N N . GLY B 1 33 ? 0.979 -32.188 -12.203 1 94.88 33 GLY B N 1
ATOM 2741 C CA . GLY B 1 33 ? -0.205 -32.25 -13.047 1 94.88 33 GLY B CA 1
ATOM 2742 C C . GLY B 1 33 ? -0.877 -30.906 -13.242 1 94.88 33 GLY B C 1
ATOM 2743 O O . GLY B 1 33 ? -1.845 -30.797 -14 1 94.88 33 GLY B O 1
ATOM 2744 N N . LYS B 1 34 ? -0.381 -29.906 -12.633 1 97 34 LYS B N 1
ATOM 2745 C CA . LYS B 1 34 ? -1.025 -28.594 -12.688 1 97 34 LYS B CA 1
ATOM 2746 C C . LYS B 1 34 ? -0.455 -27.75 -13.82 1 97 34 LYS B C 1
ATOM 2748 O O . LYS B 1 34 ? 0.652 -28 -14.297 1 97 34 LYS B O 1
ATOM 2753 N N . VAL B 1 35 ? -1.249 -26.828 -14.281 1 98.25 35 VAL B N 1
ATOM 2754 C CA . VAL B 1 35 ? -0.787 -25.781 -15.188 1 98.25 35 VAL B CA 1
ATOM 2755 C C . VAL B 1 35 ? -0.407 -24.547 -14.391 1 98.25 35 VAL B C 1
ATOM 2757 O O . VAL B 1 35 ? -1.241 -23.969 -13.68 1 98.25 35 VAL B O 1
ATOM 2760 N N . ILE B 1 36 ? 0.86 -24.156 -14.484 1 98.62 36 ILE B N 1
ATOM 2761 C CA . ILE B 1 36 ? 1.409 -23.062 -13.688 1 98.62 36 ILE B CA 1
ATOM 2762 C C . ILE B 1 36 ? 1.888 -21.953 -14.609 1 98.62 36 ILE B C 1
ATOM 2764 O O . ILE B 1 36 ? 2.691 -22.188 -15.516 1 98.62 36 ILE B O 1
ATOM 2768 N N . TRP B 1 37 ? 1.307 -20.766 -14.469 1 98.88 37 TRP B N 1
ATOM 2769 C CA . TRP B 1 37 ? 1.663 -19.578 -15.242 1 98.88 37 TRP B CA 1
ATOM 2770 C C . TRP B 1 37 ? 2.559 -18.656 -14.43 1 98.88 37 TRP B C 1
ATOM 2772 O O . TRP B 1 37 ? 2.121 -18.062 -13.438 1 98.88 37 TRP B O 1
ATOM 2782 N N . VAL B 1 38 ? 3.83 -18.516 -14.82 1 98.69 38 VAL B N 1
ATOM 2783 C CA . VAL B 1 38 ? 4.797 -17.688 -14.117 1 98.69 38 VAL B CA 1
ATOM 2784 C C . VAL B 1 38 ? 4.992 -16.375 -14.883 1 98.69 38 VAL B C 1
ATOM 2786 O O . VAL B 1 38 ? 5.496 -16.375 -16 1 98.69 38 VAL B O 1
ATOM 2789 N N . ILE B 1 39 ? 4.555 -15.297 -14.25 1 98.19 39 ILE B N 1
ATOM 2790 C CA . ILE B 1 39 ? 4.762 -13.953 -14.789 1 98.19 39 ILE B CA 1
ATOM 2791 C C . ILE B 1 39 ? 6.055 -13.367 -14.219 1 98.19 39 ILE B C 1
ATOM 2793 O O . ILE B 1 39 ? 6.262 -13.359 -13.008 1 98.19 39 ILE B O 1
ATOM 2797 N N . GLY B 1 40 ? 6.875 -12.742 -15.078 1 96.25 40 GLY B N 1
ATOM 2798 C CA . GLY B 1 40 ? 8.203 -12.328 -14.664 1 96.25 40 GLY B CA 1
ATOM 2799 C C . GLY B 1 40 ? 9.195 -13.477 -14.586 1 96.25 40 GLY B C 1
ATOM 2800 O O . GLY B 1 40 ? 9.938 -13.602 -13.609 1 96.25 40 GLY B O 1
ATOM 2801 N N . ALA B 1 41 ? 9.188 -14.312 -15.602 1 96.44 41 ALA B N 1
ATOM 2802 C CA . ALA B 1 41 ? 9.891 -15.594 -15.562 1 96.44 41 ALA B CA 1
ATOM 2803 C C . ALA B 1 41 ? 11.297 -15.461 -16.141 1 96.44 41 ALA B C 1
ATOM 2805 O O . ALA B 1 41 ? 12.078 -16.406 -16.109 1 96.44 41 ALA B O 1
ATOM 2806 N N . SER B 1 42 ? 11.688 -14.289 -16.578 1 93.25 42 SER B N 1
ATOM 2807 C CA . SER B 1 42 ? 12.891 -14.188 -17.406 1 93.25 42 SER B CA 1
ATOM 2808 C C . SER B 1 42 ? 14.125 -13.961 -16.547 1 93.25 42 SER B C 1
ATOM 2810 O O . SER B 1 42 ? 15.25 -13.969 -17.047 1 93.25 42 SER B O 1
ATOM 2812 N N . SER B 1 43 ? 13.992 -13.688 -15.281 1 89.44 43 SER B N 1
ATOM 2813 C CA . SER B 1 43 ? 15.148 -13.453 -14.43 1 89.44 43 SER B CA 1
ATOM 2814 C C . SER B 1 43 ? 14.789 -13.617 -12.953 1 89.44 43 SER B C 1
ATOM 2816 O O . SER B 1 43 ? 13.625 -13.859 -12.617 1 89.44 43 SER B O 1
ATOM 2818 N N . GLY B 1 44 ? 15.797 -13.727 -12.188 1 90.88 44 GLY B N 1
ATOM 2819 C CA . GLY B 1 44 ? 15.633 -13.648 -10.742 1 90.88 44 GLY B CA 1
ATOM 2820 C C . GLY B 1 44 ? 14.812 -14.789 -10.172 1 90.88 44 GLY B C 1
ATOM 2821 O O . GLY B 1 44 ? 15.055 -15.953 -10.484 1 90.88 44 GLY B O 1
ATOM 2822 N N . ILE B 1 45 ? 13.93 -14.391 -9.312 1 93.38 45 ILE B N 1
ATOM 2823 C CA . ILE B 1 45 ? 13.094 -15.344 -8.594 1 93.38 45 ILE B CA 1
ATOM 2824 C C . ILE B 1 45 ? 12.203 -16.094 -9.57 1 93.38 45 ILE B C 1
ATOM 2826 O O . ILE B 1 45 ? 12.023 -17.312 -9.461 1 93.38 45 ILE B O 1
ATOM 2830 N N . GLY B 1 46 ? 11.664 -15.383 -10.586 1 96 46 GLY B N 1
ATOM 2831 C CA . GLY B 1 46 ? 10.805 -16.031 -11.562 1 96 46 GLY B CA 1
ATOM 2832 C C . GLY B 1 46 ? 11.492 -17.125 -12.336 1 96 46 GLY B C 1
ATOM 2833 O O . GLY B 1 46 ? 10.945 -18.219 -12.5 1 96 46 GLY B O 1
ATOM 2834 N N . GLU B 1 47 ? 12.672 -16.812 -12.742 1 95.75 47 GLU B N 1
ATOM 2835 C CA . GLU B 1 47 ? 13.469 -17.812 -13.445 1 95.75 47 GLU B CA 1
ATOM 2836 C C . GLU B 1 47 ? 13.773 -19.016 -12.547 1 95.75 47 GLU B C 1
ATOM 2838 O O . GLU B 1 47 ? 13.648 -20.172 -12.969 1 95.75 47 GLU B O 1
ATOM 2843 N N . ALA B 1 48 ? 14.148 -18.734 -11.328 1 95.75 48 ALA B N 1
ATOM 2844 C CA . ALA B 1 48 ? 14.484 -19.797 -10.367 1 95.75 48 ALA B CA 1
ATOM 2845 C C . ALA B 1 48 ? 13.273 -20.672 -10.086 1 95.75 48 ALA B C 1
ATOM 2847 O O . ALA B 1 48 ? 13.414 -21.891 -9.93 1 95.75 48 ALA B O 1
ATOM 2848 N N . VAL B 1 49 ? 12.148 -20.094 -10.023 1 96.75 49 VAL B N 1
ATOM 2849 C CA . VAL B 1 49 ? 10.914 -20.844 -9.781 1 96.75 49 VAL B CA 1
ATOM 2850 C C . VAL B 1 49 ? 10.641 -21.781 -10.953 1 96.75 49 VAL B C 1
ATOM 2852 O O . VAL B 1 49 ? 10.328 -22.953 -10.758 1 96.75 49 VAL B O 1
ATOM 2855 N N . CYS B 1 50 ? 10.766 -21.25 -12.141 1 97.31 50 CYS B N 1
ATOM 2856 C CA . CYS B 1 50 ? 10.555 -22.062 -13.328 1 97.31 50 CYS B CA 1
ATOM 2857 C C . CYS B 1 50 ? 11.5 -23.266 -13.344 1 97.31 50 CYS B C 1
ATOM 2859 O O . CYS B 1 50 ? 11.07 -24.391 -13.578 1 97.31 50 CYS B O 1
ATOM 2861 N N . LYS B 1 51 ? 12.727 -23.016 -13.062 1 96.75 51 LYS B N 1
ATOM 2862 C CA . LYS B 1 51 ? 13.734 -24.078 -13.078 1 96.75 51 LYS B CA 1
ATOM 2863 C C . LYS B 1 51 ? 13.445 -25.125 -12.008 1 96.75 51 LYS B C 1
ATOM 2865 O O . LYS B 1 51 ? 13.578 -26.328 -12.25 1 96.75 51 LYS B O 1
ATOM 2870 N N . ARG B 1 52 ? 13.039 -24.641 -10.875 1 95.88 52 ARG B N 1
ATOM 2871 C CA . ARG B 1 52 ? 12.742 -25.578 -9.797 1 95.88 52 ARG B CA 1
ATOM 2872 C C . ARG B 1 52 ? 11.516 -26.422 -10.125 1 95.88 52 ARG B C 1
ATOM 2874 O O . ARG B 1 52 ? 11.516 -27.641 -9.898 1 95.88 52 ARG B O 1
ATOM 2881 N N . LEU B 1 53 ? 10.484 -25.812 -10.633 1 96.75 53 LEU B N 1
ATOM 2882 C CA . LEU B 1 53 ? 9.281 -26.562 -11.016 1 96.75 53 LEU B CA 1
ATOM 2883 C C . LEU B 1 53 ? 9.609 -27.609 -12.078 1 96.75 53 LEU B C 1
ATOM 2885 O O . LEU B 1 53 ? 9.188 -28.766 -11.961 1 96.75 53 LEU B O 1
ATOM 2889 N N . ALA B 1 54 ? 10.383 -27.203 -13.039 1 96.31 54 ALA B N 1
ATOM 2890 C CA . ALA B 1 54 ? 10.727 -28.078 -14.156 1 96.31 54 ALA B CA 1
ATOM 2891 C C . ALA B 1 54 ? 11.586 -29.25 -13.695 1 96.31 54 ALA B C 1
ATOM 2893 O O . ALA B 1 54 ? 11.477 -30.359 -14.227 1 96.31 54 ALA B O 1
ATOM 2894 N N . SER B 1 55 ? 12.422 -28.984 -12.695 1 95 55 SER B N 1
ATOM 2895 C CA . SER B 1 55 ? 13.383 -30 -12.25 1 95 55 SER B CA 1
ATOM 2896 C C . SER B 1 55 ? 12.727 -31 -11.312 1 95 55 SER B C 1
ATOM 2898 O O . SER B 1 55 ? 13.148 -32.156 -11.242 1 95 55 SER B O 1
ATOM 2900 N N . ASN B 1 56 ? 11.664 -30.594 -10.68 1 94.12 56 ASN B N 1
ATOM 2901 C CA . ASN B 1 56 ? 11.227 -31.422 -9.547 1 94.12 56 ASN B CA 1
ATOM 2902 C C . ASN B 1 56 ? 9.828 -31.969 -9.766 1 94.12 56 ASN B C 1
ATOM 2904 O O . ASN B 1 56 ? 9.438 -32.969 -9.133 1 94.12 56 ASN B O 1
ATOM 2908 N N . TYR B 1 57 ? 9.078 -31.344 -10.672 1 93.94 57 TYR B N 1
ATOM 2909 C CA . TYR B 1 57 ? 7.672 -31.719 -10.734 1 93.94 57 TYR B CA 1
ATOM 2910 C C . TYR B 1 57 ? 7.211 -31.844 -12.18 1 93.94 57 TYR B C 1
ATOM 2912 O O . TYR B 1 57 ? 7.605 -31.047 -13.039 1 93.94 57 TYR B O 1
ATOM 2920 N N . GLN B 1 58 ? 6.363 -32.938 -12.453 1 94.62 58 GLN B N 1
ATOM 2921 C CA . GLN B 1 58 ? 5.734 -33.062 -13.758 1 94.62 58 GLN B CA 1
ATOM 2922 C C . GLN B 1 58 ? 4.527 -32.156 -13.891 1 94.62 58 GLN B C 1
ATOM 2924 O O . GLN B 1 58 ? 3.395 -32.562 -13.633 1 94.62 58 GLN B O 1
ATOM 2929 N N . CYS B 1 59 ? 4.766 -30.938 -14.266 1 96.44 59 CYS B N 1
ATOM 2930 C CA . CYS B 1 59 ? 3.75 -29.906 -14.453 1 96.44 59 CYS B CA 1
ATOM 2931 C C . CYS B 1 59 ? 3.85 -29.297 -15.836 1 96.44 59 CYS B C 1
ATOM 2933 O O . CYS B 1 59 ? 4.637 -29.75 -16.672 1 96.44 59 CYS B O 1
ATOM 2935 N N . ARG B 1 60 ? 2.949 -28.469 -16.156 1 97.44 60 ARG B N 1
ATOM 2936 C CA . ARG B 1 60 ? 2.998 -27.656 -17.359 1 97.44 60 ARG B CA 1
ATOM 2937 C C . ARG B 1 60 ? 3.244 -26.188 -17.031 1 97.44 60 ARG B C 1
ATOM 2939 O O . ARG B 1 60 ? 2.621 -25.641 -16.109 1 97.44 60 ARG B O 1
ATOM 2946 N N . LEU B 1 61 ? 4.168 -25.609 -17.75 1 98.06 61 LEU B N 1
ATOM 2947 C CA . LEU B 1 61 ? 4.598 -24.25 -17.438 1 98.06 61 LEU B CA 1
ATOM 2948 C C . LEU B 1 61 ? 4.219 -23.297 -18.562 1 98.06 61 LEU B C 1
ATOM 2950 O O . LEU B 1 61 ? 4.418 -23.594 -19.734 1 98.06 61 LEU B O 1
ATOM 2954 N N . ILE B 1 62 ? 3.564 -22.234 -18.203 1 98.75 62 ILE B N 1
ATOM 2955 C CA . ILE B 1 62 ? 3.447 -21.047 -19.047 1 98.75 62 ILE B CA 1
ATOM 2956 C C . ILE B 1 62 ? 4.344 -19.938 -18.516 1 98.75 62 ILE B C 1
ATOM 2958 O O . ILE B 1 62 ? 4.242 -19.562 -17.344 1 98.75 62 ILE B O 1
ATOM 2962 N N . ILE B 1 63 ? 5.293 -19.469 -19.312 1 98.62 63 ILE B N 1
ATOM 2963 C CA . ILE B 1 63 ? 6.258 -18.484 -18.812 1 98.62 63 ILE B CA 1
ATOM 2964 C C . ILE B 1 63 ? 6.102 -17.172 -19.578 1 98.62 63 ILE B C 1
ATOM 2966 O O . ILE B 1 63 ? 6.02 -17.172 -20.812 1 98.62 63 ILE B O 1
ATOM 2970 N N . SER B 1 64 ? 5.977 -16.094 -18.828 1 98.44 64 SER B N 1
ATOM 2971 C CA . SER B 1 64 ? 5.715 -14.789 -19.422 1 98.44 64 SER B CA 1
ATOM 2972 C C . SER B 1 64 ? 6.684 -13.734 -18.891 1 98.44 64 SER B C 1
ATOM 2974 O O . SER B 1 64 ? 7.047 -13.758 -17.719 1 98.44 64 SER B O 1
ATOM 2976 N N . ALA B 1 65 ? 7.094 -12.883 -19.609 1 96.69 65 ALA B N 1
ATOM 2977 C CA . ALA B 1 65 ? 7.852 -11.648 -19.422 1 96.69 65 ALA B CA 1
ATOM 2978 C C . ALA B 1 65 ? 7.832 -10.805 -20.688 1 96.69 65 ALA B C 1
ATOM 2980 O O . ALA B 1 65 ? 7.176 -11.156 -21.672 1 96.69 65 ALA B O 1
ATOM 2981 N N . ARG B 1 66 ? 8.531 -9.711 -20.688 1 90.88 66 ARG B N 1
ATOM 2982 C CA . ARG B 1 66 ? 8.477 -8.797 -21.812 1 90.88 66 ARG B CA 1
ATOM 2983 C C . ARG B 1 66 ? 9.312 -9.305 -22.984 1 90.88 66 ARG B C 1
ATOM 2985 O O . ARG B 1 66 ? 8.891 -9.227 -24.141 1 90.88 66 ARG B O 1
ATOM 2992 N N . ARG B 1 67 ? 10.477 -9.938 -22.609 1 88.25 67 ARG B N 1
ATOM 2993 C CA . ARG B 1 67 ? 11.438 -10.289 -23.656 1 88.25 67 ARG B CA 1
ATOM 2994 C C . ARG B 1 67 ? 11.375 -11.773 -23.984 1 88.25 67 ARG B C 1
ATOM 2996 O O . ARG B 1 67 ? 11.898 -12.602 -23.234 1 88.25 67 ARG B O 1
ATOM 3003 N N . GLU B 1 68 ? 10.914 -11.984 -25.188 1 95.31 68 GLU B N 1
ATOM 3004 C CA . GLU B 1 68 ? 10.695 -13.367 -25.625 1 95.31 68 GLU B CA 1
ATOM 3005 C C . GLU B 1 68 ? 12.008 -14.148 -25.656 1 95.31 68 GLU B C 1
ATOM 3007 O O . GLU B 1 68 ? 12.047 -15.312 -25.266 1 95.31 68 GLU B O 1
ATOM 3012 N N . ASN B 1 69 ? 13.055 -13.516 -26.078 1 96.56 69 ASN B N 1
ATOM 3013 C CA . ASN B 1 69 ? 14.344 -14.195 -26.188 1 96.56 69 ASN B CA 1
ATOM 3014 C C . ASN B 1 69 ? 14.812 -14.695 -24.812 1 96.56 69 ASN B C 1
ATOM 3016 O O . ASN B 1 69 ? 15.352 -15.805 -24.719 1 96.56 69 ASN B O 1
ATOM 3020 N N . ASN B 1 70 ? 14.656 -13.875 -23.844 1 95.19 70 ASN B N 1
ATOM 3021 C CA . ASN B 1 70 ? 15.031 -14.289 -22.484 1 95.19 70 ASN B CA 1
ATOM 3022 C C . ASN B 1 70 ? 14.164 -15.453 -22 1 95.19 70 ASN B C 1
ATOM 3024 O O . ASN B 1 70 ? 14.656 -16.328 -21.297 1 95.19 70 ASN B O 1
ATOM 3028 N N . LEU B 1 71 ? 12.938 -15.453 -22.375 1 96.94 71 LEU B N 1
ATOM 3029 C CA . LEU B 1 71 ? 12.023 -16.531 -22.016 1 96.94 71 LEU B CA 1
ATOM 3030 C C . LEU B 1 71 ? 12.438 -17.844 -22.656 1 96.94 71 LEU B C 1
ATOM 3032 O O . LEU B 1 71 ? 12.367 -18.891 -22.031 1 96.94 71 LEU B O 1
ATOM 3036 N N . GLU B 1 72 ? 12.867 -17.719 -23.891 1 97.06 72 GLU B N 1
ATOM 3037 C CA . GLU B 1 72 ? 13.312 -18.906 -24.609 1 97.06 72 GLU B CA 1
ATOM 3038 C C . GLU B 1 72 ? 14.539 -19.531 -23.938 1 97.06 72 GLU B C 1
ATOM 3040 O O . GLU B 1 72 ? 14.68 -20.75 -23.906 1 97.06 72 GLU B O 1
ATOM 3045 N N . VAL B 1 73 ? 15.375 -18.656 -23.469 1 96.38 73 VAL B N 1
ATOM 3046 C CA . VAL B 1 73 ? 16.547 -19.141 -22.75 1 96.38 73 VAL B CA 1
ATOM 3047 C C . VAL B 1 73 ? 16.125 -19.906 -21.5 1 96.38 73 VAL B C 1
ATOM 3049 O O . VAL B 1 73 ? 16.656 -20.984 -21.219 1 96.38 73 VAL B O 1
ATOM 3052 N N . VAL B 1 74 ? 15.164 -19.391 -20.797 1 96.44 74 VAL B N 1
ATOM 3053 C CA . VAL B 1 74 ? 14.656 -20.047 -19.594 1 96.44 74 VAL B CA 1
ATOM 3054 C C . VAL B 1 74 ? 13.977 -21.359 -19.969 1 96.44 74 VAL B C 1
ATOM 3056 O O . VAL B 1 74 ? 14.188 -22.375 -19.312 1 96.44 74 VAL B O 1
ATOM 3059 N N . ALA B 1 75 ? 13.211 -21.359 -21.031 1 97.12 75 ALA B N 1
ATOM 3060 C CA . ALA B 1 75 ? 12.523 -22.562 -21.5 1 97.12 75 ALA B CA 1
ATOM 3061 C C . ALA B 1 75 ? 13.516 -23.672 -21.828 1 97.12 75 ALA B C 1
ATOM 3063 O O . ALA B 1 75 ? 13.32 -24.828 -21.453 1 97.12 75 ALA B O 1
ATOM 3064 N N . ARG B 1 76 ? 14.562 -23.328 -22.484 1 95.94 76 ARG B N 1
ATOM 3065 C CA . ARG B 1 76 ? 15.586 -24.297 -22.859 1 95.94 76 ARG B CA 1
ATOM 3066 C C . ARG B 1 76 ? 16.281 -24.875 -21.625 1 95.94 76 ARG B C 1
ATOM 3068 O O . ARG B 1 76 ? 16.547 -26.078 -21.562 1 95.94 76 ARG B O 1
ATOM 3075 N N . SER B 1 77 ? 16.5 -23.984 -20.703 1 94.5 77 SER B N 1
ATOM 3076 C CA . SER B 1 77 ? 17.125 -24.438 -19.469 1 94.5 77 SER B CA 1
ATOM 3077 C C . SER B 1 77 ? 16.219 -25.406 -18.703 1 94.5 77 SER B C 1
ATOM 3079 O O . SER B 1 77 ? 16.703 -26.375 -18.125 1 94.5 77 SER B O 1
ATOM 3081 N N . CYS B 1 78 ? 14.984 -25.141 -18.719 1 95.31 78 CYS B N 1
ATOM 3082 C CA . CYS B 1 78 ? 14.016 -25.969 -18.016 1 95.31 78 CYS B CA 1
ATOM 3083 C C . CYS B 1 78 ? 13.906 -27.344 -18.656 1 95.31 78 CYS B C 1
ATOM 3085 O O . CYS B 1 78 ? 13.688 -28.344 -17.969 1 95.31 78 CYS B O 1
ATOM 3087 N N . THR B 1 79 ? 14.094 -27.422 -19.922 1 94 79 THR B N 1
ATOM 3088 C CA . THR B 1 79 ? 13.977 -28.688 -20.641 1 94 79 THR B CA 1
ATOM 3089 C C . THR B 1 79 ? 15.273 -29.484 -20.547 1 94 79 THR B C 1
ATOM 3091 O O . THR B 1 79 ? 15.258 -30.719 -20.5 1 94 79 THR B O 1
ATOM 3094 N N . LYS B 1 80 ? 16.328 -28.781 -20.547 1 90.06 80 LYS B N 1
ATOM 3095 C CA . LYS B 1 80 ? 17.641 -29.438 -20.547 1 90.06 80 LYS B CA 1
ATOM 3096 C C . LYS B 1 80 ? 17.953 -30.031 -19.172 1 90.06 80 LYS B C 1
ATOM 3098 O O . LYS B 1 80 ? 18.5 -31.141 -19.078 1 90.06 80 LYS B O 1
ATOM 3103 N N . PHE B 1 81 ? 17.562 -29.266 -18.156 1 81.19 81 PHE B N 1
ATOM 3104 C CA . PHE B 1 81 ? 18 -29.672 -16.828 1 81.19 81 PHE B CA 1
ATOM 3105 C C . PHE B 1 81 ? 16.812 -30.109 -15.977 1 81.19 81 PHE B C 1
ATOM 3107 O O . PHE B 1 81 ? 16.969 -30.391 -14.789 1 81.19 81 PHE B O 1
ATOM 3114 N N . GLY B 1 82 ? 15.703 -30.141 -16.609 1 81.75 82 GLY B N 1
ATOM 3115 C CA . GLY B 1 82 ? 14.508 -30.531 -15.875 1 81.75 82 GLY B CA 1
ATOM 3116 C C . GLY B 1 82 ? 13.859 -31.797 -16.422 1 81.75 82 GLY B C 1
ATOM 3117 O O . GLY B 1 82 ? 14.5 -32.562 -17.125 1 81.75 82 GLY B O 1
ATOM 3118 N N . GLN B 1 83 ? 12.68 -32.062 -15.859 1 86.81 83 GLN B N 1
ATOM 3119 C CA . GLN B 1 83 ? 11.93 -33.25 -16.219 1 86.81 83 GLN B CA 1
ATOM 3120 C C . GLN B 1 83 ? 10.867 -32.938 -17.266 1 86.81 83 GLN B C 1
ATOM 3122 O O . GLN B 1 83 ? 10.141 -33.844 -17.703 1 86.81 83 GLN B O 1
ATOM 3127 N N . LEU B 1 84 ? 10.867 -31.688 -17.656 1 92.19 84 LEU B N 1
ATOM 3128 C CA . LEU B 1 84 ? 9.812 -31.281 -18.578 1 92.19 84 LEU B CA 1
ATOM 3129 C C . LEU B 1 84 ? 10.32 -31.297 -20.016 1 92.19 84 LEU B C 1
ATOM 3131 O O . LEU B 1 84 ? 11.508 -31.047 -20.266 1 92.19 84 LEU B O 1
ATOM 3135 N N . SER B 1 85 ? 9.461 -31.609 -20.938 1 94.62 85 SER B N 1
ATOM 3136 C CA . SER B 1 85 ? 9.766 -31.5 -22.359 1 94.62 85 SER B CA 1
ATOM 3137 C C . SER B 1 85 ? 9.32 -30.156 -22.922 1 94.62 85 SER B C 1
ATOM 3139 O O . SER B 1 85 ? 8.664 -29.375 -22.219 1 94.62 85 SER B O 1
ATOM 3141 N N . ALA B 1 86 ? 9.773 -29.875 -24.062 1 94.12 86 ALA B N 1
ATOM 3142 C CA . ALA B 1 86 ? 9.422 -28.625 -24.719 1 94.12 86 ALA B CA 1
ATOM 3143 C C . ALA B 1 86 ? 7.906 -28.469 -24.812 1 94.12 86 ALA B C 1
ATOM 3145 O O . ALA B 1 86 ? 7.391 -27.344 -24.766 1 94.12 86 ALA B O 1
ATOM 3146 N N . GLU B 1 87 ? 7.199 -29.562 -24.906 1 95.62 87 GLU B N 1
ATOM 3147 C CA . GLU B 1 87 ? 5.746 -29.547 -25.047 1 95.62 87 GLU B CA 1
ATOM 3148 C C . GLU B 1 87 ? 5.07 -29.141 -23.75 1 95.62 87 GLU B C 1
ATOM 3150 O O . GLU B 1 87 ? 3.893 -28.781 -23.734 1 95.62 87 GLU B O 1
ATOM 3155 N N . ASP B 1 88 ? 5.816 -29.219 -22.672 1 97.25 88 ASP B N 1
ATOM 3156 C CA . ASP B 1 88 ? 5.273 -28.891 -21.344 1 97.25 88 ASP B CA 1
ATOM 3157 C C . ASP B 1 88 ? 5.488 -27.422 -21.016 1 97.25 88 ASP B C 1
ATOM 3159 O O . ASP B 1 88 ? 5.094 -26.969 -19.938 1 97.25 88 ASP B O 1
ATOM 3163 N N . ILE B 1 89 ? 6.102 -26.688 -21.906 1 98.06 89 ILE B N 1
ATOM 3164 C CA . ILE B 1 89 ? 6.422 -25.281 -21.625 1 98.06 89 ILE B CA 1
ATOM 3165 C C . ILE B 1 89 ? 5.852 -24.406 -22.734 1 98.06 89 ILE B C 1
ATOM 3167 O O . ILE B 1 89 ? 6.102 -24.641 -23.922 1 98.06 89 ILE B O 1
ATOM 3171 N N . TYR B 1 90 ? 5.059 -23.438 -22.359 1 98.38 90 TYR B N 1
ATOM 3172 C CA . TYR B 1 90 ? 4.496 -22.453 -23.281 1 98.38 90 TYR B CA 1
ATOM 3173 C C . TYR B 1 90 ? 5.098 -21.078 -23.031 1 98.38 90 TYR B C 1
ATOM 3175 O O . TYR B 1 90 ? 4.93 -20.5 -21.953 1 98.38 90 TYR B O 1
ATOM 3183 N N . VAL B 1 91 ? 5.867 -20.594 -24.016 1 98.56 91 VAL B N 1
ATOM 3184 C CA . VAL B 1 91 ? 6.41 -19.234 -23.953 1 98.56 91 VAL B CA 1
ATOM 3185 C C . VAL B 1 91 ? 5.352 -18.234 -24.391 1 98.56 91 VAL B C 1
ATOM 3187 O O . VAL B 1 91 ? 4.961 -18.219 -25.562 1 98.56 91 VAL B O 1
ATOM 3190 N N . LEU B 1 92 ? 4.82 -17.406 -23.531 1 98.56 92 LEU B N 1
ATOM 3191 C CA . LEU B 1 92 ? 3.756 -16.438 -23.766 1 98.56 92 LEU B CA 1
ATOM 3192 C C . LEU B 1 92 ? 4.195 -15.031 -23.359 1 98.56 92 LEU B C 1
ATOM 3194 O O . LEU B 1 92 ? 3.953 -14.609 -22.219 1 98.56 92 LEU B O 1
ATOM 3198 N N . PRO B 1 93 ? 4.855 -14.289 -24.297 1 98.19 93 PRO B N 1
ATOM 3199 C CA . PRO B 1 93 ? 5.32 -12.945 -23.969 1 98.19 93 PRO B CA 1
ATOM 3200 C C . PRO B 1 93 ? 4.195 -12.031 -23.484 1 98.19 93 PRO B C 1
ATOM 3202 O O . PRO B 1 93 ? 3.096 -12.055 -24.031 1 98.19 93 PRO B O 1
ATOM 3205 N N . LEU B 1 94 ? 4.484 -11.305 -22.422 1 97.69 94 LEU B N 1
ATOM 3206 C CA . LEU B 1 94 ? 3.488 -10.445 -21.781 1 97.69 94 LEU B CA 1
ATOM 3207 C C . LEU B 1 94 ? 4.156 -9.273 -21.062 1 97.69 94 LEU B C 1
ATOM 3209 O O . LEU B 1 94 ? 5.117 -9.469 -20.312 1 97.69 94 LEU B O 1
ATOM 3213 N N . ASP B 1 95 ? 3.736 -8.07 -21.469 1 97.19 95 ASP B N 1
ATOM 3214 C CA . ASP B 1 95 ? 4.102 -6.867 -20.719 1 97.19 95 ASP B CA 1
ATOM 3215 C C . ASP B 1 95 ? 3.055 -6.539 -19.656 1 97.19 95 ASP B C 1
ATOM 3217 O O . ASP B 1 95 ? 1.927 -6.164 -19.984 1 97.19 95 ASP B O 1
ATOM 3221 N N . ILE B 1 96 ? 3.482 -6.605 -18.391 1 97.19 96 ILE B N 1
ATOM 3222 C CA . ILE B 1 96 ? 2.574 -6.523 -17.25 1 97.19 96 ILE B CA 1
ATOM 3223 C C . ILE B 1 96 ? 1.944 -5.133 -17.188 1 97.19 96 ILE B C 1
ATOM 3225 O O . ILE B 1 96 ? 0.982 -4.914 -16.453 1 97.19 96 ILE B O 1
ATOM 3229 N N . THR B 1 97 ? 2.445 -4.145 -17.969 1 96.38 97 THR B N 1
ATOM 3230 C CA . THR B 1 97 ? 1.908 -2.787 -17.953 1 96.38 97 THR B CA 1
ATOM 3231 C C . THR B 1 97 ? 0.944 -2.574 -19.109 1 96.38 97 THR B C 1
ATOM 3233 O O . THR B 1 97 ? 0.317 -1.519 -19.219 1 96.38 97 THR B O 1
ATOM 3236 N N . LYS B 1 98 ? 0.819 -3.564 -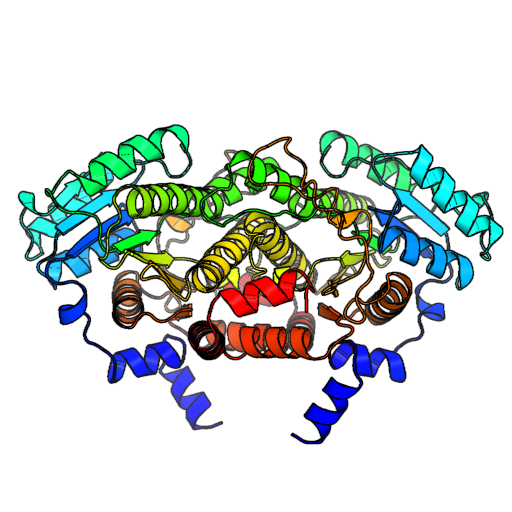20 1 97.56 98 LYS B N 1
ATOM 3237 C CA . LYS B 1 98 ? -0.072 -3.438 -21.141 1 97.56 98 LYS B CA 1
ATOM 3238 C C . LYS B 1 98 ? -1.397 -4.152 -20.891 1 97.56 98 LYS B C 1
ATOM 3240 O O . LYS B 1 98 ? -1.67 -5.195 -21.484 1 97.56 98 LYS B O 1
ATOM 3245 N N . PHE B 1 99 ? -2.277 -3.455 -20.266 1 97.62 99 PHE B N 1
ATOM 3246 C CA . PHE B 1 99 ? -3.52 -4.02 -19.75 1 97.62 99 PHE B CA 1
ATOM 3247 C C . PHE B 1 99 ? -4.43 -4.461 -20.891 1 97.62 99 PHE B C 1
ATOM 3249 O O . PHE B 1 99 ? -5.207 -5.402 -20.734 1 97.62 99 PHE B O 1
ATOM 3256 N N . ASP B 1 100 ? -4.34 -3.809 -21.984 1 96.69 100 ASP B N 1
ATOM 3257 C CA . ASP B 1 100 ? -5.238 -4.047 -23.094 1 96.69 100 ASP B CA 1
ATOM 3258 C C . ASP B 1 100 ? -4.984 -5.418 -23.734 1 96.69 100 ASP B C 1
ATOM 3260 O O . ASP B 1 100 ? -5.809 -5.918 -24.484 1 96.69 100 ASP B O 1
ATOM 3264 N N . THR B 1 101 ? -3.898 -6.09 -23.438 1 97.88 101 THR B N 1
ATOM 3265 C CA . THR B 1 101 ? -3.559 -7.391 -24 1 97.88 101 THR B CA 1
ATOM 3266 C C . THR B 1 101 ? -3.984 -8.516 -23.062 1 97.88 101 THR B C 1
ATOM 3268 O O . THR B 1 101 ? -3.957 -9.688 -23.453 1 97.88 101 THR B O 1
ATOM 3271 N N . PHE B 1 102 ? -4.434 -8.227 -21.859 1 98.31 102 PHE B N 1
ATOM 3272 C CA . PHE B 1 102 ? -4.551 -9.219 -20.797 1 98.31 102 PHE B CA 1
ATOM 3273 C C . PHE B 1 102 ? -5.664 -10.211 -21.109 1 98.31 102 PHE B C 1
ATOM 3275 O O . PHE B 1 102 ? -5.527 -11.406 -20.828 1 98.31 102 PHE B O 1
ATOM 3282 N N . GLU B 1 103 ? -6.734 -9.711 -21.641 1 97.38 103 GLU B N 1
ATOM 3283 C CA . GLU B 1 103 ? -7.824 -10.625 -21.969 1 97.38 103 GLU B CA 1
ATOM 3284 C C . GLU B 1 103 ? -7.359 -11.727 -22.922 1 97.38 103 GLU B C 1
ATOM 3286 O O . GLU B 1 103 ? -7.598 -12.906 -22.672 1 97.38 103 GLU B O 1
ATOM 3291 N N . GLN B 1 104 ? -6.715 -11.289 -23.938 1 98.12 104 GLN B N 1
ATOM 3292 C CA . GLN B 1 104 ? -6.207 -12.234 -24.938 1 98.12 104 GLN B CA 1
ATOM 3293 C C . GLN B 1 104 ? -5.172 -13.172 -24.328 1 98.12 104 GLN B C 1
ATOM 3295 O O . GLN B 1 104 ? -5.172 -14.375 -24.594 1 98.12 104 GLN B O 1
ATOM 3300 N N . LYS B 1 105 ? -4.258 -12.641 -23.531 1 98.62 105 LYS B N 1
ATOM 3301 C CA . LYS B 1 105 ? -3.203 -13.445 -22.922 1 98.62 105 LYS B CA 1
ATOM 3302 C C . LYS B 1 105 ? -3.787 -14.477 -21.969 1 98.62 105 LYS B C 1
ATOM 3304 O O . LYS B 1 105 ? -3.322 -15.617 -21.922 1 98.62 105 LYS B O 1
ATOM 3309 N N . VAL B 1 106 ? -4.805 -14.078 -21.203 1 98.62 106 VAL B N 1
ATOM 3310 C CA . VAL B 1 106 ? -5.465 -14.984 -20.266 1 98.62 106 VAL B CA 1
ATOM 3311 C C . VAL B 1 106 ? -6.168 -16.094 -21.031 1 98.62 106 VAL B C 1
ATOM 3313 O O . VAL B 1 106 ? -6.098 -17.266 -20.656 1 98.62 106 VAL B O 1
ATOM 3316 N N . ASP B 1 107 ? -6.816 -15.742 -22.094 1 98.06 107 ASP B N 1
ATOM 3317 C CA . ASP B 1 107 ? -7.469 -16.734 -22.938 1 98.06 107 ASP B CA 1
ATOM 3318 C C . ASP B 1 107 ? -6.457 -17.734 -23.484 1 98.06 107 ASP B C 1
ATOM 3320 O O . ASP B 1 107 ? -6.688 -18.953 -23.438 1 98.06 107 ASP B O 1
ATOM 3324 N N . LEU B 1 108 ? -5.348 -17.266 -23.984 1 98.5 108 LEU B N 1
ATOM 3325 C CA . LEU B 1 108 ? -4.309 -18.125 -24.531 1 98.5 108 LEU B CA 1
ATOM 3326 C C . LEU B 1 108 ? -3.736 -19.031 -23.453 1 98.5 108 LEU B C 1
ATOM 3328 O O . LEU B 1 108 ? -3.557 -20.234 -23.688 1 98.5 108 LEU B O 1
ATOM 3332 N N . ALA B 1 109 ? -3.482 -18.469 -22.281 1 98.62 109 ALA B N 1
ATOM 3333 C CA . ALA B 1 109 ? -2.928 -19.25 -21.172 1 98.62 109 ALA B CA 1
ATOM 3334 C C . ALA B 1 109 ? -3.863 -20.391 -20.781 1 98.62 109 ALA B C 1
ATOM 3336 O O . ALA B 1 109 ? -3.412 -21.5 -20.469 1 98.62 109 ALA B O 1
ATOM 3337 N N . ASN B 1 110 ? -5.137 -20.109 -20.828 1 98.12 110 ASN B N 1
ATOM 3338 C CA . ASN B 1 110 ? -6.121 -21.062 -20.328 1 98.12 110 ASN B CA 1
ATOM 3339 C C . ASN B 1 110 ? -6.52 -22.062 -21.406 1 98.12 110 ASN B C 1
ATOM 3341 O O . ASN B 1 110 ? -7.219 -23.047 -21.125 1 98.12 110 ASN B O 1
ATOM 3345 N N . SER B 1 111 ? -6.008 -21.891 -22.656 1 97.44 111 SER B N 1
ATOM 3346 C CA . SER B 1 111 ? -6.441 -22.797 -23.719 1 97.44 111 SER B CA 1
ATOM 3347 C C . SER B 1 111 ? -5.281 -23.625 -24.25 1 97.44 111 SER B C 1
ATOM 3349 O O . SER B 1 111 ? -5.492 -24.672 -24.859 1 97.44 111 SER B O 1
ATOM 3351 N N . TYR B 1 112 ? -4.078 -23.203 -23.984 1 97.75 112 TYR B N 1
ATOM 3352 C CA . TYR B 1 112 ? -2.924 -23.766 -24.672 1 97.75 112 TYR B CA 1
ATOM 3353 C C . TYR B 1 112 ? -2.777 -25.25 -24.375 1 97.75 112 TYR B C 1
ATOM 3355 O O . TYR B 1 112 ? -2.561 -26.047 -25.297 1 97.75 112 TYR B O 1
ATOM 3363 N N . PHE B 1 113 ? -2.883 -25.672 -23.172 1 97.88 113 PHE B N 1
ATOM 3364 C CA . PHE B 1 113 ? -2.668 -27.062 -22.781 1 97.88 113 PHE B CA 1
ATOM 3365 C C . PHE B 1 113 ? -3.99 -27.828 -22.719 1 97.88 113 PHE B C 1
ATOM 3367 O O . PHE B 1 113 ? -4.074 -28.891 -22.109 1 97.88 113 PHE B O 1
ATOM 3374 N N . ASN B 1 114 ? -5.07 -27.219 -23.312 1 96.69 114 ASN B N 1
ATOM 3375 C CA . ASN B 1 114 ? -6.422 -27.766 -23.219 1 96.69 114 ASN B CA 1
ATOM 3376 C C . ASN B 1 114 ? -6.828 -28 -21.781 1 96.69 114 ASN B C 1
ATOM 3378 O O . ASN B 1 114 ? -7.414 -29.047 -21.453 1 96.69 114 ASN B O 1
ATOM 3382 N N . ARG B 1 115 ? -6.316 -27.172 -20.984 1 95.25 115 ARG B N 1
ATOM 3383 C CA . ARG B 1 115 ? -6.582 -27.172 -19.562 1 95.25 115 ARG B CA 1
ATOM 3384 C C . ARG B 1 115 ? -6.43 -25.781 -18.969 1 95.25 115 ARG B C 1
ATOM 3386 O O . ARG B 1 115 ? -5.559 -25.016 -19.375 1 95.25 115 ARG B O 1
ATOM 3393 N N . HIS B 1 116 ? -7.223 -25.438 -17.969 1 97 116 HIS B N 1
ATOM 3394 C CA . HIS B 1 116 ? -7.176 -24.125 -17.344 1 97 116 HIS B CA 1
ATOM 3395 C C . HIS B 1 116 ? -5.941 -23.984 -16.453 1 97 116 HIS B C 1
ATOM 3397 O O . HIS B 1 116 ? -5.398 -24.984 -15.977 1 97 116 HIS B O 1
ATOM 3403 N N . VAL B 1 117 ? -5.547 -22.766 -16.266 1 98.5 117 VAL B N 1
ATOM 3404 C CA . VAL B 1 117 ? -4.441 -22.453 -15.367 1 98.5 117 VAL B CA 1
ATOM 3405 C C . VAL B 1 117 ? -4.859 -22.703 -13.922 1 98.5 117 VAL B C 1
ATOM 3407 O O . VAL B 1 117 ? -5.941 -22.281 -13.5 1 98.5 117 VAL B O 1
ATOM 3410 N N . ASP B 1 118 ? -4.02 -23.422 -13.18 1 98.12 118 ASP B N 1
ATOM 3411 C CA . ASP B 1 118 ? -4.297 -23.734 -11.781 1 98.12 118 ASP B CA 1
ATOM 3412 C C . ASP B 1 118 ? -3.658 -22.688 -10.859 1 98.12 118 ASP B C 1
ATOM 3414 O O . ASP B 1 118 ? -4.23 -22.344 -9.828 1 98.12 118 ASP B O 1
ATOM 3418 N N . ILE B 1 119 ? -2.428 -22.297 -11.203 1 98.69 119 ILE B N 1
ATOM 3419 C CA . ILE B 1 119 ? -1.62 -21.438 -10.344 1 98.69 119 ILE B CA 1
ATOM 3420 C C . ILE B 1 119 ? -0.98 -20.328 -11.172 1 98.69 119 ILE B C 1
ATOM 3422 O O . ILE B 1 119 ? -0.445 -20.594 -12.25 1 98.69 119 ILE B O 1
ATOM 3426 N N . ILE B 1 120 ? -1.11 -19.141 -10.773 1 98.81 120 ILE B N 1
ATOM 3427 C CA . ILE B 1 120 ? -0.442 -18 -11.383 1 98.81 120 ILE B CA 1
ATOM 3428 C C . ILE B 1 120 ? 0.568 -17.406 -10.398 1 98.81 120 ILE B C 1
ATOM 3430 O O . ILE B 1 120 ? 0.205 -17.016 -9.289 1 98.81 120 ILE B O 1
ATOM 3434 N N . LEU B 1 121 ? 1.846 -17.469 -10.75 1 98.69 121 LEU B N 1
ATOM 3435 C CA . LEU B 1 121 ? 2.896 -16.812 -9.977 1 98.69 121 LEU B CA 1
ATOM 3436 C C . LEU B 1 121 ? 3.191 -15.422 -10.523 1 98.69 121 LEU B C 1
ATOM 3438 O O . LEU B 1 121 ? 3.562 -15.273 -11.695 1 98.69 121 LEU B O 1
ATOM 3442 N N . LEU B 1 122 ? 2.99 -14.453 -9.719 1 98.31 122 LEU B N 1
ATOM 3443 C CA . LEU B 1 122 ? 3.244 -13.055 -10.07 1 98.31 122 LEU B CA 1
ATOM 3444 C C . LEU B 1 122 ? 4.605 -12.609 -9.547 1 98.31 122 LEU B C 1
ATOM 3446 O O . LEU B 1 122 ? 4.715 -12.117 -8.422 1 98.31 122 LEU B O 1
ATOM 3450 N N . CYS B 1 123 ? 5.633 -12.688 -10.422 1 95.88 123 CYS B N 1
ATOM 3451 C CA . CYS B 1 123 ? 7.012 -12.422 -10.016 1 95.88 123 CYS B CA 1
ATOM 3452 C C . CYS B 1 123 ? 7.543 -11.156 -10.68 1 95.88 123 CYS B C 1
ATOM 3454 O O . CYS B 1 123 ? 8.719 -10.82 -10.531 1 95.88 123 CYS B O 1
ATOM 3456 N N . SER B 1 124 ? 6.68 -10.5 -11.375 1 91.12 124 SER B N 1
ATOM 3457 C CA . SER B 1 124 ? 7.133 -9.289 -12.047 1 91.12 124 SER B CA 1
ATOM 3458 C C . SER B 1 124 ? 7.352 -8.156 -11.055 1 91.12 124 SER B C 1
ATOM 3460 O O . SER B 1 124 ? 6.656 -8.07 -10.039 1 91.12 124 SER B O 1
ATOM 3462 N N . GLY B 1 125 ? 8.352 -7.316 -11.359 1 88.5 125 GLY B N 1
ATOM 3463 C CA . GLY B 1 125 ? 8.625 -6.145 -10.539 1 88.5 125 GLY B CA 1
ATOM 3464 C C . GLY B 1 125 ? 9.891 -5.414 -10.953 1 88.5 125 GLY B C 1
ATOM 3465 O O . GLY B 1 125 ? 10.727 -5.965 -11.672 1 88.5 125 GLY B O 1
ATOM 3466 N N . GLN B 1 126 ? 9.938 -4.234 -10.562 1 86.75 126 GLN B N 1
ATOM 3467 C CA . GLN B 1 126 ? 11.086 -3.367 -10.797 1 86.75 126 GLN B CA 1
ATOM 3468 C C . GLN B 1 126 ? 11.336 -2.449 -9.602 1 86.75 126 GLN B C 1
ATOM 3470 O O . GLN B 1 126 ? 10.43 -1.722 -9.172 1 86.75 126 GLN B O 1
ATOM 3475 N N . SER B 1 127 ? 12.547 -2.457 -9.078 1 86.31 127 SER B N 1
ATOM 3476 C CA . SER B 1 127 ? 12.891 -1.652 -7.914 1 86.31 127 SER B CA 1
ATOM 3477 C C . SER B 1 127 ? 13.047 -0.182 -8.281 1 86.31 127 SER B C 1
ATOM 3479 O O . SER B 1 127 ? 12.82 0.203 -9.43 1 86.31 127 SER B O 1
ATOM 3481 N N . GLN B 1 128 ? 13.344 0.622 -7.258 1 85.38 128 GLN B N 1
ATOM 3482 C CA . GLN B 1 128 ? 13.523 2.061 -7.414 1 85.38 128 GLN B CA 1
ATOM 3483 C C . GLN B 1 128 ? 14.516 2.609 -6.391 1 85.38 128 GLN B C 1
ATOM 3485 O O . GLN B 1 128 ? 14.516 2.184 -5.234 1 85.38 128 GLN B O 1
ATOM 3490 N N . ARG B 1 129 ? 15.289 3.562 -6.852 1 85.19 129 ARG B N 1
ATOM 3491 C CA . ARG B 1 129 ? 16.25 4.207 -5.961 1 85.19 129 ARG B CA 1
ATOM 3492 C C . ARG B 1 129 ? 16.203 5.723 -6.105 1 85.19 129 ARG B C 1
ATOM 3494 O O . ARG B 1 129 ? 16.453 6.258 -7.188 1 85.19 129 ARG B O 1
ATOM 3501 N N . ALA B 1 130 ? 15.922 6.352 -5.062 1 89.25 130 ALA B N 1
ATOM 3502 C CA . ALA B 1 130 ? 15.898 7.809 -4.996 1 89.25 130 ALA B CA 1
ATOM 3503 C C . ALA B 1 130 ? 15.578 8.289 -3.584 1 89.25 130 ALA B C 1
ATOM 3505 O O . ALA B 1 130 ? 14.961 7.562 -2.799 1 89.25 130 ALA B O 1
ATOM 3506 N N . GLU B 1 131 ? 16.016 9.484 -3.285 1 90.19 131 GLU B N 1
ATOM 3507 C CA . GLU B 1 131 ? 15.578 10.125 -2.051 1 90.19 131 GLU B CA 1
ATOM 3508 C C . GLU B 1 131 ? 14.078 10.414 -2.09 1 90.19 131 GLU B C 1
ATOM 3510 O O . GLU B 1 131 ? 13.523 10.711 -3.15 1 90.19 131 GLU B O 1
ATOM 3515 N N . TRP B 1 132 ? 13.492 10.406 -0.922 1 92.25 132 TRP B N 1
ATOM 3516 C CA . TRP B 1 132 ? 12.039 10.516 -0.786 1 92.25 132 TRP B CA 1
ATOM 3517 C C . TRP B 1 132 ? 11.523 11.766 -1.479 1 92.25 132 TRP B C 1
ATOM 3519 O O . TRP B 1 132 ? 10.531 11.711 -2.213 1 92.25 132 TRP B O 1
ATOM 3529 N N . HIS B 1 133 ? 12.211 12.898 -1.339 1 93.44 133 HIS B N 1
ATOM 3530 C CA . HIS B 1 133 ? 11.688 14.172 -1.82 1 93.44 133 HIS B CA 1
ATOM 3531 C C . HIS B 1 133 ? 12.109 14.43 -3.262 1 93.44 133 HIS B C 1
ATOM 3533 O O . HIS B 1 133 ? 11.641 15.383 -3.889 1 93.44 133 HIS B O 1
ATOM 3539 N N . GLU B 1 134 ? 12.891 13.523 -3.887 1 92.44 134 GLU B N 1
ATOM 3540 C CA . GLU B 1 134 ? 13.453 13.781 -5.207 1 92.44 134 GLU B CA 1
ATOM 3541 C C . GLU B 1 134 ? 12.734 12.969 -6.285 1 92.44 134 GLU B C 1
ATOM 3543 O O . GLU B 1 134 ? 13.086 13.055 -7.465 1 92.44 134 GLU B O 1
ATOM 3548 N N . VAL B 1 135 ? 11.758 12.297 -5.969 1 94.62 135 VAL B N 1
ATOM 3549 C CA . VAL B 1 135 ? 11.078 11.414 -6.914 1 94.62 135 VAL B CA 1
ATOM 3550 C C . VAL B 1 135 ? 10.039 12.203 -7.703 1 94.62 135 VAL B C 1
ATOM 3552 O O . VAL B 1 135 ? 9.234 12.945 -7.121 1 94.62 135 VAL B O 1
ATOM 3555 N N . GLU B 1 136 ? 10.102 12.133 -8.977 1 95.88 136 GLU B N 1
ATOM 3556 C CA . GLU B 1 136 ? 9.047 12.711 -9.812 1 95.88 136 GLU B CA 1
ATOM 3557 C C . GLU B 1 136 ? 7.789 11.844 -9.781 1 95.88 136 GLU B C 1
ATOM 3559 O O . GLU B 1 136 ? 7.875 10.617 -9.781 1 95.88 136 GLU B O 1
ATOM 3564 N N . ALA B 1 137 ? 6.641 12.484 -9.844 1 96.81 137 ALA B N 1
ATOM 3565 C CA . ALA B 1 137 ? 5.355 11.797 -9.734 1 96.81 137 ALA B CA 1
ATOM 3566 C C . ALA B 1 137 ? 5.215 10.719 -10.805 1 96.81 137 ALA B C 1
ATOM 3568 O O . ALA B 1 137 ? 4.609 9.672 -10.562 1 96.81 137 ALA B O 1
ATOM 3569 N N . SER B 1 138 ? 5.715 10.977 -11.969 1 96.25 138 SER B N 1
ATOM 3570 C CA . SER B 1 138 ? 5.609 10.016 -13.055 1 96.25 138 SER B CA 1
ATOM 3571 C C . SER B 1 138 ? 6.316 8.711 -12.719 1 96.25 138 SER B C 1
ATOM 3573 O O . SER B 1 138 ? 5.887 7.633 -13.141 1 96.25 138 SER B O 1
ATOM 3575 N N . VAL B 1 139 ? 7.395 8.773 -11.938 1 95.69 139 VAL B N 1
ATOM 3576 C CA . VAL B 1 139 ? 8.109 7.582 -11.5 1 95.69 139 VAL B CA 1
ATOM 3577 C C . VAL B 1 139 ? 7.238 6.781 -10.539 1 95.69 139 VAL B C 1
ATOM 3579 O O . VAL B 1 139 ? 7.188 5.551 -10.617 1 95.69 139 VAL B O 1
ATOM 3582 N N . ASP B 1 140 ? 6.578 7.496 -9.664 1 97.56 140 ASP B N 1
ATOM 3583 C CA . ASP B 1 140 ? 5.645 6.836 -8.758 1 97.56 140 ASP B CA 1
ATOM 3584 C C . ASP B 1 140 ? 4.578 6.066 -9.523 1 97.56 140 ASP B C 1
ATOM 3586 O O . ASP B 1 140 ? 4.277 4.914 -9.203 1 97.56 140 ASP B O 1
ATOM 3590 N N . GLU B 1 141 ? 4.004 6.742 -10.508 1 97.06 141 GLU B N 1
ATOM 3591 C CA . GLU B 1 141 ? 2.936 6.141 -11.297 1 97.06 141 GLU B CA 1
ATOM 3592 C C . GLU B 1 141 ? 3.434 4.918 -12.07 1 97.06 141 GLU B C 1
ATOM 3594 O O . GLU B 1 141 ? 2.744 3.898 -12.141 1 97.06 141 GLU B O 1
ATOM 3599 N N . GLN B 1 142 ? 4.598 5.008 -12.625 1 95.44 142 GLN B N 1
ATOM 3600 C CA . GLN B 1 142 ? 5.172 3.883 -13.352 1 95.44 142 GLN B CA 1
ATOM 3601 C C . GLN B 1 142 ? 5.473 2.715 -12.414 1 95.44 142 GLN B C 1
ATOM 3603 O O . GLN B 1 142 ? 5.184 1.561 -12.742 1 95.44 142 GLN B O 1
ATOM 3608 N N . CYS B 1 143 ? 6.039 3.035 -11.289 1 95.19 143 CYS B N 1
ATOM 3609 C CA . CYS B 1 143 ? 6.355 2.016 -10.297 1 95.19 143 CYS B CA 1
ATOM 3610 C C . CYS B 1 143 ? 5.09 1.312 -9.82 1 95.19 143 CYS B C 1
ATOM 3612 O O . CYS B 1 143 ? 5.078 0.091 -9.656 1 95.19 143 CYS B O 1
ATOM 3614 N N . TYR B 1 144 ? 4.086 2.068 -9.617 1 97 144 TYR B N 1
ATOM 3615 C CA . TYR B 1 144 ? 2.791 1.536 -9.211 1 97 144 TYR B CA 1
ATOM 3616 C C . TYR B 1 144 ? 2.219 0.617 -10.281 1 97 144 TYR B C 1
ATOM 3618 O O . TYR B 1 144 ? 1.728 -0.473 -9.977 1 97 144 TYR B O 1
ATOM 3626 N N . ARG B 1 145 ? 2.277 1.044 -11.5 1 97.12 145 ARG B N 1
ATOM 3627 C CA . ARG B 1 145 ? 1.719 0.299 -12.617 1 97.12 145 ARG B CA 1
ATOM 3628 C C . ARG B 1 145 ? 2.418 -1.046 -12.789 1 97.12 145 ARG B C 1
ATOM 3630 O O . ARG B 1 145 ? 1.762 -2.074 -12.969 1 97.12 145 ARG B O 1
ATOM 3637 N N . VAL B 1 146 ? 3.686 -1.092 -12.633 1 96.12 146 VAL B N 1
ATOM 3638 C CA . VAL B 1 146 ? 4.473 -2.295 -12.891 1 96.12 146 VAL B CA 1
ATOM 3639 C C . VAL B 1 146 ? 4.375 -3.244 -11.703 1 96.12 146 VAL B C 1
ATOM 3641 O O . VAL B 1 146 ? 4.207 -4.453 -11.875 1 96.12 146 VAL B O 1
ATOM 3644 N N . ASN B 1 147 ? 4.457 -2.691 -10.484 1 96.44 147 ASN B N 1
ATOM 3645 C CA . ASN B 1 147 ? 4.688 -3.523 -9.312 1 96.44 147 ASN B CA 1
ATOM 3646 C C . ASN B 1 147 ? 3.377 -3.9 -8.625 1 96.44 147 ASN B C 1
ATOM 3648 O O . ASN B 1 147 ? 3.32 -4.879 -7.879 1 96.44 147 ASN B O 1
ATOM 3652 N N . ALA B 1 148 ? 2.35 -3.125 -8.859 1 97.94 148 ALA B N 1
ATOM 3653 C CA . ALA B 1 148 ? 1.138 -3.373 -8.086 1 97.94 148 ALA B CA 1
ATOM 3654 C C . ALA B 1 148 ? -0.075 -3.527 -8.992 1 97.94 148 ALA B C 1
ATOM 3656 O O . ALA B 1 148 ? -0.756 -4.555 -8.961 1 97.94 148 ALA B O 1
ATOM 3657 N N . LEU B 1 149 ? -0.311 -2.566 -9.812 1 98.44 149 LEU B N 1
ATOM 3658 C CA . LEU B 1 149 ? -1.54 -2.539 -10.602 1 98.44 149 LEU B CA 1
ATOM 3659 C C . LEU B 1 149 ? -1.522 -3.619 -11.672 1 98.44 149 LEU B C 1
ATOM 3661 O O . LEU B 1 149 ? -2.527 -4.297 -11.898 1 98.44 149 LEU B O 1
ATOM 3665 N N . GLY B 1 150 ? -0.406 -3.771 -12.359 1 98.38 150 GLY B N 1
ATOM 3666 C CA . GLY B 1 150 ? -0.284 -4.766 -13.414 1 98.38 150 GLY B CA 1
ATOM 3667 C C . GLY B 1 150 ? -0.664 -6.164 -12.969 1 98.38 150 GLY B C 1
ATOM 3668 O O . GLY B 1 150 ? -1.607 -6.754 -13.492 1 98.38 150 GLY B O 1
ATOM 3669 N N . PRO B 1 151 ? 0.068 -6.684 -11.945 1 98.38 151 PRO B N 1
ATOM 3670 C CA . PRO B 1 151 ? -0.278 -8.008 -11.422 1 98.38 151 PRO B CA 1
ATOM 3671 C C . PRO B 1 151 ? -1.733 -8.102 -10.977 1 98.38 151 PRO B C 1
ATOM 3673 O O . PRO B 1 151 ? -2.363 -9.156 -11.133 1 98.38 151 PRO B O 1
ATOM 3676 N N . THR B 1 152 ? -2.273 -7.055 -10.438 1 98.5 152 THR B N 1
ATOM 3677 C CA . THR B 1 152 ? -3.648 -7.035 -9.953 1 98.5 152 THR B CA 1
ATOM 3678 C C . THR B 1 152 ? -4.637 -7.125 -11.109 1 98.5 152 THR B C 1
ATOM 3680 O O . THR B 1 152 ? -5.566 -7.934 -11.078 1 98.5 152 THR B O 1
ATOM 3683 N N . VAL B 1 153 ? -4.434 -6.312 -12.117 1 98.56 153 VAL B N 1
ATOM 3684 C CA . VAL B 1 153 ? -5.34 -6.285 -13.258 1 98.56 153 VAL B CA 1
ATOM 3685 C C . VAL B 1 153 ? -5.301 -7.629 -13.984 1 98.56 153 VAL B C 1
ATOM 3687 O O . VAL B 1 153 ? -6.344 -8.156 -14.375 1 98.56 153 VAL B O 1
ATOM 3690 N N . LEU B 1 154 ? -4.109 -8.195 -14.156 1 98.62 154 LEU B N 1
ATOM 3691 C CA . LEU B 1 154 ? -4.016 -9.516 -14.758 1 98.62 154 LEU B CA 1
ATOM 3692 C C . LEU B 1 154 ? -4.82 -10.539 -13.969 1 98.62 154 LEU B C 1
ATOM 3694 O O . LEU B 1 154 ? -5.527 -11.367 -14.547 1 98.62 154 LEU B O 1
ATOM 3698 N N . SER B 1 155 ? -4.699 -10.508 -12.641 1 98.62 155 SER B N 1
ATOM 3699 C CA . SER B 1 155 ? -5.43 -11.414 -11.766 1 98.62 155 SER B CA 1
ATOM 3700 C C . SER B 1 155 ? -6.938 -11.242 -11.914 1 98.62 155 SER B C 1
ATOM 3702 O O . SER B 1 155 ? -7.691 -12.211 -11.828 1 98.62 155 SER B O 1
ATOM 3704 N N . ARG B 1 156 ? -7.375 -9.969 -12.117 1 98.31 156 ARG B N 1
ATOM 3705 C CA . ARG B 1 156 ? -8.797 -9.719 -12.336 1 98.31 156 ARG B CA 1
ATOM 3706 C C . ARG B 1 156 ? -9.281 -10.422 -13.602 1 98.31 156 ARG B C 1
ATOM 3708 O O . ARG B 1 156 ? -10.352 -11.023 -13.609 1 98.31 156 ARG B O 1
ATOM 3715 N N . PHE B 1 157 ? -8.508 -10.305 -14.648 1 98.25 157 PHE B N 1
ATOM 3716 C CA . PHE B 1 157 ? -8.875 -10.977 -15.891 1 98.25 157 PHE B CA 1
ATOM 3717 C C . PHE B 1 157 ? -8.906 -12.484 -15.695 1 98.25 157 PHE B C 1
ATOM 3719 O O . PHE B 1 157 ? -9.781 -13.164 -16.234 1 98.25 157 PHE B O 1
ATOM 3726 N N . ALA B 1 158 ? -7.957 -13.047 -14.945 1 98.44 158 ALA B N 1
ATOM 3727 C CA . ALA B 1 158 ? -7.934 -14.477 -14.656 1 98.44 158 ALA B CA 1
ATOM 3728 C C . ALA B 1 158 ? -9.18 -14.906 -13.883 1 98.44 158 ALA B C 1
ATOM 3730 O O . ALA B 1 158 ? -9.781 -15.938 -14.188 1 98.44 158 ALA B O 1
ATOM 3731 N N . ILE B 1 159 ? -9.562 -14.109 -12.906 1 97.88 159 ILE B N 1
ATOM 3732 C CA . ILE B 1 159 ? -10.727 -14.43 -12.078 1 97.88 159 ILE B CA 1
ATOM 3733 C C . ILE B 1 159 ? -12 -14.328 -12.914 1 97.88 159 ILE B C 1
ATOM 3735 O O . ILE B 1 159 ? -12.891 -15.172 -12.805 1 97.88 159 ILE B O 1
ATOM 3739 N N . ARG B 1 160 ? -12.078 -13.281 -13.766 1 96.94 160 ARG B N 1
ATOM 3740 C CA . ARG B 1 160 ? -13.234 -13.156 -14.641 1 96.94 160 ARG B CA 1
ATOM 3741 C C . ARG B 1 160 ? -13.359 -14.375 -15.555 1 96.94 160 ARG B C 1
ATOM 3743 O O . ARG B 1 160 ? -14.461 -14.867 -15.789 1 96.94 160 ARG B O 1
ATOM 3750 N N . HIS B 1 161 ? -12.234 -14.789 -16.078 1 96.94 161 HIS B N 1
ATOM 3751 C CA . HIS B 1 161 ? -12.219 -16 -16.891 1 96.94 161 HIS B CA 1
ATOM 3752 C C . HIS B 1 161 ? -12.688 -17.203 -16.078 1 96.94 161 HIS B C 1
ATOM 3754 O O . HIS B 1 161 ? -13.492 -18.016 -16.562 1 96.94 161 HIS B O 1
ATOM 3760 N N . TYR B 1 162 ? -12.164 -17.312 -14.891 1 96.56 162 TYR B N 1
ATOM 3761 C CA . TYR B 1 162 ? -12.5 -18.406 -13.969 1 96.56 162 TYR B CA 1
ATOM 3762 C C . TYR B 1 162 ? -14 -18.438 -13.695 1 96.56 162 TYR B C 1
ATOM 3764 O O . TYR B 1 162 ? -14.625 -19.5 -13.75 1 96.56 162 TYR B O 1
ATOM 3772 N N . GLN B 1 163 ? -14.539 -17.281 -13.453 1 94.62 163 GLN B N 1
ATOM 3773 C CA . GLN B 1 163 ? -15.961 -17.156 -13.133 1 94.62 163 GLN B CA 1
ATOM 3774 C C . GLN B 1 163 ? -16.828 -17.391 -14.375 1 94.62 163 GLN B C 1
ATOM 3776 O O . GLN B 1 163 ? -17.844 -18.078 -14.305 1 94.62 163 GLN B O 1
ATOM 3781 N N . LYS B 1 164 ? -16.391 -16.828 -15.453 1 94.19 164 LYS B N 1
ATOM 3782 C CA . LYS B 1 164 ? -17.125 -16.922 -16.719 1 94.19 164 LYS B CA 1
ATOM 3783 C C . LYS B 1 164 ? -17.312 -18.375 -17.125 1 94.19 164 LYS B C 1
ATOM 3785 O O . LYS B 1 164 ? -18.359 -18.75 -17.656 1 94.19 164 LYS B O 1
ATOM 3790 N N . HIS B 1 165 ? -16.359 -19.188 -16.797 1 93.88 165 HIS B N 1
ATOM 3791 C CA . HIS B 1 165 ? -16.375 -20.578 -17.234 1 93.88 165 HIS B CA 1
ATOM 3792 C C . HIS B 1 165 ? -16.812 -21.5 -16.109 1 93.88 165 HIS B C 1
ATOM 3794 O O . HIS B 1 165 ? -16.734 -22.734 -16.25 1 93.88 165 HIS B O 1
ATOM 3800 N N . SER B 1 166 ? -17.234 -20.938 -14.938 1 91.06 166 SER B N 1
ATOM 3801 C CA . SER B 1 166 ? -17.766 -21.672 -13.797 1 91.06 166 SER B CA 1
ATOM 3802 C C . SER B 1 166 ? -16.844 -22.797 -13.383 1 91.06 166 SER B C 1
ATOM 3804 O O . SER B 1 166 ? -17.281 -23.938 -13.188 1 91.06 166 SER B O 1
ATOM 3806 N N . LEU B 1 167 ? -15.594 -22.438 -13.461 1 88.75 167 LEU B N 1
ATOM 3807 C CA . LEU B 1 167 ? -14.602 -23.438 -13.062 1 88.75 167 LEU B CA 1
ATOM 3808 C C . LEU B 1 167 ? -14.727 -23.766 -11.578 1 88.75 167 LEU B C 1
ATOM 3810 O O . LEU B 1 167 ? -15.023 -22.875 -10.766 1 88.75 167 LEU B O 1
ATOM 3814 N N . LYS B 1 168 ? -14.43 -25.016 -11.25 1 88.75 168 LYS B N 1
ATOM 3815 C CA . LYS B 1 168 ? -14.547 -25.453 -9.859 1 88.75 168 LYS B CA 1
ATOM 3816 C C . LYS B 1 168 ? -13.172 -25.781 -9.273 1 88.75 168 LYS B C 1
ATOM 3818 O O . LYS B 1 168 ? -13.039 -25.984 -8.062 1 88.75 168 LYS B O 1
ATOM 3823 N N . SER B 1 169 ? -12.242 -25.797 -10.164 1 91.38 169 SER B N 1
ATOM 3824 C CA . SER B 1 169 ? -10.875 -26.031 -9.703 1 91.38 169 SER B CA 1
ATOM 3825 C C . SER B 1 169 ? -10.344 -24.844 -8.914 1 91.38 169 SER B C 1
ATOM 3827 O O . SER B 1 169 ? -10.953 -23.781 -8.891 1 91.38 169 SER B O 1
ATOM 3829 N N . GLU B 1 170 ? -9.289 -25.078 -8.25 1 94.62 170 GLU B N 1
ATOM 3830 C CA . GLU B 1 170 ? -8.633 -24.016 -7.508 1 94.62 170 GLU B CA 1
ATOM 3831 C C . GLU B 1 170 ? -7.883 -23.062 -8.445 1 94.62 170 GLU B C 1
ATOM 3833 O O . GLU B 1 170 ? -7.273 -23.516 -9.422 1 94.62 170 GLU B O 1
ATOM 3838 N N . LEU B 1 171 ? -8.016 -21.875 -8.203 1 98 171 LEU B N 1
ATOM 3839 C CA . LEU B 1 171 ? -7.152 -20.859 -8.789 1 98 171 LEU B CA 1
ATOM 3840 C C . LEU B 1 171 ? -6.305 -20.188 -7.715 1 98 171 LEU B C 1
ATOM 3842 O O . LEU B 1 171 ? -6.832 -19.453 -6.879 1 98 171 LEU B O 1
ATOM 3846 N N . GLN B 1 172 ? -5.027 -20.516 -7.727 1 98.12 172 GLN B N 1
ATOM 3847 C CA . GLN B 1 172 ? -4.125 -19.984 -6.715 1 98.12 172 GLN B CA 1
ATOM 3848 C C . GLN B 1 172 ? -3.205 -18.906 -7.309 1 98.12 172 GLN B C 1
ATOM 3850 O O . GLN B 1 172 ? -2.627 -19.109 -8.375 1 98.12 172 GLN B O 1
ATOM 3855 N N . PHE B 1 173 ? -3.188 -17.828 -6.621 1 98.56 173 PHE B N 1
ATOM 3856 C CA . PHE B 1 173 ? -2.172 -16.828 -6.91 1 98.56 173 PHE B CA 1
ATOM 3857 C C . PHE B 1 173 ? -1.026 -16.906 -5.91 1 98.56 173 PHE B C 1
ATOM 3859 O O . PHE B 1 173 ? -1.255 -17 -4.703 1 98.56 173 PHE B O 1
ATOM 3866 N N . ILE B 1 174 ? 0.209 -16.984 -6.34 1 98.5 174 ILE B N 1
ATOM 3867 C CA . ILE B 1 174 ? 1.405 -16.781 -5.535 1 98.5 174 ILE B CA 1
ATOM 3868 C C . ILE B 1 174 ? 2.051 -15.445 -5.91 1 98.5 174 ILE B C 1
ATOM 3870 O O . ILE B 1 174 ? 2.566 -15.281 -7.02 1 98.5 174 ILE B O 1
ATOM 3874 N N . VAL B 1 175 ? 1.967 -14.508 -5.02 1 97.81 175 VAL B N 1
ATOM 3875 C CA . VAL B 1 175 ? 2.328 -13.117 -5.273 1 97.81 175 VAL B CA 1
ATOM 3876 C C . VAL B 1 175 ? 3.672 -12.805 -4.621 1 97.81 175 VAL B C 1
ATOM 3878 O O . VAL B 1 175 ? 3.812 -12.898 -3.398 1 97.81 175 VAL B O 1
ATOM 3881 N N . ILE B 1 176 ? 4.609 -12.43 -5.449 1 96 176 ILE B N 1
ATOM 3882 C CA . ILE B 1 176 ? 5.918 -12.062 -4.918 1 96 176 ILE B CA 1
ATOM 3883 C C . ILE B 1 176 ? 5.957 -10.562 -4.633 1 96 176 ILE B C 1
ATOM 3885 O O . ILE B 1 176 ? 6.125 -9.758 -5.551 1 96 176 ILE B O 1
ATOM 3889 N N . SER B 1 177 ? 5.793 -10.242 -3.43 1 93.75 177 SER B N 1
ATOM 3890 C CA . SER B 1 177 ? 5.945 -8.867 -2.961 1 93.75 177 SER B CA 1
ATOM 3891 C C . SER B 1 177 ? 7.371 -8.594 -2.5 1 93.75 177 SER B C 1
ATOM 3893 O O . SER B 1 177 ? 8.328 -8.828 -3.246 1 93.75 177 SER B O 1
ATOM 3895 N N . SER B 1 178 ? 7.516 -7.961 -1.396 1 84.69 178 SER B N 1
ATOM 3896 C CA . SER B 1 178 ? 8.789 -7.609 -0.771 1 84.69 178 SER B CA 1
ATOM 3897 C C . SER B 1 178 ? 8.602 -7.27 0.705 1 84.69 178 SER B C 1
ATOM 3899 O O . SER B 1 178 ? 7.492 -6.949 1.139 1 84.69 178 SER B O 1
ATOM 3901 N N . ILE B 1 179 ? 9.672 -7.465 1.384 1 75.44 179 ILE B N 1
ATOM 3902 C CA . ILE B 1 179 ? 9.648 -6.965 2.754 1 75.44 179 ILE B CA 1
ATOM 3903 C C . ILE B 1 179 ? 9.305 -5.477 2.754 1 75.44 179 ILE B C 1
ATOM 3905 O O . ILE B 1 179 ? 8.727 -4.969 3.717 1 75.44 179 ILE B O 1
ATOM 3909 N N . CYS B 1 180 ? 9.555 -4.883 1.651 1 74.88 180 CYS B N 1
ATOM 3910 C CA . CYS B 1 180 ? 9.242 -3.469 1.473 1 74.88 180 CYS B CA 1
ATOM 3911 C C . CYS B 1 180 ? 7.738 -3.24 1.438 1 74.88 180 CYS B C 1
ATOM 3913 O O . CYS B 1 180 ? 7.277 -2.104 1.555 1 74.88 180 CYS B O 1
ATOM 3915 N N . GLY B 1 181 ? 7 -4.238 1.301 1 79.5 181 GLY B N 1
ATOM 3916 C CA . GLY B 1 181 ? 5.555 -4.145 1.391 1 79.5 181 GLY B CA 1
ATOM 3917 C C . GLY B 1 181 ? 5.051 -4.043 2.818 1 79.5 181 GLY B C 1
ATOM 3918 O O . GLY B 1 181 ? 3.887 -3.709 3.049 1 79.5 181 GLY B O 1
ATOM 3919 N N . ILE B 1 182 ? 5.945 -4.359 3.699 1 74.62 182 ILE B N 1
ATOM 3920 C CA . ILE B 1 182 ? 5.602 -4.348 5.117 1 74.62 182 ILE B CA 1
ATOM 3921 C C . ILE B 1 182 ? 6.398 -3.258 5.832 1 74.62 182 ILE B C 1
ATOM 3923 O O . ILE B 1 182 ? 5.824 -2.428 6.543 1 74.62 182 ILE B O 1
ATOM 3927 N N . VAL B 1 183 ? 7.695 -3.252 5.473 1 76.06 183 VAL B N 1
ATOM 3928 C CA . VAL B 1 183 ? 8.609 -2.301 6.098 1 76.06 183 VAL B CA 1
ATOM 3929 C C . VAL B 1 183 ? 9.094 -1.294 5.059 1 76.06 183 VAL B C 1
ATOM 3931 O O . VAL B 1 183 ? 9.359 -1.655 3.908 1 76.06 183 VAL B O 1
ATOM 3934 N N . PRO B 1 184 ? 9.219 -0.066 5.547 1 74.25 184 PRO B N 1
ATOM 3935 C CA . PRO B 1 184 ? 9.75 0.917 4.602 1 74.25 184 PRO B CA 1
ATOM 3936 C C . PRO B 1 184 ? 11.219 0.659 4.242 1 74.25 184 PRO B C 1
ATOM 3938 O O . PRO B 1 184 ? 12.023 0.359 5.121 1 74.25 184 PRO B O 1
ATOM 3941 N N . ALA B 1 185 ? 11.516 0.719 2.914 1 73.62 185 ALA B N 1
ATOM 3942 C CA . ALA B 1 185 ? 12.883 0.555 2.43 1 73.62 185 ALA B CA 1
ATOM 3943 C C . ALA B 1 185 ? 13.523 1.907 2.135 1 73.62 185 ALA B C 1
ATOM 3945 O O . ALA B 1 185 ? 13.078 2.633 1.245 1 73.62 185 ALA B O 1
ATOM 3946 N N . PRO B 1 186 ? 14.594 2.148 2.795 1 77.19 186 PRO B N 1
ATOM 3947 C CA . PRO B 1 186 ? 15.227 3.445 2.562 1 77.19 186 PRO B CA 1
ATOM 3948 C C . PRO B 1 186 ? 15.586 3.676 1.094 1 77.19 186 PRO B C 1
ATOM 3950 O O . PRO B 1 186 ? 15.992 2.74 0.401 1 77.19 186 PRO B O 1
ATOM 3953 N N . LEU B 1 187 ? 15.32 4.828 0.55 1 80.88 187 LEU B N 1
ATOM 3954 C CA . LEU B 1 187 ? 15.68 5.312 -0.779 1 80.88 187 LEU B CA 1
ATOM 3955 C C . LEU B 1 187 ? 14.828 4.637 -1.851 1 80.88 187 LEU B C 1
ATOM 3957 O O . LEU B 1 187 ? 15.242 4.539 -3.008 1 80.88 187 LEU B O 1
ATOM 3961 N N . SER B 1 188 ? 13.703 4.121 -1.497 1 89.62 188 SER B N 1
ATOM 3962 C CA . SER B 1 188 ? 12.812 3.488 -2.467 1 89.62 188 SER B CA 1
ATOM 3963 C C . SER B 1 188 ? 11.352 3.836 -2.188 1 89.62 188 SER B C 1
ATOM 3965 O O . SER B 1 188 ? 10.508 2.945 -2.086 1 89.62 188 SER B O 1
ATOM 3967 N N . PRO B 1 189 ? 11.102 5.117 -2.199 1 93.12 189 PRO B N 1
ATOM 3968 C CA . PRO B 1 189 ? 9.742 5.496 -1.804 1 93.12 189 PRO B CA 1
ATOM 3969 C C . PRO B 1 189 ? 8.68 4.977 -2.768 1 93.12 189 PRO B C 1
ATOM 3971 O O . PRO B 1 189 ? 7.648 4.453 -2.334 1 93.12 189 PRO B O 1
ATOM 3974 N N . SER B 1 190 ? 8.914 5.102 -4.09 1 95 190 SER B N 1
ATOM 3975 C CA . SER B 1 190 ? 7.93 4.664 -5.074 1 95 190 SER B CA 1
ATOM 3976 C C . SER B 1 190 ? 7.73 3.152 -5.016 1 95 190 SER B C 1
ATOM 3978 O O . SER B 1 190 ? 6.598 2.668 -5.098 1 95 190 SER B O 1
ATOM 3980 N N . TYR B 1 191 ? 8.805 2.455 -4.836 1 92.69 191 TYR B N 1
ATOM 3981 C CA . TYR B 1 191 ? 8.75 0.999 -4.766 1 92.69 191 TYR B CA 1
ATOM 3982 C C . TYR B 1 191 ? 8.062 0.54 -3.484 1 92.69 191 TYR B C 1
ATOM 3984 O O . TYR B 1 191 ? 7.215 -0.353 -3.516 1 92.69 191 TYR B O 1
ATOM 3992 N N . THR B 1 192 ? 8.445 1.151 -2.363 1 92.81 192 THR B N 1
ATOM 3993 C CA . THR B 1 192 ? 7.824 0.841 -1.081 1 92.81 192 THR B CA 1
ATOM 3994 C C . THR B 1 192 ? 6.312 1.031 -1.15 1 92.81 192 THR B C 1
ATOM 3996 O O . THR B 1 192 ? 5.551 0.158 -0.729 1 92.81 192 THR B O 1
ATOM 3999 N N . ALA B 1 193 ? 5.941 2.113 -1.711 1 95.75 193 ALA B N 1
ATOM 4000 C CA . ALA B 1 193 ? 4.512 2.406 -1.821 1 95.75 193 ALA B CA 1
ATOM 4001 C C . ALA B 1 193 ? 3.812 1.394 -2.721 1 95.75 193 ALA B C 1
ATOM 4003 O O . ALA B 1 193 ? 2.725 0.912 -2.396 1 95.75 193 ALA B O 1
ATOM 4004 N N . ALA B 1 194 ? 4.406 1.088 -3.836 1 96.19 194 ALA B N 1
ATOM 4005 C CA . ALA B 1 194 ? 3.818 0.145 -4.781 1 96.19 194 ALA B CA 1
ATOM 4006 C C . ALA B 1 194 ? 3.654 -1.235 -4.152 1 96.19 194 ALA B C 1
ATOM 4008 O O . ALA B 1 194 ? 2.621 -1.885 -4.328 1 96.19 194 ALA B O 1
ATOM 4009 N N . LYS B 1 195 ? 4.641 -1.657 -3.467 1 94.81 195 LYS B N 1
ATOM 4010 C CA . LYS B 1 195 ? 4.578 -2.98 -2.854 1 94.81 195 LYS B CA 1
ATOM 4011 C C . LYS B 1 195 ? 3.588 -3 -1.692 1 94.81 195 LYS B C 1
ATOM 4013 O O . LYS B 1 195 ? 2.93 -4.016 -1.448 1 94.81 195 LYS B O 1
ATOM 4018 N N . HIS B 1 196 ? 3.479 -1.881 -0.985 1 94.19 196 HIS B N 1
ATOM 4019 C CA . HIS B 1 196 ? 2.398 -1.771 -0.01 1 94.19 196 HIS B CA 1
ATOM 4020 C C . HIS B 1 196 ? 1.035 -1.906 -0.681 1 94.19 196 HIS B C 1
ATOM 4022 O O . HIS B 1 196 ? 0.154 -2.604 -0.171 1 94.19 196 HIS B O 1
ATOM 4028 N N . ALA B 1 197 ? 0.905 -1.225 -1.771 1 96.56 197 ALA B N 1
ATOM 4029 C CA . ALA B 1 197 ? -0.353 -1.304 -2.51 1 96.56 197 ALA B CA 1
ATOM 4030 C C . ALA B 1 197 ? -0.648 -2.738 -2.938 1 96.56 197 ALA B C 1
ATOM 4032 O O . ALA B 1 197 ? -1.785 -3.203 -2.83 1 96.56 197 ALA B O 1
ATOM 4033 N N . LEU B 1 198 ? 0.395 -3.402 -3.418 1 97 198 LEU B N 1
ATOM 4034 C CA . LEU B 1 198 ? 0.254 -4.797 -3.826 1 97 198 LEU B CA 1
ATOM 4035 C C . LEU B 1 198 ? -0.264 -5.648 -2.674 1 97 198 LEU B C 1
ATOM 4037 O O . LEU B 1 198 ? -1.164 -6.473 -2.861 1 97 198 LEU B O 1
ATOM 4041 N N . MET B 1 199 ? 0.299 -5.445 -1.515 1 93.75 199 MET B N 1
ATOM 4042 C CA . MET B 1 199 ? -0.165 -6.145 -0.32 1 93.75 199 MET B CA 1
ATOM 4043 C C . MET B 1 199 ? -1.649 -5.891 -0.082 1 93.75 199 MET B C 1
ATOM 4045 O O . MET B 1 199 ? -2.41 -6.828 0.175 1 93.75 199 MET B O 1
ATOM 4049 N N . GLY B 1 200 ? -2.041 -4.648 -0.168 1 93.69 200 GLY B N 1
ATOM 4050 C CA . GLY B 1 200 ? -3.436 -4.301 0.053 1 93.69 200 GLY B CA 1
ATOM 4051 C C . GLY B 1 200 ? -4.383 -5.012 -0.893 1 93.69 200 GLY B C 1
ATOM 4052 O O . GLY B 1 200 ? -5.422 -5.523 -0.469 1 93.69 200 GLY B O 1
ATOM 4053 N N . TYR B 1 201 ? -4.016 -5.062 -2.172 1 96.38 201 TYR B N 1
ATOM 4054 C CA . TYR B 1 201 ? -4.844 -5.711 -3.182 1 96.38 201 TYR B CA 1
ATOM 4055 C C . TYR B 1 201 ? -5.055 -7.184 -2.848 1 96.38 201 TYR B C 1
ATOM 4057 O O . TYR B 1 201 ? -6.191 -7.66 -2.801 1 96.38 201 TYR B O 1
ATOM 4065 N N . PHE B 1 202 ? -4.066 -7.875 -2.527 1 95.25 202 PHE B N 1
ATOM 4066 C CA . PHE B 1 202 ? -4.168 -9.328 -2.473 1 95.25 202 PHE B CA 1
ATOM 4067 C C . PHE B 1 202 ? -4.578 -9.789 -1.08 1 95.25 202 PHE B C 1
ATOM 4069 O O . PHE B 1 202 ? -5.184 -10.852 -0.926 1 95.25 202 PHE B O 1
ATOM 4076 N N . ARG B 1 203 ? -4.246 -8.984 -0.053 1 90.75 203 ARG B N 1
ATOM 4077 C CA . ARG B 1 203 ? -4.867 -9.25 1.239 1 90.75 203 ARG B CA 1
ATOM 4078 C C . ARG B 1 203 ? -6.391 -9.203 1.133 1 90.75 203 ARG B C 1
ATOM 4080 O O . ARG B 1 203 ? -7.086 -10.047 1.694 1 90.75 203 ARG B O 1
ATOM 4087 N N . LEU B 1 204 ? -6.828 -8.227 0.392 1 90.56 204 LEU B N 1
ATOM 4088 C CA . LEU B 1 204 ? -8.266 -8.078 0.231 1 90.56 204 LEU B CA 1
ATOM 4089 C C . LEU B 1 204 ? -8.836 -9.195 -0.639 1 90.56 204 LEU B C 1
ATOM 4091 O O . LEU B 1 204 ? -9.945 -9.672 -0.404 1 90.56 204 LEU B O 1
ATOM 4095 N N . LEU B 1 205 ? -8.086 -9.586 -1.644 1 93.12 205 LEU B N 1
ATOM 4096 C CA . LEU B 1 205 ? -8.531 -10.719 -2.445 1 93.12 205 LEU B CA 1
ATOM 4097 C C . LEU B 1 205 ? -8.82 -11.93 -1.562 1 93.12 205 LEU B C 1
ATOM 4099 O O . LEU B 1 205 ? -9.883 -12.555 -1.688 1 93.12 205 LEU B O 1
ATOM 4103 N N . ASN B 1 206 ? -7.891 -12.258 -0.664 1 90.56 206 ASN B N 1
ATOM 4104 C CA . ASN B 1 206 ? -8.062 -13.398 0.23 1 90.56 206 ASN B CA 1
ATOM 4105 C C . ASN B 1 206 ? -9.312 -13.25 1.099 1 90.56 206 ASN B C 1
ATOM 4107 O O . ASN B 1 206 ? -9.984 -14.234 1.401 1 90.56 206 ASN B O 1
ATOM 4111 N N . LEU B 1 207 ? -9.562 -12.016 1.423 1 86.19 207 LEU B N 1
ATOM 4112 C CA . LEU B 1 207 ? -10.727 -11.758 2.26 1 86.19 207 LEU B CA 1
ATOM 4113 C C . LEU B 1 207 ? -12.016 -11.914 1.458 1 86.19 207 LEU B C 1
ATOM 4115 O O . LEU B 1 207 ? -12.938 -12.609 1.887 1 86.19 207 LEU B O 1
ATOM 4119 N N . GLU B 1 208 ? -12.102 -11.336 0.346 1 85.94 208 GLU B N 1
ATOM 4120 C CA . GLU B 1 208 ? -13.32 -11.297 -0.451 1 85.94 208 GLU B CA 1
ATOM 4121 C C . GLU B 1 208 ? -13.641 -12.672 -1.046 1 85.94 208 GLU B C 1
ATOM 4123 O O . GLU B 1 208 ? -14.805 -13.008 -1.266 1 85.94 208 GLU B O 1
ATOM 4128 N N . TYR B 1 209 ? -12.609 -13.406 -1.26 1 89.38 209 TYR B N 1
ATOM 4129 C CA . TYR B 1 209 ? -12.805 -14.711 -1.879 1 89.38 209 TYR B CA 1
ATOM 4130 C C . TYR B 1 209 ? -12.602 -15.828 -0.865 1 89.38 209 TYR B C 1
ATOM 4132 O O . TYR B 1 209 ? -12.273 -16.953 -1.234 1 89.38 209 TYR B O 1
ATOM 4140 N N . SER B 1 210 ? -12.812 -15.547 0.374 1 85.19 210 SER B N 1
ATOM 4141 C CA . SER B 1 210 ? -12.578 -16.5 1.448 1 85.19 210 SER B CA 1
ATOM 4142 C C . SER B 1 210 ? -13.5 -17.719 1.315 1 85.19 210 SER B C 1
ATOM 4144 O O . SER B 1 210 ? -13.18 -18.797 1.813 1 85.19 210 SER B O 1
ATOM 4146 N N . ASP B 1 211 ? -14.602 -17.578 0.613 1 84.69 211 ASP B N 1
ATOM 4147 C CA . ASP B 1 211 ? -15.555 -18.672 0.453 1 84.69 211 ASP B CA 1
ATOM 4148 C C . ASP B 1 211 ? -15.422 -19.328 -0.924 1 84.69 211 ASP B C 1
ATOM 4150 O O . ASP B 1 211 ? -16.297 -20.094 -1.342 1 84.69 211 ASP B O 1
ATOM 4154 N N . SER B 1 212 ? -14.422 -18.969 -1.604 1 87.5 212 SER B N 1
ATOM 4155 C CA . SER B 1 212 ? -14.18 -19.516 -2.932 1 87.5 212 SER B CA 1
ATOM 4156 C C . SER B 1 212 ? -12.922 -20.391 -2.949 1 87.5 212 SER B C 1
ATOM 4158 O O . SER B 1 212 ? -12.336 -20.656 -1.9 1 87.5 212 SER B O 1
ATOM 4160 N N . ARG B 1 213 ? -12.648 -20.906 -4.094 1 93.44 213 ARG B N 1
ATOM 4161 C CA . ARG B 1 213 ? -11.438 -21.703 -4.281 1 93.44 213 ARG B CA 1
ATOM 4162 C C . ARG B 1 213 ? -10.32 -20.875 -4.902 1 93.44 213 ARG B C 1
ATOM 4164 O O . ARG B 1 213 ? -9.383 -21.422 -5.477 1 93.44 213 ARG B O 1
ATOM 4171 N N . ILE B 1 214 ? -10.555 -19.562 -4.84 1 95.25 214 ILE B N 1
ATOM 4172 C CA . ILE B 1 214 ? -9.531 -18.625 -5.258 1 95.25 214 ILE B CA 1
ATOM 4173 C C . ILE B 1 214 ? -8.727 -18.156 -4.047 1 95.25 214 ILE B C 1
ATOM 4175 O O . ILE B 1 214 ? -9.289 -17.719 -3.047 1 95.25 214 ILE B O 1
ATOM 4179 N N . THR B 1 215 ? -7.398 -18.359 -4.066 1 94.75 215 THR B N 1
ATOM 4180 C CA . THR B 1 215 ? -6.547 -18.016 -2.93 1 94.75 215 THR B CA 1
ATOM 4181 C C . THR B 1 215 ? -5.305 -17.266 -3.393 1 94.75 215 THR B C 1
ATOM 4183 O O . THR B 1 215 ? -4.926 -17.344 -4.562 1 94.75 215 THR B O 1
ATOM 4186 N N . ALA B 1 216 ? -4.805 -16.516 -2.467 1 95.88 216 ALA B N 1
ATOM 4187 C CA . ALA B 1 216 ? -3.537 -15.836 -2.729 1 95.88 216 ALA B CA 1
ATOM 4188 C C . ALA B 1 216 ? -2.531 -16.094 -1.61 1 95.88 216 ALA B C 1
ATOM 4190 O O . ALA B 1 216 ? -2.873 -16 -0.429 1 95.88 216 ALA B O 1
ATOM 4191 N N . THR B 1 217 ? -1.334 -16.547 -1.975 1 95.94 217 THR B N 1
ATOM 4192 C CA . THR B 1 217 ? -0.173 -16.609 -1.093 1 95.94 217 THR B CA 1
ATOM 4193 C C . THR B 1 217 ? 0.785 -15.453 -1.383 1 95.94 217 THR B C 1
ATOM 4195 O O . THR B 1 217 ? 1.336 -15.359 -2.482 1 95.94 217 THR B O 1
ATOM 4198 N N . ILE B 1 218 ? 0.918 -14.562 -0.402 1 94.88 218 ILE B N 1
ATOM 4199 C CA . ILE B 1 218 ? 1.812 -13.422 -0.565 1 94.88 218 ILE B CA 1
ATOM 4200 C C . ILE B 1 218 ? 3.17 -13.734 0.059 1 94.88 218 ILE B C 1
ATOM 4202 O O . ILE B 1 218 ? 3.252 -14.086 1.239 1 94.88 218 ILE B O 1
ATOM 4206 N N . VAL B 1 219 ? 4.219 -13.656 -0.725 1 95.19 219 VAL B N 1
ATOM 4207 C CA . VAL B 1 219 ? 5.578 -13.906 -0.256 1 95.19 219 VAL B CA 1
ATOM 4208 C C . VAL B 1 219 ? 6.387 -12.609 -0.289 1 95.19 219 VAL B C 1
ATOM 4210 O O . VAL B 1 219 ? 6.426 -11.922 -1.312 1 95.19 219 VAL B O 1
ATOM 4213 N N . CYS B 1 220 ? 7.004 -12.312 0.8 1 92.44 220 CYS B N 1
ATOM 4214 C CA . CYS B 1 220 ? 7.77 -11.078 0.936 1 92.44 220 CYS B CA 1
ATOM 4215 C C . CYS B 1 220 ? 9.25 -11.375 1.133 1 92.44 220 CYS B C 1
ATOM 4217 O O . CYS B 1 220 ? 9.734 -11.406 2.266 1 92.44 220 CYS B O 1
ATOM 4219 N N . PRO B 1 221 ? 9.938 -11.461 0.024 1 90.19 221 PRO B N 1
ATOM 4220 C CA . PRO B 1 221 ? 11.383 -11.648 0.158 1 90.19 221 PRO B CA 1
ATOM 4221 C C . PRO B 1 221 ? 12.109 -10.383 0.599 1 90.19 221 PRO B C 1
ATOM 4223 O O . PRO B 1 221 ? 11.695 -9.273 0.242 1 90.19 221 PRO B O 1
ATOM 4226 N N . SER B 1 222 ? 13.086 -10.562 1.344 1 81 222 SER B N 1
ATOM 4227 C CA . SER B 1 222 ? 13.992 -9.453 1.64 1 81 222 SER B CA 1
ATOM 4228 C C . SER B 1 222 ? 15.109 -9.359 0.61 1 81 222 SER B C 1
ATOM 4230 O O . SER B 1 222 ? 14.922 -9.727 -0.552 1 81 222 SER B O 1
ATOM 4232 N N . LEU B 1 223 ? 16.312 -9.078 0.987 1 65.31 223 LEU B N 1
ATOM 4233 C CA . LEU B 1 223 ? 17.438 -8.875 0.076 1 65.31 223 LEU B CA 1
ATOM 4234 C C . LEU B 1 223 ? 17.734 -10.148 -0.705 1 65.31 223 LEU B C 1
ATOM 4236 O O . LEU B 1 223 ? 18.078 -11.18 -0.115 1 65.31 223 LEU B O 1
ATOM 4240 N N . THR B 1 224 ? 17.219 -10.094 -1.86 1 61.28 224 THR B N 1
ATOM 4241 C CA . THR B 1 224 ? 17.562 -11.195 -2.758 1 61.28 224 THR B CA 1
ATOM 4242 C C . THR B 1 224 ? 18.516 -10.727 -3.852 1 61.28 224 THR B C 1
ATOM 4244 O O . THR B 1 224 ? 18.359 -9.633 -4.395 1 61.28 224 THR B O 1
ATOM 4247 N N . TYR B 1 225 ? 19.562 -11.367 -3.92 1 52.19 225 TYR B N 1
ATOM 4248 C CA . TYR B 1 225 ? 20.578 -10.977 -4.887 1 52.19 225 TYR B CA 1
ATOM 4249 C C . TYR B 1 225 ? 20.141 -11.305 -6.309 1 52.19 225 TYR B C 1
ATOM 4251 O O . TYR B 1 225 ? 19.797 -12.453 -6.613 1 52.19 225 TYR B O 1
ATOM 4259 N N . SER B 1 226 ? 19.766 -10.242 -6.953 1 56.47 226 SER B N 1
ATOM 4260 C CA . SER B 1 226 ? 19.641 -10.375 -8.406 1 56.47 226 SER B CA 1
ATOM 4261 C C . SER B 1 226 ? 20.5 -9.336 -9.125 1 56.47 226 SER B C 1
ATOM 4263 O O . SER B 1 226 ? 20.281 -8.133 -8.977 1 56.47 226 SER B O 1
ATOM 4265 N N . PRO B 1 227 ? 21.672 -9.797 -9.641 1 47.47 227 PRO B N 1
ATOM 4266 C CA . PRO B 1 227 ? 22.609 -8.844 -10.242 1 47.47 227 PRO B CA 1
ATOM 4267 C C . PRO B 1 227 ? 21.906 -7.734 -11.016 1 47.47 227 PRO B C 1
ATOM 4269 O O . PRO B 1 227 ? 22.312 -6.57 -10.938 1 47.47 227 PRO B O 1
ATOM 4272 N N . ASN B 1 228 ? 20.891 -8.086 -11.781 1 53.53 228 ASN B N 1
ATOM 4273 C CA . ASN B 1 228 ? 20.328 -7.113 -12.711 1 53.53 228 ASN B CA 1
ATOM 4274 C C . ASN B 1 228 ? 19.25 -6.254 -12.039 1 53.53 228 ASN B C 1
ATOM 4276 O O . ASN B 1 228 ? 18.766 -5.285 -12.625 1 53.53 228 ASN B O 1
ATOM 4280 N N . ASN B 1 229 ? 19 -6.543 -10.797 1 56.19 229 ASN B N 1
ATOM 4281 C CA . ASN B 1 229 ? 17.875 -5.852 -10.172 1 56.19 229 ASN B CA 1
ATOM 4282 C C . ASN B 1 229 ? 18.203 -4.383 -9.906 1 56.19 229 ASN B C 1
ATOM 4284 O O . ASN B 1 229 ? 17.375 -3.506 -10.141 1 56.19 229 ASN B O 1
ATOM 4288 N N . VAL B 1 230 ? 19.375 -4.152 -9.523 1 55.88 230 VAL B N 1
ATOM 4289 C CA . VAL B 1 230 ? 19.734 -2.777 -9.203 1 55.88 230 VAL B CA 1
ATOM 4290 C C . VAL B 1 230 ? 19.891 -1.967 -10.484 1 55.88 230 VAL B C 1
ATOM 4292 O O . VAL B 1 230 ? 19.531 -0.792 -10.539 1 55.88 230 VAL B O 1
ATOM 4295 N N . PHE B 1 231 ? 20.297 -2.756 -11.492 1 53.31 231 PHE B N 1
ATOM 4296 C CA . PHE B 1 231 ? 20.531 -2.084 -12.766 1 53.31 231 PHE B CA 1
ATOM 4297 C C . PHE B 1 231 ? 19.219 -1.629 -13.383 1 53.31 231 PHE B C 1
ATOM 4299 O O . PHE B 1 231 ? 19.141 -0.558 -13.992 1 53.31 231 PHE B O 1
ATOM 4306 N N . ASN B 1 232 ? 18.203 -2.283 -13.086 1 67.06 232 ASN B N 1
ATOM 4307 C CA . ASN B 1 232 ? 16.922 -1.999 -13.742 1 67.06 232 ASN B CA 1
ATOM 4308 C C . ASN B 1 232 ? 15.992 -1.213 -12.82 1 67.06 232 ASN B C 1
ATOM 4310 O O . ASN B 1 232 ? 14.836 -0.958 -13.172 1 67.06 232 ASN B O 1
ATOM 4314 N N . ALA B 1 233 ? 16.625 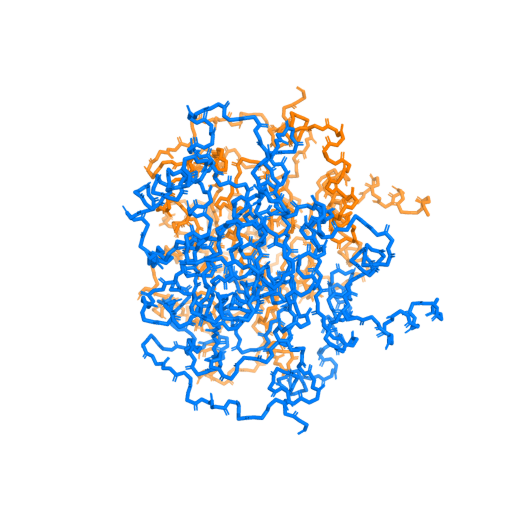-0.7 -11.82 1 75.69 233 ALA B N 1
ATOM 4315 C CA . ALA B 1 233 ? 15.789 0.025 -10.859 1 75.69 233 ALA B CA 1
ATOM 4316 C C . ALA B 1 233 ? 15.398 1.398 -11.406 1 75.69 233 ALA B C 1
ATOM 4318 O O . ALA B 1 233 ? 16.203 2.059 -12.07 1 75.69 233 ALA B O 1
ATOM 4319 N N . PHE B 1 234 ? 14.188 1.815 -11.117 1 79.88 234 PHE B N 1
ATOM 4320 C CA . PHE B 1 234 ? 13.805 3.203 -11.352 1 79.88 234 PHE B CA 1
ATOM 4321 C C . PHE B 1 234 ? 14.656 4.148 -10.516 1 79.88 234 PHE B C 1
ATOM 4323 O O . PHE B 1 234 ? 15.117 3.779 -9.43 1 79.88 234 PHE B O 1
ATOM 4330 N N . THR B 1 235 ? 14.938 5.309 -11.07 1 84.06 235 THR B N 1
ATOM 4331 C CA . THR B 1 235 ? 15.484 6.398 -10.281 1 84.06 235 THR B CA 1
ATOM 4332 C C . THR B 1 235 ? 14.391 7.383 -9.875 1 84.06 235 THR B C 1
ATOM 4334 O O . THR B 1 235 ? 13.211 7.027 -9.844 1 84.06 235 THR B O 1
ATOM 4337 N N . GLY B 1 236 ? 14.828 8.555 -9.492 1 83.25 236 GLY B N 1
ATOM 4338 C CA . GLY B 1 236 ? 13.852 9.578 -9.148 1 83.25 236 GLY B CA 1
ATOM 4339 C C . GLY B 1 236 ? 13.328 10.336 -10.352 1 83.25 236 GLY B C 1
ATOM 4340 O O . GLY B 1 236 ? 12.383 11.125 -10.234 1 83.25 236 GLY B O 1
ATOM 4341 N N . ILE B 1 237 ? 13.992 10.109 -11.438 1 82.38 237 ILE B N 1
ATOM 4342 C CA . ILE B 1 237 ? 13.656 10.797 -12.688 1 82.38 237 ILE B CA 1
ATOM 4343 C C . ILE B 1 237 ? 13.266 9.766 -13.75 1 82.38 237 ILE B C 1
ATOM 4345 O O . ILE B 1 237 ? 13.961 8.758 -13.93 1 82.38 237 ILE B O 1
ATOM 4349 N N . PRO B 1 238 ? 12.141 10.031 -14.383 1 79.62 238 PRO B N 1
ATOM 4350 C CA . PRO B 1 238 ? 11.688 9.062 -15.383 1 79.62 238 PRO B CA 1
ATOM 4351 C C . PRO B 1 238 ? 12.75 8.766 -16.438 1 79.62 238 PRO B C 1
ATOM 4353 O O . PRO B 1 238 ? 13.438 9.68 -16.906 1 79.62 238 PRO B O 1
ATOM 4356 N N . GLY B 1 239 ? 12.844 7.484 -16.734 1 73.62 239 GLY B N 1
ATOM 4357 C CA . GLY B 1 239 ? 13.711 7.086 -17.828 1 73.62 239 GLY B CA 1
ATOM 4358 C C . GLY B 1 239 ? 15.164 6.918 -17.406 1 73.62 239 GLY B C 1
ATOM 4359 O O . GLY B 1 239 ? 15.961 6.332 -18.141 1 73.62 239 GLY B O 1
ATOM 4360 N N . LYS B 1 240 ? 15.531 7.535 -16.125 1 71.62 240 LYS B N 1
ATOM 4361 C CA . LYS B 1 240 ? 16.906 7.398 -15.648 1 71.62 240 LYS B CA 1
ATOM 4362 C C . LYS B 1 240 ? 17.094 6.09 -14.891 1 71.62 240 LYS B C 1
ATOM 4364 O O . LYS B 1 240 ? 16.25 5.715 -14.07 1 71.62 240 LYS B O 1
ATOM 4369 N N . ARG B 1 241 ? 18.016 5.285 -15.422 1 63.44 241 ARG B N 1
ATOM 4370 C CA . ARG B 1 241 ? 18.297 4.016 -14.766 1 63.44 241 ARG B CA 1
ATOM 4371 C C . ARG B 1 241 ? 19.375 4.184 -13.695 1 63.44 241 ARG B C 1
ATOM 4373 O O . ARG B 1 241 ? 20.188 5.098 -13.773 1 63.44 241 ARG B O 1
ATOM 4380 N N . ASN B 1 242 ? 19.172 3.424 -12.594 1 62.09 242 ASN B N 1
ATOM 4381 C CA . ASN B 1 242 ? 20.203 3.424 -11.562 1 62.09 242 ASN B CA 1
ATOM 4382 C C . ASN B 1 242 ? 21.469 2.732 -12.047 1 62.09 242 ASN B C 1
ATOM 4384 O O . ASN B 1 242 ? 21.406 1.688 -12.695 1 62.09 242 ASN B O 1
ATOM 4388 N N . GLU B 1 243 ? 22.5 3.518 -12.242 1 54.41 243 GLU B N 1
ATOM 4389 C CA . GLU B 1 243 ? 23.734 2.969 -12.789 1 54.41 243 GLU B CA 1
ATOM 4390 C C . GLU B 1 243 ? 24.484 2.158 -11.742 1 54.41 243 GLU B C 1
ATOM 4392 O O . GLU B 1 243 ? 25.578 1.654 -12.008 1 54.41 243 GLU B O 1
ATOM 4397 N N . GLU B 1 244 ? 23.875 2.051 -10.617 1 51.81 244 GLU B N 1
ATOM 4398 C CA . GLU B 1 244 ? 24.656 1.331 -9.625 1 51.81 244 GLU B CA 1
ATOM 4399 C C . GLU B 1 244 ? 24.578 -0.177 -9.844 1 51.81 244 GLU B C 1
ATOM 4401 O O . GLU B 1 244 ? 23.5 -0.714 -10.094 1 51.81 244 GLU B O 1
ATOM 4406 N N . ILE B 1 245 ? 25.703 -0.802 -10.25 1 46.28 245 ILE B N 1
ATOM 4407 C CA . ILE B 1 245 ? 25.828 -2.25 -10.375 1 46.28 245 ILE B CA 1
ATOM 4408 C C . ILE B 1 245 ? 26.219 -2.859 -9.039 1 46.28 245 ILE B C 1
ATOM 4410 O O . ILE B 1 245 ? 27.203 -2.438 -8.422 1 46.28 245 ILE B O 1
ATOM 4414 N N . ILE B 1 246 ? 25.219 -3.336 -8.344 1 48.28 246 ILE B N 1
ATOM 4415 C CA . ILE B 1 246 ? 25.703 -4.113 -7.203 1 48.28 246 ILE B CA 1
ATOM 4416 C C . ILE B 1 246 ? 26.422 -5.367 -7.699 1 48.28 246 ILE B C 1
ATOM 4418 O O . ILE B 1 246 ? 25.797 -6.234 -8.32 1 48.28 246 ILE B O 1
ATOM 4422 N N . THR B 1 247 ? 27.688 -5.324 -7.863 1 45.97 247 THR B N 1
ATOM 4423 C CA . THR B 1 247 ? 28.547 -6.359 -8.438 1 45.97 247 THR B CA 1
ATOM 4424 C C . THR B 1 247 ? 28.594 -7.582 -7.523 1 45.97 247 THR B C 1
ATOM 4426 O O . THR B 1 247 ? 28.969 -8.672 -7.965 1 45.97 247 THR B O 1
ATOM 4429 N N . GLU B 1 248 ? 28.578 -7.371 -6.184 1 47.69 248 GLU B N 1
ATOM 4430 C CA . GLU B 1 248 ? 28.922 -8.578 -5.441 1 47.69 248 GLU B CA 1
ATOM 4431 C C . GLU B 1 248 ? 27.766 -9.039 -4.562 1 47.69 248 GLU B C 1
ATOM 4433 O O . GLU B 1 248 ? 27.109 -8.227 -3.904 1 47.69 248 GLU B O 1
ATOM 4438 N N . GLN B 1 249 ? 27.297 -10.25 -4.871 1 52 249 GLN B N 1
ATOM 4439 C CA . GLN B 1 249 ? 26.469 -10.969 -3.916 1 52 249 GLN B CA 1
ATOM 4440 C C . GLN B 1 249 ? 27.047 -10.883 -2.506 1 52 249 GLN B C 1
ATOM 4442 O O . GLN B 1 249 ? 28.188 -11.281 -2.273 1 52 249 GLN B O 1
ATOM 4447 N N . SER B 1 250 ? 26.547 -9.969 -1.725 1 55.81 250 SER B N 1
ATOM 4448 C CA . SER B 1 250 ? 27.062 -10.016 -0.365 1 55.81 250 SER B CA 1
ATOM 4449 C C . SER B 1 250 ? 26.438 -11.156 0.429 1 55.81 250 SER B C 1
ATOM 4451 O O . SER B 1 250 ? 25.406 -11.703 0.029 1 55.81 250 SER B O 1
ATOM 4453 N N . ALA B 1 251 ? 27.25 -11.758 1.46 1 58.22 251 ALA B N 1
ATOM 4454 C CA . ALA B 1 251 ? 26.859 -12.828 2.375 1 58.22 251 ALA B CA 1
ATOM 4455 C C . ALA B 1 251 ? 25.484 -12.57 2.961 1 58.22 251 ALA B C 1
ATOM 4457 O O . ALA B 1 251 ? 24.844 -13.477 3.514 1 58.22 251 ALA B O 1
ATOM 4458 N N . LYS B 1 252 ? 24.828 -11.477 2.527 1 64.56 252 LYS B N 1
ATOM 4459 C CA . LYS B 1 252 ? 23.594 -11.086 3.203 1 64.56 252 LYS B CA 1
ATOM 4460 C C . LYS B 1 252 ? 22.391 -11.328 2.309 1 64.56 252 LYS B C 1
ATOM 4462 O O . LYS B 1 252 ? 21.25 -11.273 2.775 1 64.56 252 LYS B O 1
ATOM 4467 N N . HIS B 1 253 ? 22.641 -11.82 1.119 1 77.44 253 HIS B N 1
ATOM 4468 C CA . HIS B 1 253 ? 21.547 -11.977 0.168 1 77.44 253 HIS B CA 1
ATOM 4469 C C . HIS B 1 253 ? 21.109 -13.43 0.065 1 77.44 253 HIS B C 1
ATOM 4471 O O . HIS B 1 253 ? 21.938 -14.336 0.061 1 77.44 253 HIS B O 1
ATOM 4477 N N . MET B 1 254 ? 19.812 -13.719 0.101 1 84.75 254 MET B N 1
ATOM 4478 C CA . MET B 1 254 ? 19.25 -15.031 -0.227 1 84.75 254 MET B CA 1
ATOM 4479 C C . MET B 1 254 ? 19.344 -15.305 -1.724 1 84.75 254 MET B C 1
ATOM 4481 O O . MET B 1 254 ? 19.094 -14.414 -2.539 1 84.75 254 MET B O 1
ATOM 4485 N N . SER B 1 255 ? 19.812 -16.516 -2.018 1 88 255 SER B N 1
ATOM 4486 C CA . SER B 1 255 ? 19.859 -16.875 -3.43 1 88 255 SER B CA 1
ATOM 4487 C C . SER B 1 255 ? 18.453 -17 -4.016 1 88 255 SER B C 1
ATOM 4489 O O . SER B 1 255 ? 17.5 -17.312 -3.301 1 88 255 SER B O 1
ATOM 4491 N N . CYS B 1 256 ? 18.344 -16.781 -5.293 1 91.44 256 CYS B N 1
ATOM 4492 C CA . CYS B 1 256 ? 17.062 -16.938 -5.977 1 91.44 256 CYS B CA 1
ATOM 4493 C C . CYS B 1 256 ? 16.578 -18.391 -5.887 1 91.44 256 CYS B C 1
ATOM 4495 O O . CYS B 1 256 ? 15.367 -18.625 -5.789 1 91.44 256 CYS B O 1
ATOM 4497 N N . GLU B 1 257 ? 17.484 -19.328 -5.836 1 93.31 257 GLU B N 1
ATOM 4498 C CA . GLU B 1 257 ? 17.156 -20.75 -5.75 1 93.31 257 GLU B CA 1
ATOM 4499 C C . GLU B 1 257 ? 16.5 -21.078 -4.41 1 93.31 257 GLU B C 1
ATOM 4501 O O . GLU B 1 257 ? 15.484 -21.781 -4.367 1 93.31 257 GLU B O 1
ATOM 4506 N N . ARG B 1 258 ? 17.078 -20.531 -3.365 1 93.06 258 ARG B N 1
ATOM 4507 C CA . ARG B 1 258 ? 16.516 -20.766 -2.041 1 93.06 258 ARG B CA 1
ATOM 4508 C C . ARG B 1 258 ? 15.164 -20.078 -1.894 1 93.06 258 ARG B C 1
ATOM 4510 O O . ARG B 1 258 ? 14.234 -20.656 -1.321 1 93.06 258 ARG B O 1
ATOM 4517 N N . ALA B 1 259 ? 15.086 -18.938 -2.418 1 93.81 259 ALA B N 1
ATOM 4518 C CA . ALA B 1 259 ? 13.812 -18.219 -2.396 1 93.81 259 ALA B CA 1
ATOM 4519 C C . ALA B 1 259 ? 12.734 -19.016 -3.135 1 93.81 259 ALA B C 1
ATOM 4521 O O . ALA B 1 259 ? 11.609 -19.156 -2.645 1 93.81 259 ALA B O 1
ATOM 4522 N N . ALA B 1 260 ? 13.102 -19.547 -4.27 1 95.44 260 ALA B N 1
ATOM 4523 C CA . ALA B 1 260 ? 12.156 -20.328 -5.074 1 95.44 260 ALA B CA 1
ATOM 4524 C C . ALA B 1 260 ? 11.641 -21.547 -4.297 1 95.44 260 ALA B C 1
ATOM 4526 O O . ALA B 1 260 ? 10.453 -21.844 -4.344 1 95.44 260 ALA B O 1
ATOM 4527 N N . GLU B 1 261 ? 12.547 -22.172 -3.59 1 94.75 261 GLU B N 1
ATOM 4528 C CA . GLU B 1 261 ? 12.164 -23.312 -2.766 1 94.75 261 GLU B CA 1
ATOM 4529 C C . GLU B 1 261 ? 11.109 -22.922 -1.732 1 94.75 261 GLU B C 1
ATOM 4531 O O . GLU B 1 261 ? 10.078 -23.578 -1.618 1 94.75 261 GLU B O 1
ATOM 4536 N N . LEU B 1 262 ? 11.383 -21.875 -1.052 1 94.25 262 LEU B N 1
ATOM 4537 C CA . LEU B 1 262 ? 10.5 -21.453 0.028 1 94.25 262 LEU B CA 1
ATOM 4538 C C . LEU B 1 262 ? 9.18 -20.922 -0.526 1 94.25 262 LEU B C 1
ATOM 4540 O O . LEU B 1 262 ? 8.125 -21.109 0.082 1 94.25 262 LEU B O 1
ATOM 4544 N N . ILE B 1 263 ? 9.234 -20.266 -1.642 1 96.31 263 ILE B N 1
ATOM 4545 C CA . ILE B 1 263 ? 8.039 -19.75 -2.303 1 96.31 263 ILE B CA 1
ATOM 4546 C C . ILE B 1 263 ? 7.105 -20.906 -2.652 1 96.31 263 ILE B C 1
ATOM 4548 O O . ILE B 1 263 ? 5.898 -20.828 -2.398 1 96.31 263 ILE B O 1
ATOM 4552 N N . LEU B 1 264 ? 7.645 -21.969 -3.178 1 96.94 264 LEU B N 1
ATOM 4553 C CA . LEU B 1 264 ? 6.828 -23.109 -3.588 1 96.94 264 LEU B CA 1
ATOM 4554 C C . LEU B 1 264 ? 6.281 -23.859 -2.375 1 96.94 264 LEU B C 1
ATOM 4556 O O . LEU B 1 264 ? 5.156 -24.359 -2.406 1 96.94 264 LEU B O 1
ATOM 4560 N N . VAL B 1 265 ? 7.062 -23.891 -1.272 1 95.81 265 VAL B N 1
ATOM 4561 C CA . VAL B 1 265 ? 6.555 -24.469 -0.032 1 95.81 265 VAL B CA 1
ATOM 4562 C C . VAL B 1 265 ? 5.379 -23.641 0.48 1 95.81 265 VAL B C 1
ATOM 4564 O O . VAL B 1 265 ? 4.355 -24.188 0.889 1 95.81 265 VAL B O 1
ATOM 4567 N N . ALA B 1 266 ? 5.512 -22.359 0.428 1 94.94 266 ALA B N 1
ATOM 4568 C CA . ALA B 1 266 ? 4.445 -21.469 0.884 1 94.94 266 ALA B CA 1
ATOM 4569 C C . ALA B 1 266 ? 3.178 -21.672 0.056 1 94.94 266 ALA B C 1
ATOM 4571 O O . ALA B 1 266 ? 2.074 -21.734 0.604 1 94.94 266 ALA B O 1
ATOM 4572 N N . GLY B 1 267 ? 3.371 -21.734 -1.212 1 96.06 267 GLY B N 1
ATOM 4573 C CA . GLY B 1 267 ? 2.246 -21.953 -2.109 1 96.06 267 GLY B CA 1
ATOM 4574 C C . GLY B 1 267 ? 1.551 -23.281 -1.884 1 96.06 267 GLY B C 1
ATOM 4575 O O . GLY B 1 267 ? 0.321 -23.344 -1.817 1 96.06 267 GLY B O 1
ATOM 4576 N N . ALA B 1 268 ? 2.363 -24.328 -1.749 1 96.19 268 ALA B N 1
ATOM 4577 C CA . ALA B 1 268 ? 1.822 -25.672 -1.569 1 96.19 268 ALA B CA 1
ATOM 4578 C C . ALA B 1 268 ? 1 -25.766 -0.288 1 96.19 268 ALA B C 1
ATOM 4580 O O . ALA B 1 268 ? 0.056 -26.562 -0.205 1 96.19 268 ALA B O 1
ATOM 4581 N N . ASN B 1 269 ? 1.348 -24.922 0.641 1 94.12 269 ASN B N 1
ATOM 4582 C CA . ASN B 1 269 ? 0.67 -24.969 1.932 1 94.12 269 ASN B CA 1
ATOM 4583 C C . ASN B 1 269 ? -0.363 -23.844 2.059 1 94.12 269 ASN B C 1
ATOM 4585 O O . ASN B 1 269 ? -0.935 -23.641 3.129 1 94.12 269 ASN B O 1
ATOM 4589 N N . HIS B 1 270 ? -0.591 -23.078 1.059 1 93.31 270 HIS B N 1
ATOM 4590 C CA . HIS B 1 270 ? -1.582 -22.016 0.983 1 93.31 270 HIS B CA 1
ATOM 4591 C C . HIS B 1 270 ? -1.42 -21.031 2.135 1 93.31 270 HIS B C 1
ATOM 4593 O O . HIS B 1 270 ? -2.402 -20.641 2.77 1 93.31 270 HIS B O 1
ATOM 4599 N N . LEU B 1 271 ? -0.163 -20.766 2.422 1 91.69 271 LEU B N 1
ATOM 4600 C CA . LEU B 1 271 ? 0.073 -19.75 3.449 1 91.69 271 LEU B CA 1
ATOM 4601 C C . LEU B 1 271 ? -0.317 -18.375 2.949 1 91.69 271 LEU B C 1
ATOM 4603 O O . LEU B 1 271 ? 0.021 -18 1.824 1 91.69 271 LEU B O 1
ATOM 4607 N N . ALA B 1 272 ? -1.026 -17.656 3.754 1 90.44 272 ALA B N 1
ATOM 4608 C CA . ALA B 1 272 ? -1.548 -16.359 3.32 1 90.44 272 ALA B CA 1
ATOM 4609 C C . ALA B 1 272 ? -0.417 -15.352 3.1 1 90.44 272 ALA B C 1
ATOM 4611 O O . ALA B 1 272 ? -0.4 -14.641 2.094 1 90.44 272 ALA B O 1
ATOM 4612 N N . GLU B 1 273 ? 0.453 -15.273 4.027 1 90.56 273 GLU B N 1
ATOM 4613 C CA . GLU B 1 273 ? 1.544 -14.305 3.973 1 90.56 273 GLU B CA 1
ATOM 4614 C C . GLU B 1 273 ? 2.801 -14.844 4.645 1 90.56 273 GLU B C 1
ATOM 4616 O O . GLU B 1 273 ? 2.729 -15.422 5.734 1 90.56 273 GLU B O 1
ATOM 4621 N N . VAL B 1 274 ? 3.959 -14.703 3.961 1 90.31 274 VAL B N 1
ATOM 4622 C CA . VAL B 1 274 ? 5.23 -15.133 4.531 1 90.31 274 VAL B CA 1
ATOM 4623 C C . VAL B 1 274 ? 6.332 -14.156 4.145 1 90.31 274 VAL B C 1
ATOM 4625 O O . VAL B 1 274 ? 6.203 -13.422 3.164 1 90.31 274 VAL B O 1
ATOM 4628 N N . SER B 1 275 ? 7.375 -14.117 4.945 1 89.88 275 SER B N 1
ATOM 4629 C CA . SER B 1 275 ? 8.562 -13.336 4.637 1 89.88 275 SER B CA 1
ATOM 4630 C C . SER B 1 275 ? 9.812 -14.211 4.598 1 89.88 275 SER B C 1
ATOM 4632 O O . SER B 1 275 ? 9.906 -15.195 5.332 1 89.88 275 SER B O 1
ATOM 4634 N N . LEU B 1 276 ? 10.68 -13.836 3.703 1 91.5 276 LEU B N 1
ATOM 4635 C CA . LEU B 1 276 ? 11.945 -14.539 3.531 1 91.5 276 LEU B CA 1
ATOM 4636 C C . LEU B 1 276 ? 13.125 -13.625 3.842 1 91.5 276 LEU B C 1
ATOM 4638 O O . LEU B 1 276 ? 13.102 -12.445 3.486 1 91.5 276 LEU B O 1
ATOM 4642 N N . SER B 1 277 ? 14.086 -14.18 4.527 1 87.25 277 SER B N 1
ATOM 4643 C CA . SER B 1 277 ? 15.32 -13.445 4.754 1 87.25 277 SER B CA 1
ATOM 4644 C C . SER B 1 277 ? 16.469 -14.391 5.086 1 87.25 277 SER B C 1
ATOM 4646 O O . SER B 1 277 ? 16.328 -15.281 5.926 1 87.25 277 SER B O 1
ATOM 4648 N N . LYS B 1 278 ? 17.562 -14.125 4.371 1 82.94 278 LYS B N 1
ATOM 4649 C CA . LYS B 1 278 ? 18.734 -14.938 4.684 1 82.94 278 LYS B CA 1
ATOM 4650 C C . LYS B 1 278 ? 19.203 -14.695 6.113 1 82.94 278 LYS B C 1
ATOM 4652 O O . LYS B 1 278 ? 19.688 -15.617 6.777 1 82.94 278 LYS B O 1
ATOM 4657 N N . THR B 1 279 ? 19.062 -13.43 6.508 1 78.31 279 THR B N 1
ATOM 4658 C CA . THR B 1 279 ? 19.484 -13.062 7.852 1 78.31 279 THR B CA 1
ATOM 4659 C C . THR B 1 279 ? 18.266 -12.758 8.734 1 78.31 279 THR B C 1
ATOM 4661 O O . THR B 1 279 ? 17.203 -12.43 8.234 1 78.31 279 THR B O 1
ATOM 4664 N N . ALA B 1 280 ? 18.5 -12.781 9.992 1 78.25 280 ALA B N 1
ATOM 4665 C CA . ALA B 1 280 ? 17.422 -12.633 10.969 1 78.25 280 ALA B CA 1
ATOM 4666 C C . ALA B 1 280 ? 16.969 -11.172 11.07 1 78.25 280 ALA B C 1
ATOM 4668 O O . ALA B 1 280 ? 15.812 -10.898 11.375 1 78.25 280 ALA B O 1
ATOM 4669 N N . LEU B 1 281 ? 17.797 -10.352 10.75 1 77.44 281 LEU B N 1
ATOM 4670 C CA . LEU B 1 281 ? 17.578 -8.945 11.094 1 77.44 281 LEU B CA 1
ATOM 4671 C C . LEU B 1 281 ? 16.391 -8.383 10.336 1 77.44 281 LEU B C 1
ATOM 4673 O O . LEU B 1 281 ? 15.5 -7.773 10.938 1 77.44 281 LEU B O 1
ATOM 4677 N N . PRO B 1 282 ? 16.312 -8.617 9.055 1 76.94 282 PRO B N 1
ATOM 4678 C CA . PRO B 1 282 ? 15.141 -8.094 8.352 1 76.94 282 PRO B CA 1
ATOM 4679 C C . PRO B 1 282 ? 13.836 -8.703 8.852 1 76.94 282 PRO B C 1
ATOM 4681 O O . PRO B 1 282 ? 12.812 -8.008 8.906 1 76.94 282 PRO B O 1
ATOM 4684 N N . LEU B 1 283 ? 13.859 -9.914 9.211 1 80.25 283 LEU B N 1
ATOM 4685 C CA . LEU B 1 283 ? 12.664 -10.562 9.734 1 80.25 283 LEU B CA 1
ATOM 4686 C C . LEU B 1 283 ? 12.273 -9.977 11.086 1 80.25 283 LEU B C 1
ATOM 4688 O O . LEU B 1 283 ? 11.086 -9.742 11.352 1 80.25 283 LEU B O 1
ATOM 4692 N N . LEU B 1 284 ? 13.312 -9.734 11.883 1 76.75 284 LEU B N 1
ATOM 4693 C CA . LEU B 1 284 ? 13.07 -9.125 13.188 1 76.75 284 LEU B CA 1
ATOM 4694 C C . LEU B 1 284 ? 12.492 -7.719 13.031 1 76.75 284 LEU B C 1
ATOM 4696 O O . LEU B 1 284 ? 11.594 -7.324 13.781 1 76.75 284 LEU B O 1
ATOM 4700 N N . PHE B 1 285 ? 13.016 -7.082 12.062 1 76.12 285 PHE B N 1
ATOM 4701 C CA . PHE B 1 285 ? 12.539 -5.73 11.797 1 76.12 285 PHE B CA 1
ATOM 4702 C C . PHE B 1 285 ? 11.086 -5.746 11.328 1 76.12 285 PHE B C 1
ATOM 4704 O O . PHE B 1 285 ? 10.281 -4.91 11.75 1 76.12 285 PHE B O 1
ATOM 4711 N N . ALA B 1 286 ? 10.82 -6.645 10.508 1 76.19 286 ALA B N 1
ATOM 4712 C CA . ALA B 1 286 ? 9.445 -6.77 10.016 1 76.19 286 ALA B CA 1
ATOM 4713 C C . ALA B 1 286 ? 8.484 -7.074 11.156 1 76.19 286 ALA B C 1
ATOM 4715 O O . ALA B 1 286 ? 7.406 -6.48 11.242 1 76.19 286 ALA B O 1
ATOM 4716 N N . TYR B 1 287 ? 8.93 -7.93 12.031 1 73.56 287 TYR B N 1
ATOM 4717 C CA . TYR B 1 287 ? 8.102 -8.273 13.188 1 73.56 287 TYR B CA 1
ATOM 4718 C C . TYR B 1 287 ? 7.93 -7.07 14.109 1 73.56 287 TYR B C 1
ATOM 4720 O O . TYR B 1 287 ? 6.82 -6.766 14.547 1 73.56 287 TYR B O 1
ATOM 4728 N N . SER B 1 288 ? 9.023 -6.402 14.312 1 75.19 288 SER B N 1
ATOM 4729 C CA . SER B 1 288 ? 8.984 -5.258 15.219 1 75.19 288 SER B CA 1
ATOM 4730 C C . SER B 1 288 ? 8.133 -4.129 14.641 1 75.19 288 SER B C 1
ATOM 4732 O O . SER B 1 288 ? 7.371 -3.49 15.367 1 75.19 288 SER B O 1
ATOM 4734 N N . PHE B 1 289 ? 8.266 -3.959 13.406 1 74.94 289 PHE B N 1
ATOM 4735 C CA . PHE B 1 289 ? 7.535 -2.885 12.742 1 74.94 289 PHE B CA 1
ATOM 4736 C C . PHE B 1 289 ? 6.039 -3.158 12.758 1 74.94 289 PHE B C 1
ATOM 4738 O O . PHE B 1 289 ? 5.238 -2.246 12.977 1 74.94 289 PHE B O 1
ATOM 4745 N N . THR B 1 290 ? 5.773 -4.363 12.562 1 70.81 290 THR B N 1
ATOM 4746 C CA . THR B 1 290 ? 4.363 -4.734 12.5 1 70.81 290 THR B CA 1
ATOM 4747 C C . THR B 1 290 ? 3.74 -4.734 13.891 1 70.81 290 THR B C 1
ATOM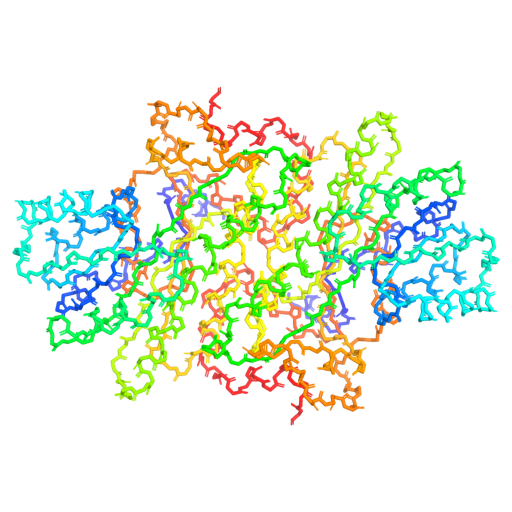 4749 O O . THR B 1 290 ? 2.6 -4.305 14.07 1 70.81 290 THR B O 1
ATOM 4752 N N . LEU B 1 291 ? 4.555 -5.098 14.898 1 67.12 291 LEU B N 1
ATOM 4753 C CA . LEU B 1 291 ? 4.027 -5.258 16.25 1 67.12 291 LEU B CA 1
ATOM 4754 C C . LEU B 1 291 ? 4.109 -3.945 17.016 1 67.12 291 LEU B C 1
ATOM 4756 O O . LEU B 1 291 ? 3.207 -3.619 17.797 1 67.12 291 LEU B O 1
ATOM 4760 N N . PHE B 1 292 ? 5.219 -3.188 16.781 1 71.06 292 PHE B N 1
ATOM 4761 C CA . PHE B 1 292 ? 5.496 -1.996 17.562 1 71.06 292 PHE B CA 1
ATOM 4762 C C . PHE B 1 292 ? 6.016 -0.867 16.688 1 71.06 292 PHE B C 1
ATOM 4764 O O . PHE B 1 292 ? 7.148 -0.415 16.859 1 71.06 292 PHE B O 1
ATOM 4771 N N . PRO B 1 293 ? 5.133 -0.377 15.867 1 66.5 293 PRO B N 1
ATOM 4772 C CA . PRO B 1 293 ? 5.641 0.623 14.93 1 66.5 293 PRO B CA 1
ATOM 4773 C C . PRO B 1 293 ? 6.242 1.841 15.625 1 66.5 293 PRO B C 1
ATOM 4775 O O . PRO B 1 293 ? 7.312 2.316 15.234 1 66.5 293 PRO B O 1
ATOM 4778 N N . ASP B 1 294 ? 5.625 2.307 16.656 1 71.38 294 ASP B N 1
ATOM 4779 C CA . ASP B 1 294 ? 6.117 3.5 17.328 1 71.38 294 ASP B CA 1
ATOM 4780 C C . ASP B 1 294 ? 7.48 3.244 17.969 1 71.38 294 ASP B C 1
ATOM 4782 O O . ASP B 1 294 ? 8.391 4.062 17.859 1 71.38 294 ASP B O 1
ATOM 4786 N N . ILE B 1 295 ? 7.531 2.105 18.578 1 70.88 295 ILE B N 1
ATOM 4787 C CA . ILE B 1 295 ? 8.789 1.762 19.234 1 70.88 295 ILE B CA 1
ATOM 4788 C C . ILE B 1 295 ? 9.875 1.559 18.172 1 70.88 295 ILE B C 1
ATOM 4790 O O . ILE B 1 295 ? 11.016 1.987 18.359 1 70.88 295 ILE B O 1
ATOM 4794 N N . THR B 1 296 ? 9.43 0.934 17.141 1 72.06 296 THR B N 1
ATOM 4795 C CA . THR B 1 296 ? 10.375 0.662 16.062 1 72.06 296 THR B CA 1
ATOM 4796 C C . THR B 1 296 ? 10.883 1.963 15.453 1 72.06 296 THR B C 1
ATOM 4798 O O . THR B 1 296 ? 12.086 2.127 15.242 1 72.06 296 THR B O 1
ATOM 4801 N N . PHE B 1 297 ? 10.023 2.875 15.258 1 71.38 297 PHE B N 1
ATOM 4802 C CA . PHE B 1 297 ? 10.438 4.148 14.688 1 71.38 297 PHE B CA 1
ATOM 4803 C C . PHE B 1 297 ? 11.328 4.914 15.656 1 71.38 297 PHE B C 1
ATOM 4805 O O . PHE B 1 297 ? 12.297 5.559 15.25 1 71.38 297 PHE B O 1
ATOM 4812 N N . ARG B 1 298 ? 11.031 4.875 16.859 1 73 298 ARG B N 1
ATOM 4813 C CA . ARG B 1 298 ? 11.852 5.543 17.875 1 73 298 ARG B CA 1
ATOM 4814 C C . ARG B 1 298 ? 13.258 4.953 17.906 1 73 298 ARG B C 1
ATOM 4816 O O . ARG B 1 298 ? 14.242 5.688 18.062 1 73 298 ARG B O 1
ATOM 4823 N N . MET B 1 299 ? 13.266 3.633 17.812 1 73.44 299 MET B N 1
ATOM 4824 C CA . MET B 1 299 ? 14.562 2.961 17.797 1 73.44 299 MET B CA 1
ATOM 4825 C C . MET B 1 299 ? 15.375 3.367 16.578 1 73.44 299 MET B C 1
ATOM 4827 O O . MET B 1 299 ? 16.594 3.586 16.672 1 73.44 299 MET B O 1
ATOM 4831 N N . ILE B 1 300 ? 14.742 3.443 15.5 1 73.25 300 ILE B N 1
ATOM 4832 C CA . ILE B 1 300 ? 15.406 3.838 14.258 1 73.25 300 ILE B CA 1
ATOM 4833 C C . ILE B 1 300 ? 15.93 5.27 14.383 1 73.25 300 ILE B C 1
ATOM 4835 O O . ILE B 1 300 ? 17.047 5.57 13.961 1 73.25 300 ILE B O 1
ATOM 4839 N N . ARG B 1 301 ? 15.109 6.109 14.906 1 72.94 301 ARG B N 1
ATOM 4840 C CA . ARG B 1 301 ? 15.516 7.492 15.133 1 72.94 301 ARG B CA 1
ATOM 4841 C C . ARG B 1 301 ? 16.75 7.57 16.016 1 72.94 301 ARG B C 1
ATOM 4843 O O . ARG B 1 301 ? 17.625 8.414 15.812 1 72.94 301 ARG B O 1
ATOM 4850 N N . ALA B 1 302 ? 16.766 6.613 16.938 1 70.88 302 ALA B N 1
ATOM 4851 C CA . ALA B 1 302 ? 17.891 6.594 17.859 1 70.88 302 ALA B CA 1
ATOM 4852 C C . ALA B 1 302 ? 19.172 6.113 17.172 1 70.88 302 ALA B C 1
ATOM 4854 O O . ALA B 1 302 ? 20.266 6.578 17.484 1 70.88 302 ALA B O 1
ATOM 4855 N N . ILE B 1 303 ? 18.969 5.195 16.25 1 69.94 303 ILE B N 1
ATOM 4856 C CA . ILE B 1 303 ? 20.109 4.605 15.555 1 69.94 303 ILE B CA 1
ATOM 4857 C C . ILE B 1 303 ? 20.562 5.539 14.438 1 69.94 303 ILE B C 1
ATOM 4859 O O . ILE B 1 303 ? 21.766 5.652 14.172 1 69.94 303 ILE B O 1
ATOM 4863 N N . GLY B 1 304 ? 19.75 6.312 13.945 1 64.81 304 GLY B N 1
ATOM 4864 C CA . GLY B 1 304 ? 20.078 7.277 12.906 1 64.81 304 GLY B CA 1
ATOM 4865 C C . GLY B 1 304 ? 19.891 6.73 11.508 1 64.81 304 GLY B C 1
ATOM 4866 O O . GLY B 1 304 ? 19.969 5.52 11.289 1 64.81 304 GLY B O 1
ATOM 4867 N N . SER B 1 305 ? 19.672 7.613 10.523 1 62.91 305 SER B N 1
ATOM 4868 C CA . SER B 1 305 ? 19.344 7.293 9.141 1 62.91 305 SER B CA 1
ATOM 4869 C C . SER B 1 305 ? 20.531 6.68 8.414 1 62.91 305 SER B C 1
ATOM 4871 O O . SER B 1 305 ? 20.359 5.859 7.508 1 62.91 305 SER B O 1
ATOM 4873 N N . LYS B 1 306 ? 21.609 7.066 8.781 1 64.19 306 LYS B N 1
ATOM 4874 C CA . LYS B 1 306 ? 22.812 6.594 8.102 1 64.19 306 LYS B CA 1
ATOM 4875 C C . LYS B 1 306 ? 22.953 5.078 8.219 1 64.19 306 LYS B C 1
ATOM 4877 O O . LYS B 1 306 ? 23.328 4.41 7.246 1 64.19 306 LYS B O 1
ATOM 4882 N N . TYR B 1 307 ? 22.594 4.617 9.289 1 59.5 307 TYR B N 1
ATOM 4883 C CA . TYR B 1 307 ? 22.703 3.18 9.516 1 59.5 307 TYR B CA 1
ATOM 4884 C C . TYR B 1 307 ? 21.656 2.424 8.711 1 59.5 307 TYR B C 1
ATOM 4886 O O . TYR B 1 307 ? 21.938 1.363 8.148 1 59.5 307 TYR B O 1
ATOM 4894 N N . ILE B 1 308 ? 20.609 3.016 8.523 1 62.5 308 ILE B N 1
ATOM 4895 C CA . ILE B 1 308 ? 19.5 2.367 7.832 1 62.5 308 ILE B CA 1
ATOM 4896 C C . ILE B 1 308 ? 19.797 2.301 6.336 1 62.5 308 ILE B C 1
ATOM 4898 O O . ILE B 1 308 ? 19.516 1.291 5.688 1 62.5 308 ILE B O 1
ATOM 4902 N N . ARG B 1 309 ? 20.375 3.389 5.945 1 62.88 309 ARG B N 1
ATOM 4903 C CA . ARG B 1 309 ? 20.734 3.426 4.531 1 62.88 309 ARG B CA 1
ATOM 4904 C C . ARG B 1 309 ? 21.766 2.354 4.199 1 62.88 309 ARG B C 1
ATOM 4906 O O . ARG B 1 309 ? 21.734 1.764 3.119 1 62.88 309 ARG B O 1
ATOM 4913 N N . LYS B 1 310 ? 22.609 2.098 5.125 1 56.91 310 LYS B N 1
ATOM 4914 C CA . LYS B 1 310 ? 23.656 1.091 4.938 1 56.91 310 LYS B CA 1
ATOM 4915 C C . LYS B 1 310 ? 23.047 -0.309 4.848 1 56.91 310 LYS B C 1
ATOM 4917 O O . LYS B 1 310 ? 23.609 -1.188 4.188 1 56.91 310 LYS B O 1
ATOM 4922 N N . MET B 1 311 ? 21.953 -0.443 5.473 1 54.47 311 MET B N 1
ATOM 4923 C CA . MET B 1 311 ? 21.297 -1.748 5.477 1 54.47 311 MET B CA 1
ATOM 4924 C C . MET B 1 311 ? 20.766 -2.09 4.09 1 54.47 311 MET B C 1
ATOM 4926 O O . MET B 1 311 ? 20.672 -3.266 3.725 1 54.47 311 MET B O 1
ATOM 4930 N N . ARG B 1 312 ? 20.312 -1.102 3.348 1 55.84 312 ARG B N 1
ATOM 4931 C CA . ARG B 1 312 ? 19.766 -1.353 2.018 1 55.84 312 ARG B CA 1
ATOM 4932 C C . ARG B 1 312 ? 20.875 -1.726 1.032 1 55.84 312 ARG B C 1
ATOM 4934 O O . ARG B 1 312 ? 20.656 -2.555 0.145 1 55.84 312 ARG B O 1
ATOM 4941 N N . THR B 1 313 ? 21.922 -1.045 1.203 1 49.47 313 THR B N 1
ATOM 4942 C CA . THR B 1 313 ? 22.984 -1.258 0.231 1 49.47 313 THR B CA 1
ATOM 4943 C C . THR B 1 313 ? 23.797 -2.512 0.573 1 49.47 313 THR B C 1
ATOM 4945 O O . THR B 1 313 ? 24.594 -2.979 -0.233 1 49.47 313 THR B O 1
ATOM 4948 N N . GLY B 1 314 ? 23.312 -3.246 1.485 1 43.91 314 GLY B N 1
ATOM 4949 C CA . GLY B 1 314 ? 24.141 -4.387 1.857 1 43.91 314 GLY B CA 1
ATOM 4950 C C . GLY B 1 314 ? 25.578 -4.012 2.145 1 43.91 314 GLY B C 1
ATOM 4951 O O . GLY B 1 314 ? 26.453 -4.879 2.217 1 43.91 314 GLY B O 1
ATOM 4952 N N . ALA B 1 315 ? 26.016 -2.707 1.951 1 34.59 315 ALA B N 1
ATOM 4953 C CA . ALA B 1 315 ? 27.422 -2.322 2.082 1 34.59 315 ALA B CA 1
ATOM 4954 C C . ALA B 1 315 ? 27.859 -2.355 3.541 1 34.59 315 ALA B C 1
ATOM 4956 O O . ALA B 1 315 ? 27.125 -1.901 4.43 1 34.59 315 ALA B O 1
ATOM 4957 N N . ASP B 1 316 ? 28.703 -3.236 4.062 1 35.16 316 ASP B N 1
ATOM 4958 C CA . ASP B 1 316 ? 29.453 -3.266 5.312 1 35.16 316 ASP B CA 1
ATOM 4959 C C . ASP B 1 316 ? 30.078 -1.907 5.609 1 35.16 316 ASP B C 1
ATOM 4961 O O . ASP B 1 316 ? 30.594 -1.247 4.703 1 35.16 316 ASP B O 1
#

Solvent-accessible surface area (backbone atoms only — not comparable to full-atom values): 30749 Å² total; per-residue (Å²): 103,69,65,57,48,51,44,40,72,68,32,44,44,36,68,70,50,50,49,34,69,75,70,44,54,56,44,61,77,58,45,44,75,33,31,36,35,32,32,24,23,56,47,54,50,23,28,30,34,50,40,49,46,20,48,71,31,67,39,32,40,34,41,18,24,71,53,54,68,47,39,50,54,46,52,50,50,20,36,72,71,26,73,31,52,70,89,32,48,42,85,47,66,41,52,61,70,48,68,89,50,38,63,61,51,47,51,48,58,33,47,71,77,77,41,61,57,33,32,39,34,40,43,44,66,57,48,35,46,30,55,75,65,58,48,38,68,68,32,35,52,50,32,25,34,44,43,19,47,18,59,47,52,48,49,23,48,47,48,50,52,39,58,74,65,66,59,81,65,54,39,36,36,37,36,52,59,27,40,35,32,79,33,61,42,71,40,14,41,41,33,12,13,13,26,10,17,32,47,24,40,48,54,30,46,37,48,68,29,33,79,52,56,45,44,45,18,38,35,17,42,43,61,56,55,38,66,63,46,44,40,59,9,35,30,24,44,76,94,41,60,32,81,53,66,60,79,66,80,47,99,62,39,27,50,31,58,60,48,26,53,51,50,44,37,33,48,44,54,63,38,46,65,44,40,35,23,61,44,36,61,64,54,50,47,46,49,39,41,53,70,33,45,51,60,40,49,51,49,45,38,70,67,29,37,69,58,52,49,35,62,71,65,66,57,128,105,69,64,58,50,52,44,40,73,69,32,44,43,35,68,72,50,50,48,34,70,76,69,43,54,56,45,60,76,57,47,44,76,32,32,35,35,33,33,25,25,55,46,54,49,25,29,30,35,49,40,49,45,20,48,70,30,66,39,33,39,33,40,17,23,70,52,56,70,47,38,49,53,47,52,50,50,21,35,72,69,25,71,31,51,71,89,33,48,43,85,48,67,42,52,61,70,48,67,89,49,39,63,60,52,48,52,48,58,34,47,71,76,77,40,62,57,31,32,39,35,40,44,44,67,58,47,35,45,30,55,74,65,57,49,38,68,70,32,36,53,50,32,26,35,45,42,19,49,17,60,49,53,49,48,24,47,47,48,49,51,39,57,75,65,65,58,80,65,52,37,37,36,36,36,49,58,28,38,33,34,80,33,60,41,72,41,14,42,41,34,12,14,14,25,10,18,33,47,25,40,47,54,28,45,37,48,68,28,32,76,53,56,45,45,45,18,37,36,16,43,43,61,55,54,38,65,63,48,44,40,60,8,37,30,24,45,76,93,41,62,32,80,54,67,60,81,66,81,49,99,62,38,27,50,32,59,59,49,26,53,54,52,45,38,34,49,43,54,63,37,44,64,44,40,35,23,60,44,36,61,65,54,51,47,46,50,38,42,53,71,34,46,53,59,40,50,51,50,44,39,69,68,31,37,70,58,52,49,34,62,72,64,65,54,129

Sequence (632 aa):
MVLFIGFFAVSDSTLNLFICEKFGYSEGQHFVGKVIWVIGASSGIGEAVCKRLASNYQCRLIISARRENNLEVVARSCTKFGQLSAEDIYVLPLDITKFDTFEQKVDLANSYFNRHVDIILLCSGQSQRAEWHEVEASVDEQCYRVNALGPTVLSRFAIRHYQKHSLKSELQFIVISSICGIVPAPLSPSYTAAKHALMGYFRLLNLEYSDSRITATIVCPSLTYSPNNVFNAFTGIPGKRNEEIITEQSAKHMSCERAAELILVAGANHLAEVSLSKTALPLLFAYSFTLFPDITFRMIRAIGSKYIRKMRTGADMVLFIGFFAVSDSTLNLFICEKFGYSEGQHFVGKVIWVIGASSGIGEAVCKRLASNYQCRLIISARRENNLEVVARSCTKFGQLSAEDIYVLPLDITKFDTFEQKVDLANSYFNRHVDIILLCSGQSQRAEWHEVEASVDEQCYRVNALGPTVLSRFAIRHYQKHSLKSELQFIVISSICGIVPAPLSPSYTAAKHALMGYFRLLNLEYSDSRITATIVCPSLTYSPNNVFNAFTGIPGKRNEEIITEQSAKHMSCERAAELILVAGANHLAEVSLSKTALPLLFAYSFTLFPDITFRMIRAIGSKYIRKMRTGAD

Foldseek 3Di:
DVVVVVCQAPPQKDPVLVCLVVPNDDLAVQAAAAEEEQAPLLFFLNLLLLLVCQARYHAAYEYEEADQVSVVVSLVNSCVRGNDHSLRYHDQYDDLLCLVCLLVSLVCSCPVVPHGHAEYEAPWAAFEFAAPVLADVVLLVVRLSGQAVSVLSSVVSNVCVCVVVVPQHAYEYEYEAALLLQDPAGRTPSNSVNSVNNCVRQVVVCVVQVVGSYAYEYEHEYAADTQCRQQRHHYRDPPDGRPDGPPDDDPWHDYSNVVSVSSSSRRSRRPRYMYGGPHSVSVVLSVCCVVPVPVSVVVDVVVDPVVSNCVNSVPD/DVVVVVCQAPPQKDPVLVCLVVPNDDLAVQAAAAEEEQEPLLFFLNLLLLLVCQARYNAAYEYEEADQVSVVVSLVNSCVRGPDHSLRYHDQYDDLLCLVCLLVSLVCSCPVVPHGHAEYEAPWAAFEFAAPVLADVVLLVVRLSGQAVSVLSSVVSNVCVCVVVVPQHAYEYEYEAALLLQDPAGRTPSNSVNSVNNCVRQVVVCVVQVVGSYAYEYEHEYAADTQCRQQRHHYRDPPDGRNDGPPDDDPWHDYSNVVSVSSSSRRSRRPRYMYGGPHSVSVVLSVCCVPPVPVSVVVDVVVDPVVSNCVNSVPD

Radius of gyration: 24.26 Å; Cα contacts (8 Å, |Δi|>4): 1363; chains: 2; bounding box: 58×71×58 Å

Nearest PDB structures (foldseek):
  6tq3-assembly1_C  TM=7.885E-01  e=1.740E-13  Starmerella magnoliae
  4cr7-assembly6_D  TM=7.689E-01  e=3.726E-11  Flavobacterium sp. 141-8
  2c7v-assembly1_B  TM=7.324E-01  e=1.420E-11  Trypanosoma brucei brucei
  4cr6-assembly1_B  TM=7.605E-01  e=6.412E-11  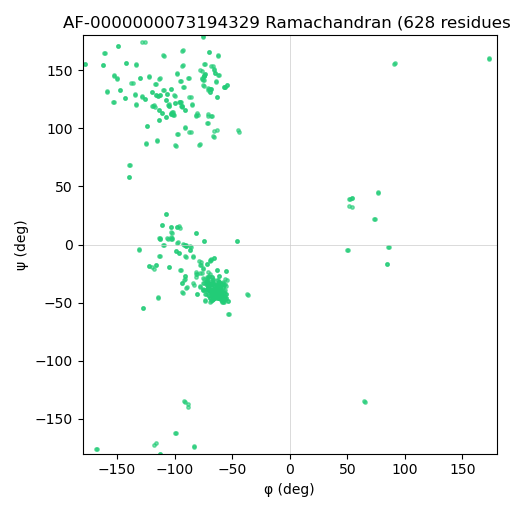Flavobacterium sp. 141-8
  6gd0-assembly1_A  TM=7.425E-01  e=2.595E-11  Trypanosoma brucei brucei